Protein AF-A0A2P6VDT6-F1 (afdb_monomer)

Structure (mmCIF, N/CA/C/O backbone):
data_AF-A0A2P6VDT6-F1
#
_entry.id   AF-A0A2P6VDT6-F1
#
loop_
_atom_site.group_PDB
_atom_site.id
_atom_site.type_symbol
_atom_site.label_atom_id
_atom_site.label_alt_id
_atom_site.label_comp_id
_atom_site.label_asym_id
_atom_site.label_entity_id
_atom_site.label_seq_id
_atom_site.pdbx_PDB_ins_code
_atom_site.Cartn_x
_atom_site.Cartn_y
_atom_site.Cartn_z
_atom_site.occupancy
_atom_site.B_iso_or_equiv
_atom_site.auth_seq_id
_atom_site.auth_comp_id
_atom_site.auth_asym_id
_atom_site.auth_atom_id
_atom_site.pdbx_PDB_model_num
ATOM 1 N N . MET A 1 1 ? 69.155 54.519 39.492 1.00 43.22 1 MET A N 1
ATOM 2 C CA . MET A 1 1 ? 68.523 54.094 38.218 1.00 43.22 1 MET A CA 1
ATOM 3 C C . MET A 1 1 ? 67.115 53.591 38.526 1.00 43.22 1 MET A C 1
ATOM 5 O O . MET A 1 1 ? 66.962 52.836 39.476 1.00 43.22 1 MET A O 1
ATOM 9 N N . SER A 1 2 ? 66.081 54.038 37.812 1.00 43.78 2 SER A N 1
ATOM 10 C CA . SER A 1 2 ? 64.667 53.876 38.208 1.00 43.78 2 SER A CA 1
ATOM 11 C C . SER A 1 2 ? 63.968 52.659 37.575 1.00 43.78 2 SER A C 1
ATOM 13 O O . SER A 1 2 ? 62.957 52.791 36.888 1.00 43.78 2 SER A O 1
ATOM 15 N N . GLY A 1 3 ? 64.454 51.447 37.866 1.00 52.78 3 GLY A N 1
ATOM 16 C CA . GLY A 1 3 ? 63.819 50.176 37.471 1.00 52.78 3 GLY A CA 1
ATOM 17 C C . GLY A 1 3 ? 62.520 49.857 38.232 1.00 52.78 3 GLY A C 1
ATOM 18 O O . GLY A 1 3 ? 62.386 48.782 38.812 1.00 52.78 3 GLY A O 1
ATOM 19 N N . ARG A 1 4 ? 61.567 50.798 38.303 1.00 48.62 4 ARG A N 1
ATOM 20 C CA . ARG A 1 4 ? 60.366 50.692 39.150 1.00 48.62 4 ARG A CA 1
ATOM 21 C C . ARG A 1 4 ? 59.318 49.765 38.524 1.00 48.62 4 ARG A C 1
ATOM 23 O O . ARG A 1 4 ? 58.379 50.216 37.868 1.00 48.62 4 ARG A O 1
ATOM 30 N N . GLY A 1 5 ? 59.480 48.461 38.755 1.00 52.94 5 GLY A N 1
ATOM 31 C CA . GLY A 1 5 ? 58.500 47.434 38.395 1.00 52.94 5 GLY A CA 1
ATOM 32 C C . GLY A 1 5 ? 57.090 47.785 38.889 1.00 52.94 5 GLY A C 1
ATOM 33 O O . GLY A 1 5 ? 56.922 48.363 39.965 1.00 52.94 5 GLY A O 1
ATOM 34 N N . LYS A 1 6 ? 56.063 47.460 38.089 1.00 49.06 6 LYS A N 1
ATOM 35 C CA . LYS A 1 6 ? 54.663 47.884 38.301 1.00 49.06 6 LYS A CA 1
ATOM 36 C C . LYS A 1 6 ? 53.952 47.125 39.434 1.00 49.06 6 LYS A C 1
ATOM 38 O O . LYS A 1 6 ? 52.935 46.466 39.224 1.00 49.06 6 LYS A O 1
ATOM 43 N N . GLY A 1 7 ? 54.447 47.285 40.659 1.00 47.38 7 GLY A N 1
ATOM 44 C CA . GLY A 1 7 ? 53.649 47.084 41.864 1.00 47.38 7 GLY A CA 1
ATOM 45 C C . GLY A 1 7 ? 52.508 48.106 41.917 1.00 47.38 7 GLY A C 1
ATOM 46 O O . GLY A 1 7 ? 52.747 49.302 41.765 1.00 47.38 7 GLY A O 1
ATOM 47 N N . LYS A 1 8 ? 51.276 47.604 42.079 1.00 55.12 8 LYS A N 1
ATOM 48 C CA . LYS A 1 8 ? 49.991 48.314 42.257 1.00 55.12 8 LYS A CA 1
ATOM 49 C C . LYS A 1 8 ? 50.076 49.847 42.408 1.00 55.12 8 LYS A C 1
ATOM 51 O O . LYS A 1 8 ? 50.232 50.362 43.511 1.00 55.12 8 LYS A O 1
ATOM 56 N N . THR A 1 9 ? 49.821 50.575 41.321 1.00 51.41 9 THR A N 1
ATOM 57 C CA . THR A 1 9 ? 49.240 51.925 41.426 1.00 51.41 9 THR A CA 1
ATOM 58 C C . THR A 1 9 ? 47.759 51.784 41.780 1.00 51.41 9 THR A 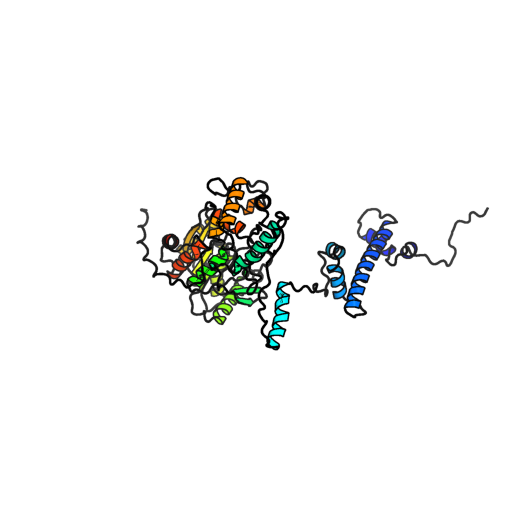C 1
ATOM 60 O O . THR A 1 9 ? 47.077 50.911 41.239 1.00 51.41 9 THR A O 1
ATOM 63 N N . SER A 1 10 ? 47.248 52.622 42.677 1.00 50.69 10 SER A N 1
ATOM 64 C CA . SER A 1 10 ? 45.830 52.650 43.044 1.00 50.69 10 SER A CA 1
ATOM 65 C C . SER A 1 10 ? 44.934 53.118 41.881 1.00 50.69 10 SER A C 1
ATOM 67 O O . SER A 1 10 ? 45.351 53.862 40.995 1.00 50.69 10 SER A O 1
ATOM 69 N N . GLY A 1 11 ? 43.671 52.678 41.880 1.00 59.28 11 GLY A N 1
ATOM 70 C CA . GLY A 1 11 ? 42.572 53.357 41.174 1.00 59.28 11 GLY A CA 1
ATOM 71 C C . GLY A 1 11 ? 42.302 53.031 39.696 1.00 59.28 11 GLY A C 1
ATOM 72 O O . GLY A 1 11 ? 41.209 53.342 39.226 1.00 59.28 11 GLY A O 1
ATOM 73 N N . LYS A 1 12 ? 43.197 52.382 38.933 1.00 61.66 12 LYS A N 1
ATOM 74 C CA . LYS A 1 12 ? 42.874 52.025 37.530 1.00 61.66 12 LYS A CA 1
ATOM 75 C C . LYS A 1 12 ? 41.964 50.789 37.453 1.00 61.66 12 LYS A C 1
ATOM 77 O O . LYS A 1 12 ? 42.392 49.682 37.773 1.00 61.66 12 LYS A O 1
ATOM 82 N N . LYS A 1 13 ? 40.714 50.986 37.001 1.00 65.88 13 LYS A N 1
ATOM 83 C CA . LYS A 1 13 ? 39.712 49.921 36.782 1.00 65.88 13 LYS A CA 1
ATOM 84 C C . LYS A 1 13 ? 40.292 48.798 35.909 1.00 65.88 13 LYS A C 1
ATOM 86 O O . LYS A 1 13 ? 40.875 49.058 34.856 1.00 65.88 13 LYS A O 1
ATOM 91 N N . ALA A 1 14 ? 40.120 47.547 36.333 1.00 80.88 14 ALA A N 1
ATOM 92 C CA . ALA A 1 14 ? 40.622 46.387 35.602 1.00 80.88 14 ALA A CA 1
ATOM 93 C C . ALA A 1 14 ? 39.799 46.147 34.323 1.00 80.88 14 ALA A C 1
ATOM 95 O O . ALA A 1 14 ? 38.640 45.744 34.390 1.00 80.88 14 ALA A O 1
ATOM 96 N N . VAL A 1 15 ? 40.402 46.387 33.154 1.00 87.31 15 VAL A N 1
ATOM 97 C CA . VAL A 1 15 ? 39.738 46.205 31.851 1.00 87.31 15 VAL A CA 1
ATOM 98 C C . VAL A 1 15 ? 39.444 44.720 31.608 1.00 87.31 15 VAL A C 1
ATOM 100 O O . VAL A 1 15 ? 40.356 43.886 31.662 1.00 87.31 15 VAL A O 1
ATOM 103 N N . SER A 1 16 ? 38.175 44.394 31.344 1.00 92.44 16 SER A N 1
ATOM 104 C CA . SER A 1 16 ? 37.702 43.019 31.142 1.00 92.44 16 SER A CA 1
ATOM 105 C C . SER A 1 16 ? 38.281 42.391 29.868 1.00 92.44 16 SER A C 1
ATOM 107 O O . SER A 1 16 ? 38.672 43.092 28.936 1.00 92.44 16 SER A O 1
ATOM 109 N N . LYS A 1 17 ? 38.325 41.052 29.795 1.00 91.81 17 LYS A N 1
ATOM 110 C CA . LYS A 1 17 ? 38.808 40.363 28.584 1.00 91.81 17 LYS A CA 1
ATOM 111 C C . LYS A 1 17 ? 37.946 40.657 27.349 1.00 91.81 17 LYS A C 1
ATOM 113 O O . LYS A 1 17 ? 38.512 40.787 26.275 1.00 91.81 17 LYS A O 1
ATOM 118 N N . SER A 1 18 ? 36.631 40.809 27.518 1.00 95.19 18 SER A N 1
ATOM 119 C CA . SER A 1 18 ? 35.703 41.205 26.449 1.00 95.19 18 SER A CA 1
ATOM 120 C C . SER A 1 18 ? 36.007 42.618 25.939 1.00 95.19 18 SER A C 1
ATOM 122 O O . SER A 1 18 ? 36.269 42.799 24.757 1.00 95.19 18 SER A O 1
ATOM 124 N N . SER A 1 19 ? 36.142 43.596 26.846 1.00 94.38 19 SER A N 1
ATOM 125 C CA . SER A 1 19 ? 36.486 44.983 26.493 1.00 94.38 19 SER A CA 1
ATOM 126 C C . SER A 1 19 ? 37.865 45.114 25.829 1.00 94.38 19 SER A C 1
ATOM 128 O O . SER A 1 19 ? 38.033 45.958 24.956 1.00 94.38 19 SER A O 1
ATOM 130 N N . LYS A 1 20 ? 38.839 44.261 26.179 1.00 93.94 20 LYS A N 1
ATOM 131 C CA . LYS A 1 20 ? 40.136 44.185 25.476 1.00 93.94 20 LYS A CA 1
ATOM 132 C C . LYS A 1 20 ? 40.068 43.538 24.088 1.00 93.94 20 LYS A C 1
ATOM 134 O O . LYS A 1 20 ? 41.028 43.670 23.340 1.00 93.94 20 LYS A O 1
ATOM 139 N N . ALA A 1 21 ? 38.996 42.811 23.785 1.00 93.69 21 ALA A N 1
ATOM 140 C CA . ALA A 1 21 ? 38.786 42.111 22.520 1.00 93.69 21 ALA A CA 1
ATOM 141 C C . ALA A 1 21 ? 37.768 42.813 21.600 1.00 93.69 21 ALA A C 1
ATOM 143 O O . ALA A 1 21 ? 37.534 42.328 20.502 1.00 93.69 21 ALA A O 1
ATOM 144 N N . GLY A 1 22 ? 37.151 43.917 22.043 1.00 95.94 22 GLY A N 1
ATOM 145 C CA . GLY A 1 22 ? 36.078 44.603 21.308 1.00 95.94 22 GLY A CA 1
ATOM 146 C C . GLY A 1 22 ? 34.705 43.920 21.376 1.00 95.94 22 GLY A C 1
ATOM 147 O O . GLY A 1 22 ? 33.785 44.369 20.708 1.00 95.94 22 GLY A O 1
ATOM 148 N N . LEU A 1 23 ? 34.561 42.868 22.188 1.00 96.88 23 LEU A N 1
ATOM 149 C CA . LEU A 1 23 ? 33.385 41.992 22.229 1.00 96.88 23 LEU A CA 1
ATOM 150 C C . LEU A 1 23 ? 32.397 42.382 23.338 1.00 96.88 23 LEU A C 1
ATOM 152 O O . LEU A 1 23 ? 32.812 42.709 24.457 1.00 96.88 23 LEU A O 1
ATOM 156 N N . GLN A 1 24 ? 31.100 42.252 23.065 1.00 97.06 24 GLN A N 1
ATOM 157 C CA . GLN A 1 24 ? 30.025 42.285 24.062 1.00 97.06 24 GLN A CA 1
ATOM 158 C C . GLN A 1 24 ? 29.926 40.955 24.831 1.00 97.06 24 GLN A C 1
ATOM 160 O O . GLN A 1 24 ? 29.638 40.933 26.033 1.00 97.06 24 GLN A O 1
ATOM 165 N N . PHE A 1 25 ? 30.201 39.824 24.173 1.00 96.25 25 PHE A N 1
ATOM 166 C CA . PHE A 1 25 ? 30.052 38.492 24.748 1.00 96.25 25 PHE A CA 1
ATOM 167 C C . PHE A 1 25 ? 31.066 38.236 25.877 1.00 96.25 25 PHE A C 1
ATOM 169 O O . PHE A 1 25 ? 32.218 38.693 25.853 1.00 96.25 25 PHE A O 1
ATOM 176 N N . PRO A 1 26 ? 30.680 37.482 26.924 1.00 97.19 26 PRO A N 1
ATOM 177 C CA . PRO A 1 26 ? 31.471 37.371 28.142 1.00 97.19 26 PRO A CA 1
ATOM 178 C C . PRO A 1 26 ? 32.614 36.346 28.008 1.00 97.19 26 PRO A C 1
ATOM 180 O O . PRO A 1 26 ? 32.564 35.269 28.603 1.00 97.19 26 PRO A O 1
ATOM 183 N N . VAL A 1 27 ? 33.697 36.715 27.312 1.00 97.62 27 VAL A N 1
ATOM 184 C CA . VAL A 1 27 ? 34.966 35.965 27.153 1.00 97.62 27 VAL A CA 1
ATOM 185 C C . VAL A 1 27 ? 35.416 35.271 28.448 1.00 97.62 27 VAL A C 1
ATOM 187 O O . VAL A 1 27 ? 35.801 34.103 28.451 1.00 97.62 27 VAL A O 1
ATOM 190 N N . GLY A 1 28 ? 35.347 35.964 29.593 1.00 95.88 28 GLY A N 1
ATOM 191 C CA . GLY A 1 28 ? 35.723 35.396 30.897 1.00 95.88 28 GLY A CA 1
ATOM 192 C C . GLY A 1 28 ? 34.790 34.280 31.398 1.00 95.88 28 GLY A C 1
ATOM 193 O O . GLY A 1 28 ? 35.244 33.351 32.065 1.00 95.88 28 GLY A O 1
ATOM 194 N N . ARG A 1 29 ? 33.499 34.340 31.051 1.00 97.56 29 ARG A N 1
ATOM 195 C CA . ARG A 1 29 ? 32.496 33.307 31.353 1.00 97.56 29 ARG A CA 1
ATOM 196 C C . ARG A 1 29 ? 32.661 32.110 30.412 1.00 97.56 29 ARG A C 1
ATOM 198 O O . ARG A 1 29 ? 32.663 30.980 30.890 1.00 97.56 29 ARG A O 1
ATOM 205 N N . ILE A 1 30 ? 32.896 32.360 29.123 1.00 97.38 30 ILE A N 1
ATOM 206 C CA . ILE A 1 30 ? 33.168 31.332 28.105 1.00 97.38 30 ILE A CA 1
ATOM 207 C C . ILE A 1 30 ? 34.448 30.555 28.454 1.00 97.38 30 ILE A C 1
ATOM 209 O O . ILE A 1 30 ? 34.424 29.329 28.503 1.00 97.38 30 ILE A O 1
ATOM 213 N N . ALA A 1 31 ? 35.524 31.239 28.862 1.00 96.62 31 ALA A N 1
ATOM 214 C CA . ALA A 1 31 ? 36.742 30.600 29.377 1.00 96.62 31 ALA A CA 1
ATOM 215 C C . ALA A 1 31 ? 36.492 29.671 30.581 1.00 96.62 31 ALA A C 1
ATOM 217 O O . ALA A 1 31 ? 37.155 28.642 30.722 1.00 96.62 31 ALA A O 1
ATOM 218 N N . ARG A 1 32 ? 35.535 30.017 31.453 1.00 97.44 32 ARG A N 1
ATOM 219 C CA . ARG A 1 32 ? 35.131 29.180 32.592 1.00 97.44 32 ARG A CA 1
ATOM 220 C C . ARG A 1 32 ? 34.297 27.976 32.144 1.00 97.44 32 ARG A C 1
ATOM 222 O O . ARG A 1 32 ? 34.490 26.894 32.689 1.00 97.44 32 ARG A O 1
ATOM 229 N N . TYR A 1 33 ? 33.410 28.135 31.161 1.00 97.50 33 TYR A N 1
ATOM 230 C CA . TYR A 1 33 ? 32.624 27.024 30.616 1.00 97.50 33 TYR A CA 1
ATOM 231 C C . TYR A 1 33 ? 33.480 26.031 29.821 1.00 97.50 33 TYR A C 1
ATOM 233 O O . TYR A 1 33 ? 33.339 24.835 30.055 1.00 97.50 33 TYR A O 1
ATOM 241 N N . LEU A 1 34 ? 34.435 26.491 29.003 1.00 96.38 34 LEU A N 1
ATOM 242 C CA . LEU A 1 34 ? 35.395 25.612 28.317 1.00 96.38 34 LEU A CA 1
ATOM 243 C C . LEU A 1 34 ? 36.188 24.743 29.308 1.00 96.38 34 LEU A C 1
ATOM 245 O O . LEU A 1 34 ? 36.337 23.543 29.098 1.00 96.38 34 LEU A O 1
ATOM 249 N N . LYS A 1 35 ? 36.627 25.322 30.436 1.00 95.00 35 LYS A N 1
ATOM 250 C CA . LYS A 1 35 ? 37.277 24.561 31.516 1.00 95.00 35 LYS A CA 1
ATOM 251 C C . LYS A 1 35 ? 36.319 23.625 32.263 1.00 95.00 35 LYS A C 1
ATOM 253 O O . LYS A 1 35 ? 36.722 22.521 32.609 1.00 95.00 35 LYS A O 1
ATOM 258 N N . LYS A 1 36 ? 35.062 24.028 32.508 1.00 96.31 36 LYS A N 1
ATOM 259 C CA . LYS A 1 36 ? 34.060 23.162 33.163 1.00 96.31 36 LYS A CA 1
ATOM 260 C C . LYS A 1 36 ? 33.695 21.952 32.291 1.00 96.31 36 LYS A C 1
ATOM 262 O O . LYS A 1 36 ? 33.536 20.866 32.834 1.00 96.31 36 LYS A O 1
ATOM 267 N N . GLY A 1 37 ? 33.588 22.139 30.974 1.00 94.75 37 GLY A N 1
ATOM 268 C CA . GLY A 1 37 ? 33.256 21.085 30.009 1.00 94.75 37 GLY A CA 1
ATOM 269 C C . GLY A 1 37 ? 34.375 20.072 29.746 1.00 94.75 37 GLY A C 1
ATOM 270 O O . GLY A 1 37 ? 34.114 19.054 29.124 1.00 94.75 37 GLY A O 1
ATOM 271 N N . ARG A 1 38 ? 35.603 20.322 30.233 1.00 93.50 38 ARG A N 1
ATOM 272 C CA . ARG A 1 38 ? 36.769 19.422 30.106 1.00 93.50 38 ARG A CA 1
ATOM 273 C C . ARG A 1 38 ? 37.134 19.022 28.662 1.00 93.50 38 ARG A C 1
ATOM 275 O O . ARG A 1 38 ? 37.777 18.000 28.466 1.00 93.50 38 ARG A O 1
ATOM 282 N N . TYR A 1 39 ? 36.800 19.854 27.671 1.00 93.81 39 TYR A N 1
ATOM 283 C CA . TYR A 1 39 ? 37.057 19.586 26.244 1.00 93.81 39 TYR A CA 1
ATOM 284 C C . TYR A 1 39 ? 38.542 19.358 25.891 1.00 93.81 39 TYR A C 1
ATOM 286 O O . TYR A 1 39 ? 38.842 18.752 24.871 1.00 93.81 39 TYR A O 1
ATOM 294 N N . ALA A 1 40 ? 39.468 19.846 26.723 1.00 93.94 40 ALA A N 1
ATOM 295 C CA . ALA A 1 40 ? 40.893 19.517 26.694 1.00 93.94 40 ALA A CA 1
ATOM 296 C C . ALA A 1 40 ? 41.515 19.755 28.086 1.00 93.94 40 ALA A C 1
ATOM 298 O O . ALA A 1 40 ? 40.980 20.542 28.873 1.00 93.94 40 ALA A O 1
ATOM 299 N N . GLU A 1 41 ? 42.673 19.143 28.374 1.00 92.88 41 GLU A N 1
ATOM 300 C CA . GLU A 1 41 ? 43.437 19.366 29.621 1.00 92.88 41 GLU A CA 1
ATOM 301 C C . GLU A 1 41 ? 43.783 20.855 29.816 1.00 92.88 41 GLU A C 1
ATOM 303 O O . GLU A 1 41 ? 43.667 21.409 30.913 1.00 92.88 41 GLU A O 1
ATOM 308 N N . ARG A 1 42 ? 44.183 21.530 28.729 1.00 94.94 42 ARG A N 1
ATOM 309 C CA . ARG A 1 42 ? 44.611 22.934 28.730 1.00 94.94 42 ARG A CA 1
ATOM 310 C C . ARG A 1 42 ? 43.847 23.727 27.680 1.00 94.94 42 ARG A C 1
ATOM 312 O O . ARG A 1 42 ? 43.822 23.371 26.510 1.00 94.94 42 ARG A O 1
ATOM 319 N N . ILE A 1 43 ? 43.272 24.853 28.101 1.00 95.31 43 ILE A N 1
ATOM 320 C CA . ILE A 1 43 ? 42.577 25.799 27.220 1.00 95.31 43 ILE A CA 1
ATOM 321 C C . ILE A 1 43 ? 43.489 27.005 26.976 1.00 95.31 43 ILE A C 1
ATOM 323 O O . ILE A 1 43 ? 43.798 27.749 27.913 1.00 95.31 43 ILE A O 1
ATOM 327 N N . GLY A 1 44 ? 43.908 27.196 25.722 1.00 94.56 44 GLY A N 1
ATOM 328 C CA . GLY A 1 44 ? 44.743 28.322 25.295 1.00 94.56 44 GLY A CA 1
ATOM 329 C C . GLY A 1 44 ? 44.066 29.682 25.507 1.00 94.56 44 GLY A C 1
ATOM 330 O O . GLY A 1 44 ? 42.841 29.800 25.490 1.00 94.56 44 GLY A O 1
ATOM 331 N N . ALA A 1 45 ? 44.862 30.737 25.704 1.00 92.31 45 ALA A N 1
ATOM 332 C CA . ALA A 1 45 ? 44.345 32.050 26.105 1.00 92.31 45 ALA A CA 1
ATOM 333 C C . ALA A 1 45 ? 43.427 32.722 25.061 1.00 92.31 45 ALA A C 1
ATOM 335 O O . ALA A 1 45 ? 42.539 33.479 25.459 1.00 92.31 45 ALA A O 1
ATOM 336 N N . GLY A 1 46 ? 43.632 32.436 23.768 1.00 94.31 46 GLY A N 1
ATOM 337 C CA . GLY A 1 46 ? 42.840 32.969 22.652 1.00 94.31 46 GLY A CA 1
ATOM 338 C C . GLY A 1 46 ? 41.550 32.198 22.343 1.00 94.31 46 GLY A C 1
ATOM 339 O O . GLY A 1 46 ? 40.587 32.809 21.896 1.00 94.31 46 GLY A O 1
ATOM 340 N N . ALA A 1 47 ? 41.471 30.898 22.654 1.00 96.25 47 ALA A N 1
ATOM 341 C CA . ALA A 1 47 ? 40.287 30.070 22.383 1.00 96.25 47 ALA A CA 1
ATOM 342 C C . ALA A 1 47 ? 38.954 30.655 22.919 1.00 96.25 47 ALA A C 1
ATOM 344 O O . ALA A 1 47 ? 37.994 30.730 22.153 1.00 96.25 47 ALA A O 1
ATOM 345 N N . PRO A 1 48 ? 38.856 31.154 24.173 1.00 97.31 48 PRO A N 1
ATOM 346 C CA . PRO A 1 48 ? 37.629 31.793 24.660 1.00 97.31 48 PRO A CA 1
ATOM 347 C C . PRO A 1 48 ? 37.382 33.205 24.110 1.00 97.31 48 PRO A C 1
ATOM 349 O O . PRO A 1 48 ? 36.324 33.761 24.388 1.00 97.31 48 PRO A O 1
ATOM 352 N N . VAL A 1 49 ? 38.344 33.807 23.400 1.00 97.06 49 VAL A N 1
ATOM 353 C CA . VAL A 1 49 ? 38.143 35.061 22.656 1.00 97.06 49 VAL A CA 1
ATOM 354 C C . VAL A 1 49 ? 37.536 34.737 21.294 1.00 97.06 49 VAL A C 1
ATOM 356 O O . VAL A 1 49 ? 36.496 35.284 20.954 1.00 97.06 49 VAL A O 1
ATOM 359 N N . TYR A 1 50 ? 38.127 33.783 20.570 1.00 97.56 50 TYR A N 1
ATOM 360 C CA . TYR A 1 50 ? 37.649 33.351 19.256 1.00 97.56 50 TYR A CA 1
ATOM 361 C C . TYR A 1 50 ? 36.219 32.795 19.325 1.00 97.56 50 TYR A C 1
ATOM 363 O O . TYR A 1 50 ? 35.339 33.267 18.615 1.00 97.56 50 TYR A O 1
ATOM 371 N N . LEU A 1 51 ? 35.941 31.879 20.264 1.00 97.31 51 LEU A N 1
ATOM 372 C CA . LEU A 1 51 ? 34.586 31.350 20.456 1.00 97.31 51 LEU A CA 1
ATOM 373 C C . LEU A 1 51 ? 33.587 32.428 20.914 1.00 97.31 51 LEU A C 1
ATOM 375 O O . LEU A 1 51 ? 32.408 32.335 20.594 1.00 97.31 51 LEU A O 1
ATOM 379 N N . ALA A 1 52 ? 34.029 33.457 21.645 1.00 97.69 52 ALA A N 1
ATOM 380 C CA . ALA A 1 52 ? 33.154 34.577 21.985 1.00 97.69 52 ALA A CA 1
ATOM 381 C C . ALA A 1 52 ? 32.799 35.414 20.749 1.00 97.69 52 ALA A C 1
ATOM 383 O O . ALA A 1 52 ? 31.635 35.756 20.599 1.00 97.69 52 ALA A O 1
ATOM 384 N N . ALA A 1 53 ? 33.761 35.675 19.857 1.00 96.75 53 ALA A N 1
ATOM 385 C CA . ALA A 1 53 ? 33.523 36.392 18.607 1.00 96.75 53 ALA A CA 1
ATOM 386 C C . ALA A 1 53 ? 32.575 35.626 17.668 1.00 96.75 53 ALA A C 1
ATOM 388 O O . ALA A 1 53 ? 31.638 36.217 17.150 1.00 96.75 53 ALA A O 1
ATOM 389 N N . VAL A 1 54 ? 32.760 34.309 17.504 1.00 97.69 54 VAL A N 1
ATOM 390 C CA . VAL A 1 54 ? 31.873 33.475 16.667 1.00 97.69 54 VAL A CA 1
ATOM 391 C C . VAL A 1 54 ? 30.447 33.424 17.228 1.00 97.69 54 VAL A C 1
ATOM 393 O O . VAL A 1 54 ? 29.488 33.563 16.475 1.00 97.69 54 VAL A O 1
ATOM 396 N N . LEU A 1 55 ? 30.285 33.274 18.549 1.00 97.56 55 LEU A N 1
ATOM 397 C CA . LEU A 1 55 ? 28.958 33.286 19.182 1.00 97.56 55 LEU A CA 1
ATOM 398 C C . LEU A 1 55 ? 28.290 34.669 19.142 1.00 97.56 55 LEU A C 1
ATOM 400 O O . LEU A 1 55 ? 27.067 34.741 19.074 1.00 97.56 55 LEU A O 1
ATOM 404 N N . GLU A 1 56 ? 29.070 35.750 19.187 1.00 97.88 56 GLU A N 1
ATOM 405 C CA . GLU A 1 56 ? 28.573 37.122 19.046 1.00 97.88 56 GLU A CA 1
ATOM 406 C C . GLU A 1 56 ? 28.147 37.424 17.607 1.00 97.88 56 GLU A C 1
ATOM 408 O O . GLU A 1 56 ? 27.078 37.992 17.409 1.00 97.88 56 GLU A O 1
ATOM 413 N N . TYR A 1 57 ? 28.921 36.967 16.618 1.00 97.06 57 TYR A N 1
ATOM 414 C CA . TYR A 1 57 ? 28.589 37.080 15.200 1.00 97.06 57 TYR A CA 1
ATOM 415 C C . TYR A 1 57 ? 27.300 36.321 14.847 1.00 97.06 57 TYR A C 1
ATOM 417 O O . TYR A 1 57 ? 26.350 36.932 14.369 1.00 97.06 57 TYR A O 1
ATOM 425 N N . LEU A 1 58 ? 27.209 35.026 15.174 1.00 97.12 58 LEU A N 1
ATOM 426 C CA . LEU A 1 58 ? 26.005 34.227 14.900 1.00 97.12 58 LEU A CA 1
ATOM 427 C C . LEU A 1 58 ? 24.762 34.765 15.632 1.00 97.12 58 LEU A C 1
ATOM 429 O O . LEU A 1 58 ? 23.649 34.674 15.119 1.00 97.12 58 LEU A O 1
ATOM 433 N N . ALA A 1 59 ? 24.933 35.345 16.825 1.00 97.06 59 ALA A N 1
ATOM 434 C CA . ALA A 1 59 ? 23.841 36.011 17.526 1.00 97.06 59 ALA A CA 1
ATOM 435 C C . ALA A 1 59 ? 23.435 37.337 16.860 1.00 97.06 59 ALA A C 1
ATOM 437 O O . ALA A 1 59 ? 22.248 37.654 16.855 1.00 97.06 59 ALA A O 1
ATOM 438 N N . ALA A 1 60 ? 24.384 38.099 16.308 1.00 96.31 60 ALA A N 1
ATOM 439 C CA . ALA A 1 60 ? 24.101 39.324 15.566 1.00 96.31 60 ALA A CA 1
ATOM 440 C C . ALA A 1 60 ? 23.340 39.028 14.266 1.00 96.31 60 ALA A C 1
ATOM 442 O O . ALA A 1 60 ? 22.276 39.603 14.070 1.00 96.31 60 ALA A O 1
ATOM 443 N N . GLU A 1 61 ? 23.810 38.072 13.459 1.00 96.19 61 GLU A N 1
ATOM 444 C CA . GLU A 1 61 ? 23.196 37.664 12.184 1.00 96.19 61 GLU A CA 1
ATOM 445 C C . GLU A 1 61 ? 21.720 37.254 12.370 1.00 96.19 61 GLU A C 1
ATOM 447 O O . GLU A 1 61 ? 20.803 37.811 11.762 1.00 96.19 61 GLU A O 1
ATOM 452 N N . VAL A 1 62 ? 21.455 36.356 13.330 1.00 97.19 62 VAL A N 1
ATOM 453 C CA . VAL A 1 62 ? 20.089 35.917 13.664 1.00 97.19 62 VAL A CA 1
ATOM 454 C C . VAL A 1 62 ? 19.228 37.072 14.196 1.00 97.19 62 VAL A C 1
ATOM 456 O O . VAL A 1 62 ? 18.032 37.117 13.907 1.00 97.19 62 VAL A O 1
ATOM 459 N N . LEU A 1 63 ? 19.793 38.013 14.962 1.00 97.88 63 LEU A N 1
ATOM 460 C CA . LEU A 1 63 ? 19.056 39.176 15.476 1.00 97.88 63 LEU A CA 1
ATOM 461 C C . LEU A 1 63 ? 18.803 40.251 14.413 1.00 97.88 63 LEU A C 1
ATOM 463 O O . LEU A 1 63 ? 17.776 40.923 14.491 1.00 97.88 63 LEU A O 1
ATOM 467 N N . GLU A 1 64 ? 19.684 40.408 13.427 1.00 96.25 64 GLU A N 1
ATOM 468 C CA . GLU A 1 64 ? 19.512 41.342 12.315 1.00 96.25 64 GLU A CA 1
ATOM 469 C C . GLU A 1 64 ? 18.421 40.846 11.364 1.00 96.25 64 GLU A C 1
ATOM 471 O O . GLU A 1 64 ? 17.441 41.557 11.122 1.00 96.25 64 GLU A O 1
ATOM 476 N N . LEU A 1 65 ? 18.491 39.585 10.932 1.00 97.12 65 LEU A N 1
ATOM 477 C CA . LEU A 1 65 ? 17.448 38.965 10.113 1.00 97.12 65 LEU A CA 1
ATOM 478 C C . LEU A 1 65 ? 16.102 38.878 10.860 1.00 97.12 65 LEU A C 1
ATOM 480 O O . LEU A 1 65 ? 15.058 39.202 10.287 1.00 97.12 65 LEU A O 1
ATOM 484 N N . ALA A 1 66 ? 16.091 38.540 12.156 1.00 97.25 66 ALA A N 1
ATOM 485 C CA . ALA A 1 66 ? 14.858 38.552 12.955 1.00 97.25 66 ALA A CA 1
ATOM 486 C C . ALA A 1 66 ? 14.346 39.976 13.250 1.00 97.25 66 ALA A C 1
ATOM 488 O O . ALA A 1 66 ? 13.143 40.166 13.444 1.00 97.25 66 ALA A O 1
ATOM 489 N N . GLY A 1 67 ? 15.228 40.979 13.267 1.00 96.56 67 GLY A N 1
ATOM 490 C CA . GLY A 1 67 ? 14.892 42.400 13.373 1.00 96.56 67 GLY A CA 1
ATOM 491 C C . GLY A 1 67 ? 14.247 42.939 12.096 1.00 96.56 67 GLY A C 1
ATOM 492 O O . GLY A 1 67 ? 13.215 43.608 12.171 1.00 96.56 67 GLY A O 1
ATOM 493 N N . ASN A 1 68 ? 14.787 42.568 10.931 1.00 94.19 68 ASN A N 1
ATOM 494 C CA . ASN A 1 68 ? 14.170 42.794 9.624 1.00 94.19 68 ASN A CA 1
ATOM 495 C C . ASN A 1 68 ? 12.774 42.145 9.582 1.00 94.19 68 ASN A C 1
ATOM 497 O O . ASN A 1 68 ? 11.775 42.851 9.453 1.00 94.19 68 ASN A O 1
ATOM 501 N N . ALA A 1 69 ? 12.674 40.841 9.867 1.00 93.69 69 ALA A N 1
ATOM 502 C CA . ALA A 1 69 ? 11.394 40.133 9.922 1.00 93.69 69 ALA A CA 1
ATOM 503 C C . ALA A 1 69 ? 10.390 40.758 10.917 1.00 93.69 69 ALA A C 1
ATOM 505 O O . ALA A 1 69 ? 9.187 40.767 10.648 1.00 93.69 69 ALA A O 1
ATOM 506 N N . ALA A 1 70 ? 10.851 41.315 12.045 1.00 95.31 70 ALA A N 1
ATOM 507 C CA . ALA A 1 70 ? 10.000 42.042 12.989 1.00 95.31 70 ALA A CA 1
ATOM 508 C C . ALA A 1 70 ? 9.454 43.354 12.402 1.00 95.31 70 ALA A C 1
ATOM 510 O O . ALA A 1 70 ? 8.242 43.588 12.450 1.00 95.31 70 ALA A O 1
ATOM 511 N N . ARG A 1 71 ? 10.331 44.179 11.811 1.00 94.69 71 ARG A N 1
ATOM 512 C CA . ARG A 1 71 ? 9.977 45.440 11.139 1.00 94.69 71 ARG A CA 1
ATOM 513 C C . ARG A 1 71 ? 8.977 45.203 10.012 1.00 94.69 71 ARG A C 1
ATOM 515 O O . ARG A 1 71 ? 7.996 45.936 9.909 1.00 94.69 71 ARG A O 1
ATOM 522 N N . ASP A 1 72 ? 9.191 44.165 9.215 1.00 90.00 72 ASP A N 1
ATOM 523 C CA . ASP A 1 72 ? 8.374 43.867 8.039 1.00 90.00 72 ASP A CA 1
ATOM 524 C C . ASP A 1 72 ? 6.987 43.322 8.458 1.00 90.00 72 ASP A C 1
ATOM 526 O O . ASP A 1 72 ? 5.966 43.661 7.860 1.00 90.00 72 ASP A O 1
ATOM 530 N N . ASN A 1 73 ? 6.912 42.630 9.606 1.00 89.75 73 ASN A N 1
ATOM 531 C CA . ASN A 1 73 ? 5.665 42.328 10.332 1.00 89.75 73 ASN A CA 1
ATOM 532 C C . ASN A 1 73 ? 5.093 43.529 11.130 1.00 89.75 73 ASN A C 1
ATOM 534 O O . ASN A 1 73 ? 4.184 43.354 11.947 1.00 89.75 73 ASN A O 1
ATOM 538 N N . LYS A 1 74 ? 5.609 44.749 10.912 1.00 94.62 74 LYS A N 1
ATOM 539 C CA . LYS A 1 74 ? 5.204 46.020 11.549 1.00 94.62 74 LYS A CA 1
ATOM 540 C C . LYS A 1 74 ? 5.285 46.013 13.085 1.00 94.62 74 LYS A C 1
ATOM 542 O O . LYS A 1 74 ? 4.497 46.675 13.759 1.00 94.62 74 LYS A O 1
ATOM 547 N N . LYS A 1 75 ? 6.246 45.276 13.656 1.00 93.06 75 LYS A N 1
ATOM 548 C CA . LYS A 1 75 ? 6.456 45.129 15.107 1.00 93.06 75 LYS A CA 1
ATOM 549 C C . LYS A 1 75 ? 7.853 45.586 15.525 1.00 93.06 75 LYS A C 1
ATOM 551 O O . LYS A 1 75 ? 8.858 45.178 14.960 1.00 93.06 75 LYS A O 1
ATOM 556 N N . THR A 1 76 ? 7.926 46.358 16.606 1.00 93.56 76 THR A N 1
ATOM 557 C CA . THR A 1 76 ? 9.184 46.854 17.202 1.00 93.56 76 THR A CA 1
ATOM 558 C C . THR A 1 76 ? 9.855 45.863 18.165 1.00 93.56 76 THR A C 1
ATOM 560 O O . THR A 1 76 ? 10.853 46.196 18.800 1.00 93.56 76 THR A O 1
ATOM 563 N N . ARG A 1 77 ? 9.312 44.646 18.306 1.00 97.50 77 ARG A N 1
ATOM 564 C CA . ARG A 1 77 ? 9.809 43.599 19.210 1.00 97.50 77 ARG A CA 1
ATOM 565 C C . ARG A 1 77 ? 9.984 42.281 18.458 1.00 97.50 77 ARG A C 1
ATOM 567 O O . ARG A 1 77 ? 9.049 41.802 17.817 1.00 97.50 77 ARG A O 1
ATOM 574 N N . ILE A 1 78 ? 11.164 41.680 18.590 1.00 97.88 78 ILE A N 1
ATOM 575 C CA . ILE A 1 78 ? 11.441 40.314 18.135 1.00 97.88 78 ILE A CA 1
ATOM 576 C C . ILE A 1 78 ? 10.686 39.325 19.040 1.00 97.88 78 ILE A C 1
ATOM 578 O O . ILE A 1 78 ? 10.705 39.454 20.262 1.00 97.88 78 ILE A O 1
ATOM 582 N N . ILE A 1 79 ? 10.010 38.356 18.426 1.00 95.88 79 ILE A N 1
ATOM 583 C CA . ILE A 1 79 ? 9.316 37.229 19.075 1.00 95.88 79 ILE A CA 1
ATOM 584 C C . ILE A 1 79 ? 9.749 35.925 18.376 1.00 95.88 79 ILE A C 1
ATOM 586 O O . ILE A 1 79 ? 10.292 36.018 17.269 1.00 95.88 79 ILE A O 1
ATOM 590 N N . PRO A 1 80 ? 9.508 34.721 18.936 1.00 97.94 80 PRO A N 1
ATOM 591 C CA . PRO A 1 80 ? 10.013 33.470 18.356 1.00 97.94 80 PRO A CA 1
ATOM 592 C C . PRO A 1 80 ? 9.613 33.251 16.891 1.00 97.94 80 PRO A C 1
ATOM 594 O O . PRO A 1 80 ? 10.433 32.808 16.088 1.00 97.94 80 PRO A O 1
ATOM 597 N N . ARG A 1 81 ? 8.409 33.696 16.499 1.00 96.50 81 ARG A N 1
ATOM 598 C CA . ARG A 1 81 ? 7.964 33.743 15.098 1.00 96.50 81 ARG A CA 1
ATOM 599 C C . ARG A 1 81 ? 8.949 34.459 14.167 1.00 96.50 81 ARG A C 1
ATOM 601 O O . ARG A 1 81 ? 9.222 33.957 13.085 1.00 96.50 81 ARG A O 1
ATOM 608 N N . HIS A 1 82 ? 9.484 35.614 14.562 1.00 97.69 82 HIS A N 1
ATOM 609 C CA . HIS A 1 82 ? 10.409 36.382 13.720 1.00 97.69 82 HIS A CA 1
ATOM 610 C C . HIS A 1 82 ? 11.777 35.688 13.604 1.00 97.69 82 HIS A C 1
ATOM 612 O O . HIS A 1 82 ? 12.397 35.752 12.549 1.00 97.69 82 HIS A O 1
ATOM 618 N N . ILE A 1 83 ? 12.207 34.968 14.649 1.00 97.38 83 ILE A N 1
ATOM 619 C CA . ILE A 1 83 ? 13.437 34.161 14.632 1.00 97.38 83 ILE A CA 1
ATOM 620 C C . ILE A 1 83 ? 13.266 32.949 13.704 1.00 97.38 83 ILE A C 1
ATOM 622 O O . ILE A 1 83 ? 14.142 32.684 12.892 1.00 97.38 83 ILE A O 1
ATOM 626 N N . GLN A 1 84 ? 12.121 32.261 13.748 1.00 96.81 84 GLN A N 1
ATOM 627 C CA . GLN A 1 84 ? 11.814 31.166 12.817 1.00 96.81 84 GLN A CA 1
ATOM 628 C C . GLN A 1 84 ? 11.727 31.652 11.360 1.00 96.81 84 GLN A C 1
ATOM 630 O O . GLN A 1 84 ? 12.232 30.977 10.468 1.00 96.81 84 GLN A O 1
ATOM 635 N N . LEU A 1 85 ? 11.120 32.820 11.103 1.00 95.56 85 LEU A N 1
ATOM 636 C CA . LEU A 1 85 ? 11.105 33.417 9.760 1.00 95.56 85 LEU A CA 1
ATOM 637 C C . LEU A 1 85 ? 12.522 33.766 9.276 1.00 95.56 85 LEU A C 1
ATOM 639 O O . LEU A 1 85 ? 12.826 33.524 8.115 1.00 95.56 85 LEU A O 1
ATOM 643 N N . ALA A 1 86 ? 13.388 34.299 10.139 1.00 95.19 86 ALA A N 1
ATOM 644 C CA . ALA A 1 86 ? 14.781 34.577 9.797 1.00 95.19 86 ALA A CA 1
ATOM 645 C C . ALA A 1 86 ? 15.561 33.289 9.482 1.00 95.19 86 ALA A C 1
ATOM 647 O O . ALA A 1 86 ? 16.062 33.118 8.377 1.00 95.19 86 ALA A O 1
ATOM 648 N N . VAL A 1 87 ? 15.584 32.349 10.431 1.00 95.62 87 VAL A N 1
ATOM 649 C CA . VAL A 1 87 ? 16.366 31.105 10.353 1.00 95.62 87 VAL A CA 1
ATOM 650 C C . VAL A 1 87 ? 15.934 30.195 9.205 1.00 95.62 87 VAL A C 1
ATOM 652 O O . VAL A 1 87 ? 16.760 29.440 8.716 1.00 95.62 87 VAL A O 1
ATOM 655 N N . ARG A 1 88 ? 14.661 30.210 8.786 1.00 95.38 88 ARG A N 1
ATOM 656 C CA . ARG A 1 88 ? 14.167 29.294 7.741 1.00 95.38 88 ARG A CA 1
ATOM 657 C C . ARG A 1 88 ? 14.139 29.881 6.331 1.00 95.38 88 ARG A C 1
ATOM 659 O O . ARG A 1 88 ? 14.076 29.093 5.395 1.00 95.38 88 ARG A O 1
ATOM 666 N N . ASN A 1 89 ? 14.197 31.206 6.171 1.00 92.12 89 ASN A N 1
ATOM 667 C CA . ASN A 1 89 ? 14.367 31.838 4.853 1.00 92.12 89 ASN A CA 1
ATOM 668 C C . ASN A 1 89 ? 15.845 31.988 4.446 1.00 92.12 89 ASN A C 1
ATOM 670 O O . ASN A 1 89 ? 16.117 32.197 3.269 1.00 92.12 89 ASN A O 1
ATOM 674 N N . ASP A 1 90 ? 16.779 31.897 5.396 1.00 96.00 90 ASP A N 1
ATOM 675 C CA . ASP A 1 90 ? 18.218 31.884 5.130 1.00 96.00 90 ASP A CA 1
ATOM 676 C C . ASP A 1 90 ? 18.749 30.443 5.002 1.00 96.00 90 ASP A C 1
ATOM 678 O O . ASP A 1 90 ? 18.450 29.587 5.840 1.00 96.00 90 ASP A O 1
ATOM 682 N N . GLU A 1 91 ? 19.525 30.156 3.953 1.00 91.94 91 GLU A N 1
ATOM 683 C CA . GLU A 1 91 ? 19.992 28.793 3.663 1.00 91.94 91 GLU A CA 1
ATOM 684 C C . GLU A 1 91 ? 21.017 28.302 4.697 1.00 91.94 91 GLU A C 1
ATOM 686 O O . GLU A 1 91 ? 20.895 27.187 5.217 1.00 91.94 91 GLU A O 1
ATOM 691 N N . GLU A 1 92 ? 22.010 29.132 5.036 1.00 96.00 92 GLU A N 1
ATOM 692 C CA . GLU A 1 92 ? 23.107 28.736 5.922 1.00 96.00 92 GLU A CA 1
ATOM 693 C C . GLU A 1 92 ? 22.623 28.540 7.363 1.00 96.00 92 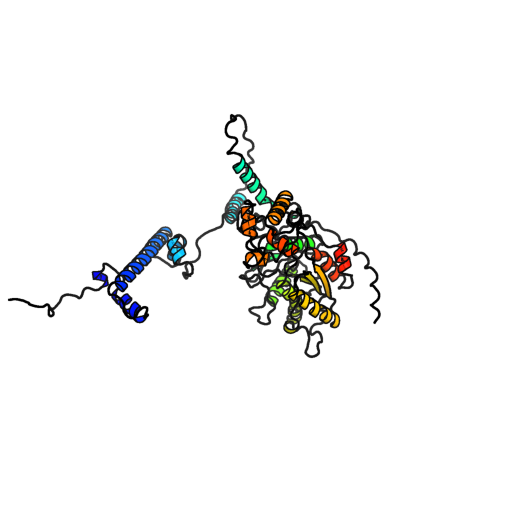GLU A C 1
ATOM 695 O O . GLU A 1 92 ? 22.958 27.535 7.998 1.00 96.00 92 GLU A O 1
ATOM 700 N N . LEU A 1 93 ? 21.767 29.432 7.867 1.00 94.50 93 LEU A N 1
ATOM 701 C CA . LEU A 1 93 ? 21.142 29.312 9.183 1.00 94.50 93 LEU A CA 1
ATOM 702 C C . LEU A 1 93 ? 20.143 28.153 9.243 1.00 94.50 93 LEU A C 1
ATOM 704 O O . LEU A 1 93 ? 20.128 27.433 10.246 1.00 94.50 93 LEU A O 1
ATOM 708 N N . SER A 1 94 ? 19.346 27.910 8.194 1.00 93.69 94 SER A N 1
ATOM 709 C CA . SER A 1 94 ? 18.409 26.775 8.172 1.00 93.69 94 SER A CA 1
ATOM 710 C C . SER A 1 94 ? 19.154 25.438 8.188 1.00 93.69 94 SER A C 1
ATOM 712 O O . SER A 1 94 ? 18.722 24.503 8.867 1.00 93.69 94 SER A O 1
ATOM 714 N N . LYS A 1 95 ? 20.311 25.367 7.515 1.00 94.50 95 LYS A N 1
ATOM 715 C CA . LYS A 1 95 ? 21.226 24.217 7.502 1.00 94.50 95 LYS A CA 1
ATOM 716 C C . LYS A 1 95 ? 21.952 24.037 8.839 1.00 94.50 95 LYS A C 1
ATOM 718 O O . LYS A 1 95 ? 21.964 22.933 9.381 1.00 94.50 95 LYS A O 1
ATOM 723 N N . LEU A 1 96 ? 22.485 25.116 9.419 1.00 94.12 96 LEU A N 1
ATOM 724 C CA . LEU A 1 96 ? 23.130 25.125 10.741 1.00 94.12 96 LEU A CA 1
ATOM 725 C C . LEU A 1 96 ? 22.166 24.712 11.866 1.00 94.12 96 LEU A C 1
ATOM 727 O O . LEU A 1 96 ? 22.576 24.086 12.843 1.00 94.12 96 LEU A O 1
ATOM 731 N N . LEU A 1 97 ? 20.882 25.052 11.726 1.00 95.56 97 LEU A N 1
ATOM 732 C CA . LEU A 1 97 ? 19.826 24.810 12.710 1.00 95.56 97 LEU A CA 1
ATOM 733 C C . LEU A 1 97 ? 18.796 23.772 12.226 1.00 95.56 97 LEU A C 1
ATOM 735 O O . LEU A 1 97 ? 17.661 23.760 12.703 1.00 95.56 97 LEU A O 1
ATOM 739 N N . ALA A 1 98 ? 19.179 22.876 11.306 1.00 89.88 98 ALA A N 1
ATOM 740 C CA . ALA A 1 98 ? 18.282 21.902 10.674 1.00 89.88 98 ALA A CA 1
ATOM 741 C C . ALA A 1 98 ? 17.420 21.143 11.700 1.00 89.88 98 ALA A C 1
ATOM 743 O O . ALA A 1 98 ? 16.198 21.271 11.687 1.00 89.88 98 ALA A O 1
ATOM 744 N N . GLY A 1 99 ? 18.058 20.467 12.662 1.00 90.25 99 GLY A N 1
ATOM 745 C CA . GLY A 1 99 ? 17.395 19.714 13.737 1.00 90.25 99 GLY A CA 1
ATOM 746 C C . GLY A 1 99 ? 16.925 20.534 14.949 1.00 90.25 99 GLY A C 1
ATOM 747 O O . GLY A 1 99 ? 16.704 19.952 16.009 1.00 90.25 99 GLY A O 1
ATOM 748 N N . VAL A 1 100 ? 16.822 21.867 14.854 1.00 94.94 100 VAL A N 1
ATOM 749 C CA . VAL A 1 100 ? 16.439 22.736 15.983 1.00 94.94 100 VAL A CA 1
ATOM 750 C C . VAL A 1 100 ? 14.988 23.207 15.864 1.00 94.94 100 VAL A C 1
ATOM 752 O O . VAL A 1 100 ? 14.616 23.939 14.942 1.00 94.94 100 VAL A O 1
ATOM 755 N N . THR A 1 101 ? 14.177 22.846 16.860 1.00 96.06 101 THR A N 1
ATOM 756 C CA . THR A 1 101 ? 12.794 23.319 17.014 1.00 96.06 101 THR A CA 1
ATOM 757 C C . THR A 1 101 ? 12.755 24.653 17.757 1.00 96.06 101 THR A C 1
ATOM 759 O O . THR A 1 101 ? 13.060 24.721 18.949 1.00 96.06 101 THR A O 1
ATOM 762 N N . ILE A 1 102 ? 12.323 25.718 17.078 1.00 94.81 102 ILE A N 1
ATOM 763 C CA . ILE A 1 102 ? 12.042 27.017 17.704 1.00 94.81 102 ILE A CA 1
ATOM 764 C C . ILE A 1 102 ? 10.606 26.994 18.247 1.00 94.81 102 ILE A C 1
ATOM 766 O O . ILE A 1 102 ? 9.638 27.063 17.486 1.00 94.81 102 ILE A O 1
ATOM 770 N N . ALA A 1 103 ? 10.467 26.890 19.573 1.00 93.44 103 ALA A N 1
ATOM 771 C CA . ALA A 1 103 ? 9.176 26.970 20.260 1.00 93.44 103 ALA A CA 1
ATOM 772 C C . ALA A 1 103 ? 8.444 28.279 19.906 1.00 93.44 103 ALA A C 1
ATOM 774 O O . ALA A 1 103 ? 9.077 29.323 19.781 1.00 93.44 103 ALA A O 1
ATOM 775 N N . GLU A 1 104 ? 7.123 28.213 19.700 1.00 93.00 104 GLU A N 1
ATOM 776 C CA . GLU A 1 104 ? 6.284 29.327 19.203 1.00 93.00 104 GLU A CA 1
ATOM 777 C C . GLU A 1 104 ? 6.714 29.916 17.832 1.00 93.00 104 GLU A C 1
ATOM 779 O O . GLU A 1 104 ? 6.219 30.961 17.406 1.00 93.00 104 GLU A O 1
ATOM 784 N N . GLY A 1 105 ? 7.618 29.250 17.101 1.00 91.06 105 GLY A N 1
ATOM 785 C CA . GLY A 1 105 ? 8.099 29.696 15.792 1.00 91.06 105 GLY A CA 1
ATOM 786 C C . GLY A 1 105 ? 7.095 29.506 14.647 1.00 91.06 105 GLY A C 1
ATOM 787 O O . GLY A 1 105 ? 7.011 30.351 13.753 1.00 91.06 105 GLY A O 1
ATOM 788 N N . GLY A 1 106 ? 6.325 28.412 14.657 1.00 93.31 106 GLY A N 1
ATOM 789 C CA . GLY A 1 106 ? 5.461 27.994 13.540 1.00 93.31 106 GLY A CA 1
ATOM 790 C C . GLY A 1 106 ? 6.251 27.558 12.293 1.00 93.31 106 GLY A C 1
ATOM 791 O O . GLY A 1 106 ? 7.429 27.227 12.384 1.00 93.31 106 GLY A O 1
ATOM 792 N N . VAL A 1 107 ? 5.628 27.590 11.111 1.00 90.88 107 VAL A N 1
ATOM 793 C CA . VAL A 1 107 ? 6.254 27.224 9.815 1.00 90.88 107 VAL A CA 1
ATOM 794 C C . VAL A 1 107 ? 6.301 28.408 8.845 1.00 90.88 107 VAL A C 1
ATOM 796 O O . VAL A 1 107 ? 5.543 29.368 9.020 1.00 90.88 107 VAL A O 1
ATOM 799 N N . LEU A 1 108 ? 7.184 28.392 7.840 1.00 88.44 108 LEU A N 1
ATOM 800 C CA . LEU A 1 108 ? 7.156 29.411 6.781 1.00 88.44 108 LEU A CA 1
ATOM 801 C C . LEU A 1 108 ? 5.779 29.420 6.085 1.00 88.44 108 LEU A C 1
ATOM 803 O O . LEU A 1 108 ? 5.217 28.343 5.881 1.00 88.44 108 LEU A O 1
ATOM 807 N N . PRO A 1 109 ? 5.218 30.587 5.707 1.00 81.75 109 PRO A N 1
ATOM 808 C CA . PRO A 1 109 ? 3.974 30.650 4.941 1.00 81.75 109 PRO A CA 1
ATOM 809 C C . PRO A 1 109 ? 4.170 30.159 3.495 1.00 81.75 109 PRO A C 1
ATOM 811 O O . PRO A 1 109 ? 4.286 30.958 2.569 1.00 81.75 109 PRO A O 1
ATOM 814 N N . ASN A 1 110 ? 4.202 28.841 3.294 1.00 73.38 110 ASN A N 1
ATOM 815 C CA . ASN A 1 110 ? 4.173 28.234 1.969 1.00 73.38 110 ASN A CA 1
ATOM 816 C C . ASN A 1 110 ? 2.816 27.566 1.724 1.00 73.38 110 ASN A C 1
ATOM 818 O O . ASN A 1 110 ? 2.494 26.551 2.334 1.00 73.38 110 ASN A O 1
ATOM 822 N N . ILE A 1 111 ? 2.039 28.136 0.805 1.00 63.59 111 ILE A N 1
ATOM 823 C CA . ILE A 1 111 ? 0.903 27.458 0.178 1.00 63.59 111 ILE A CA 1
ATOM 824 C C . ILE A 1 111 ? 1.418 26.944 -1.164 1.00 63.59 111 ILE A C 1
ATOM 826 O O . ILE A 1 111 ? 1.806 27.752 -2.021 1.00 63.59 111 ILE A O 1
ATOM 830 N N . HIS A 1 112 ? 1.449 25.616 -1.321 1.00 53.53 112 HIS A N 1
ATOM 831 C CA . HIS A 1 112 ? 1.891 24.949 -2.546 1.00 53.53 112 HIS A CA 1
ATOM 832 C C . HIS A 1 112 ? 1.107 25.473 -3.758 1.00 53.53 112 HIS A C 1
ATOM 834 O O . HIS A 1 112 ? -0.055 25.856 -3.617 1.00 53.53 112 HIS A O 1
ATOM 840 N N . SER A 1 113 ? 1.731 25.535 -4.937 1.00 49.72 113 SER A N 1
ATOM 841 C CA . SER A 1 113 ? 1.162 26.185 -6.134 1.00 49.72 113 SER A CA 1
ATOM 842 C C . SER A 1 113 ? -0.253 25.693 -6.461 1.00 49.72 113 SER A C 1
ATOM 844 O O . SER A 1 113 ? -1.148 26.517 -6.649 1.00 49.72 113 SER A O 1
ATOM 846 N N . LEU A 1 114 ? -0.462 24.373 -6.406 1.00 44.09 114 LEU A N 1
ATOM 847 C CA . LEU A 1 114 ? -1.747 23.687 -6.593 1.00 44.09 114 LEU A CA 1
ATOM 848 C C . LEU A 1 114 ? -2.874 24.282 -5.722 1.00 44.09 114 LEU A C 1
ATOM 850 O O . LEU A 1 114 ? -3.959 24.594 -6.209 1.00 44.09 114 LEU A O 1
ATOM 854 N N . LEU A 1 115 ? -2.592 24.539 -4.442 1.00 42.41 115 LEU A N 1
ATOM 855 C CA . LEU A 1 115 ? -3.569 25.035 -3.465 1.00 42.41 115 LEU A CA 1
ATOM 856 C C . LEU A 1 115 ? -3.928 26.521 -3.654 1.00 42.41 115 LEU A C 1
ATOM 858 O O . LEU A 1 115 ? -4.881 27.010 -3.047 1.00 42.41 115 LEU A O 1
ATOM 862 N N . ARG A 1 116 ? -3.197 27.268 -4.496 1.00 43.91 116 ARG A N 1
ATOM 863 C CA . ARG A 1 116 ? -3.477 28.696 -4.744 1.00 43.91 116 ARG A CA 1
ATOM 864 C C . ARG A 1 116 ? -4.687 28.910 -5.659 1.00 43.91 116 ARG A C 1
ATOM 866 O O . ARG A 1 116 ? -5.342 29.945 -5.544 1.00 43.91 116 ARG A O 1
ATOM 873 N N . GLY A 1 117 ? -5.012 27.942 -6.522 1.00 44.56 117 GLY A N 1
ATOM 874 C CA . GLY A 1 117 ? -6.123 28.038 -7.481 1.00 44.56 117 GLY A CA 1
ATOM 875 C C . GLY A 1 117 ? -7.506 28.169 -6.830 1.00 44.56 117 GLY A C 1
ATOM 876 O O . GLY A 1 117 ? -8.349 28.924 -7.307 1.00 44.56 117 GLY A O 1
ATOM 877 N N . PHE A 1 118 ? -7.729 27.531 -5.678 1.00 39.75 118 PHE A N 1
ATOM 878 C CA . PHE A 1 118 ? -9.015 27.585 -4.965 1.00 39.75 118 PHE A CA 1
ATOM 879 C C . PHE A 1 118 ? -9.390 28.984 -4.428 1.00 39.75 118 PHE A C 1
ATOM 881 O O . PHE A 1 118 ? -10.567 29.262 -4.168 1.00 39.75 118 PHE A O 1
ATOM 888 N N . LEU A 1 119 ? -8.421 29.900 -4.298 1.00 36.00 119 LEU A N 1
ATOM 889 C CA . LEU A 1 119 ? -8.658 31.253 -3.782 1.00 36.00 119 LEU A CA 1
ATOM 890 C C . LEU A 1 119 ? -9.094 32.267 -4.855 1.00 36.00 119 LEU A C 1
ATOM 892 O O . LEU A 1 119 ? -9.671 33.294 -4.496 1.00 36.00 119 LEU A O 1
ATOM 896 N N . SER A 1 120 ? -8.876 32.001 -6.150 1.00 35.78 120 SER A N 1
ATOM 897 C CA . SER A 1 120 ? -9.428 32.837 -7.232 1.00 35.78 120 SER A CA 1
ATOM 898 C C . SER A 1 120 ? -10.875 32.455 -7.556 1.00 35.78 120 SER A C 1
ATOM 900 O O . SER A 1 120 ? -11.732 33.333 -7.660 1.00 35.78 120 SER A O 1
ATOM 902 N N . VAL A 1 121 ? -11.168 31.151 -7.618 1.00 37.12 121 VAL A N 1
ATOM 903 C CA . VAL A 1 121 ? -12.503 30.594 -7.911 1.00 37.12 121 VAL A CA 1
ATOM 904 C C . VAL A 1 121 ? -13.566 31.139 -6.950 1.00 37.12 121 VAL A C 1
ATOM 906 O O . VAL A 1 121 ? -14.615 31.611 -7.389 1.00 37.12 121 VAL A O 1
ATOM 909 N N . SER A 1 122 ? -13.251 31.195 -5.651 1.00 37.09 122 SER A N 1
ATOM 910 C CA . SER A 1 122 ? -14.120 31.767 -4.607 1.00 37.09 122 SER A CA 1
ATOM 911 C C . SER A 1 122 ? -14.478 33.252 -4.806 1.00 37.09 122 SER A C 1
ATOM 913 O O . SER A 1 122 ? -15.394 33.743 -4.152 1.00 37.09 122 SER A O 1
ATOM 915 N N . ARG A 1 123 ? -13.773 33.990 -5.679 1.00 33.53 123 ARG A N 1
ATOM 916 C CA . ARG A 1 123 ? -14.106 35.380 -6.037 1.00 33.53 123 ARG A CA 1
ATOM 917 C C . ARG A 1 123 ? -14.924 35.463 -7.327 1.00 33.53 123 ARG A C 1
ATOM 919 O O . ARG A 1 123 ? -15.885 36.222 -7.352 1.00 33.53 123 ARG A O 1
ATOM 926 N N . SER A 1 124 ? -14.598 34.668 -8.349 1.00 36.50 124 SER A N 1
ATOM 927 C CA . SER A 1 124 ? -15.343 34.652 -9.621 1.00 36.50 124 SER A CA 1
ATOM 928 C C . SER A 1 124 ? -16.763 34.089 -9.478 1.00 36.50 124 SER A C 1
ATOM 930 O O . SER A 1 124 ? -17.697 34.613 -10.080 1.00 36.50 124 SER A O 1
ATOM 932 N N . ILE A 1 125 ? -16.964 33.082 -8.616 1.00 40.78 125 ILE A N 1
ATOM 933 C CA . ILE A 1 125 ? -18.301 32.527 -8.320 1.00 40.78 125 ILE A CA 1
ATOM 934 C C . ILE A 1 125 ? -19.242 33.585 -7.706 1.00 40.78 125 ILE A C 1
ATOM 936 O O . ILE A 1 125 ? -20.457 33.484 -7.852 1.00 40.78 125 ILE A O 1
ATOM 940 N N . LEU A 1 126 ? -18.701 34.626 -7.060 1.00 41.69 126 LEU A N 1
ATOM 941 C CA . LEU A 1 126 ? -19.485 35.717 -6.471 1.00 41.69 126 LEU A CA 1
ATOM 942 C C . LEU A 1 126 ? -19.763 36.888 -7.434 1.00 41.69 126 LEU A C 1
ATOM 944 O O . LEU A 1 126 ? -20.542 37.767 -7.070 1.00 41.69 126 LEU A O 1
ATOM 948 N N . SER A 1 127 ? -19.147 36.930 -8.624 1.00 42.00 127 SER A N 1
ATOM 949 C CA . SER A 1 127 ? -19.342 38.013 -9.607 1.00 42.00 127 SER A CA 1
ATOM 950 C C . SER A 1 127 ? -20.145 37.612 -10.849 1.00 42.00 127 SER A C 1
ATOM 952 O O . SER A 1 127 ? -20.699 38.492 -11.497 1.00 42.00 127 SER A O 1
ATOM 954 N N . GLY A 1 128 ? -20.269 36.315 -11.156 1.00 34.91 128 GLY A N 1
ATOM 955 C CA . GLY A 1 128 ? -21.253 35.811 -12.127 1.00 34.91 128 GLY A CA 1
ATOM 956 C C . GLY A 1 128 ? -20.967 36.092 -13.610 1.00 34.91 128 GLY A C 1
ATOM 957 O O . GLY A 1 128 ? -21.880 35.981 -14.423 1.00 34.91 128 GLY A O 1
ATOM 958 N N . GLU A 1 129 ? -19.730 36.436 -13.973 1.00 33.34 129 GLU A N 1
ATOM 959 C CA . GLU A 1 129 ? -19.297 36.578 -15.371 1.00 33.34 129 GLU A CA 1
ATOM 960 C C . GLU A 1 129 ? -18.613 35.288 -15.857 1.00 33.34 129 GLU A C 1
ATOM 962 O O . GLU A 1 129 ? -17.683 34.792 -15.214 1.00 33.34 129 GLU A O 1
ATOM 967 N N . GLU A 1 130 ? -19.052 34.744 -16.997 1.00 30.31 130 GLU A N 1
ATOM 968 C CA . GLU A 1 130 ? -18.379 33.609 -17.642 1.00 30.31 130 GLU A CA 1
ATOM 969 C C . GLU A 1 130 ? -17.090 34.050 -18.366 1.00 30.31 130 GLU A C 1
ATOM 971 O O . GLU A 1 130 ? -17.070 35.106 -19.007 1.00 30.31 130 GLU A O 1
ATOM 976 N N . PRO A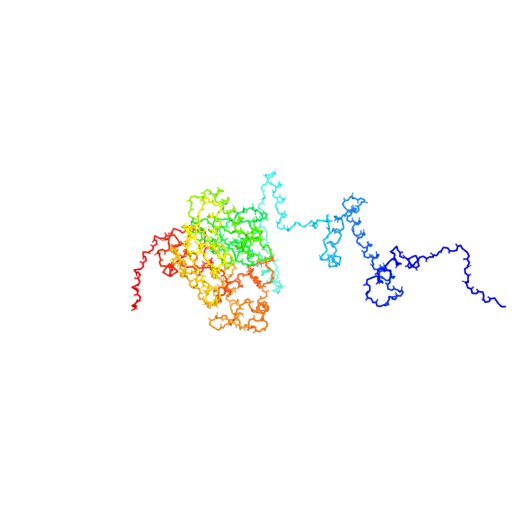 1 131 ? -16.010 33.246 -18.328 1.00 32.44 131 PRO A N 1
ATOM 977 C CA . PRO A 1 131 ? -14.797 33.530 -19.085 1.00 32.44 131 PRO A CA 1
ATOM 978 C C . PRO A 1 131 ? -15.019 33.268 -20.582 1.00 32.44 131 PRO A C 1
ATOM 980 O O . PRO A 1 131 ? -15.279 32.141 -21.003 1.00 32.44 131 PRO A O 1
ATOM 983 N N . SER A 1 132 ? -14.874 34.304 -21.408 1.00 28.41 132 SER A N 1
ATOM 984 C CA . SER A 1 132 ? -15.037 34.191 -22.857 1.00 28.41 132 SER A CA 1
ATOM 985 C C . SER A 1 132 ? -13.894 33.405 -23.515 1.00 28.41 132 SER A C 1
ATOM 987 O O . SER A 1 132 ? -12.717 33.756 -23.420 1.00 28.41 132 SER A O 1
ATOM 989 N N . LEU A 1 133 ? -14.254 32.346 -24.245 1.00 34.22 133 LEU A N 1
ATOM 990 C CA . LEU A 1 133 ? -13.338 31.614 -25.120 1.00 34.22 133 LEU A CA 1
ATOM 991 C C . LEU A 1 133 ? -12.979 32.476 -26.339 1.00 34.22 133 LEU A C 1
ATOM 993 O O . LEU A 1 133 ? -13.778 32.618 -27.264 1.00 34.22 133 LEU A O 1
ATOM 997 N N . VAL A 1 134 ? -11.766 33.031 -26.358 1.00 28.45 134 VAL A N 1
ATOM 998 C CA . VAL A 1 134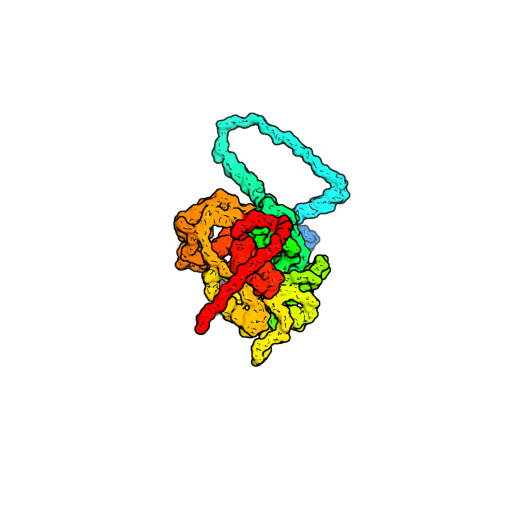 ? -11.210 33.729 -27.528 1.00 28.45 134 VAL A CA 1
ATOM 999 C C . VAL A 1 134 ? -10.324 32.766 -28.316 1.00 28.45 134 VAL A C 1
ATOM 1001 O O . VAL A 1 134 ? -9.355 32.223 -27.788 1.00 28.45 134 VAL A O 1
ATOM 1004 N N . ALA A 1 135 ? -10.668 32.546 -29.583 1.00 28.88 135 ALA A N 1
ATOM 1005 C CA . ALA A 1 135 ? -9.997 31.591 -30.456 1.00 28.88 135 ALA A CA 1
ATOM 1006 C C . ALA A 1 135 ? -8.916 32.229 -31.352 1.00 28.88 135 ALA A C 1
ATOM 1008 O O . ALA A 1 135 ? -8.928 33.426 -31.628 1.00 28.88 135 ALA A O 1
ATOM 1009 N N . SER A 1 136 ? -8.053 31.358 -31.885 1.00 33.91 136 SER A N 1
ATOM 1010 C CA . SER A 1 136 ? -7.323 31.497 -33.158 1.00 33.91 136 SER A CA 1
ATOM 1011 C C . SER A 1 136 ? -6.469 32.754 -33.412 1.00 33.91 136 SER A C 1
ATOM 1013 O O . SER A 1 136 ? -6.934 33.752 -33.956 1.00 33.91 136 SER A O 1
ATOM 1015 N N . ALA A 1 137 ? -5.158 32.583 -33.244 1.00 27.23 137 ALA A N 1
ATOM 1016 C CA . ALA A 1 137 ? -4.130 33.077 -34.166 1.00 27.23 137 ALA A CA 1
ATOM 1017 C C . ALA A 1 137 ? -3.024 31.999 -34.238 1.00 27.23 137 ALA A C 1
ATOM 1019 O O . ALA A 1 137 ? -2.789 31.312 -33.250 1.00 27.23 137 ALA A O 1
ATOM 1020 N N . GLY A 1 138 ? -2.323 31.751 -35.343 1.00 26.11 138 GLY A N 1
ATOM 1021 C CA . GLY A 1 138 ? -2.364 32.392 -36.659 1.00 26.11 138 GLY A CA 1
ATOM 1022 C C . GLY A 1 138 ? -1.054 32.084 -37.391 1.00 26.11 138 GLY A C 1
ATOM 1023 O O . GLY A 1 138 ? -0.152 32.912 -37.394 1.00 26.11 138 GLY A O 1
ATOM 1024 N N . LEU A 1 139 ? -0.905 30.859 -37.908 1.00 29.41 139 LEU A N 1
ATOM 1025 C CA . LEU A 1 139 ? 0.369 30.351 -38.436 1.00 29.41 139 LEU A CA 1
ATOM 1026 C C . LEU A 1 139 ? 0.516 30.586 -39.946 1.00 29.41 139 LEU A C 1
ATOM 1028 O O . LEU A 1 139 ? -0.059 29.858 -40.753 1.00 29.41 139 LEU A O 1
ATOM 1032 N N . SER A 1 140 ? 1.356 31.555 -40.308 1.00 30.27 140 SER A N 1
ATOM 1033 C CA . SER A 1 140 ? 1.887 31.749 -41.662 1.00 30.27 140 SER A CA 1
ATOM 1034 C C . SER A 1 140 ? 3.288 32.373 -41.603 1.00 30.27 140 SER A C 1
ATOM 1036 O O . SER A 1 140 ? 3.524 33.264 -40.792 1.00 30.27 140 SER A O 1
ATOM 1038 N N . ASP A 1 141 ? 4.174 31.914 -42.489 1.00 35.94 141 ASP A N 1
ATOM 1039 C CA . ASP A 1 141 ? 5.497 32.465 -42.832 1.00 35.94 141 ASP A CA 1
ATOM 1040 C C . ASP A 1 141 ? 6.600 32.518 -41.747 1.00 35.94 141 ASP A C 1
ATOM 1042 O O . ASP A 1 141 ? 6.818 33.526 -41.077 1.00 35.94 141 ASP A O 1
ATOM 1046 N N . VAL A 1 142 ? 7.427 31.460 -41.703 1.00 33.97 142 VAL A N 1
ATOM 1047 C CA . VAL A 1 142 ? 8.812 31.492 -41.180 1.00 33.97 142 VAL A CA 1
ATOM 1048 C C . VAL A 1 142 ? 9.747 30.733 -42.153 1.00 33.97 142 VAL A C 1
ATOM 1050 O O . VAL A 1 142 ? 9.402 29.617 -42.547 1.00 33.97 142 VAL A O 1
ATOM 1053 N N . PRO A 1 143 ? 10.916 31.278 -42.566 1.00 29.77 143 PRO A N 1
ATOM 1054 C CA . PRO A 1 143 ? 11.810 30.615 -43.530 1.00 29.77 143 PRO A CA 1
ATOM 1055 C C . PRO A 1 143 ? 12.596 29.404 -42.971 1.00 29.77 143 PRO A C 1
ATOM 1057 O O . PRO A 1 143 ? 12.857 29.329 -41.768 1.00 29.77 143 PRO A O 1
ATOM 1060 N N . PRO A 1 144 ? 13.056 28.468 -43.828 1.00 36.94 144 PRO A N 1
ATOM 1061 C CA . PRO A 1 144 ? 13.550 27.157 -43.397 1.00 36.94 144 PRO A CA 1
ATOM 1062 C C . PRO A 1 144 ? 15.044 27.126 -43.002 1.00 36.94 144 PRO A C 1
ATOM 1064 O O . PRO A 1 144 ? 15.855 26.509 -43.691 1.00 36.94 144 PRO A O 1
ATOM 1067 N N . GLN A 1 145 ? 15.427 27.737 -41.871 1.00 33.28 145 GLN A N 1
ATOM 1068 C CA . GLN A 1 145 ? 16.758 27.535 -41.256 1.00 33.28 145 GLN A CA 1
ATOM 1069 C C . GLN A 1 145 ? 16.749 27.554 -39.711 1.00 33.28 145 GLN A C 1
ATOM 1071 O O . GLN A 1 145 ? 17.167 28.541 -39.116 1.00 33.28 145 GLN A O 1
ATOM 1076 N N . THR A 1 146 ? 16.318 26.466 -39.046 1.00 32.47 146 THR A N 1
ATOM 1077 C CA . THR A 1 146 ? 16.782 26.044 -37.685 1.00 32.47 146 THR A CA 1
ATOM 1078 C C . THR A 1 146 ? 16.142 24.715 -37.231 1.00 32.47 146 THR A C 1
ATOM 1080 O O . THR A 1 146 ? 15.386 24.638 -36.267 1.00 32.47 146 THR A O 1
ATOM 1083 N N . VAL A 1 147 ? 16.457 23.609 -37.911 1.00 31.89 147 VAL A N 1
ATOM 1084 C CA . VAL A 1 147 ? 15.818 22.294 -37.651 1.00 31.89 147 VAL A CA 1
ATOM 1085 C C . VAL A 1 147 ? 16.221 21.664 -36.296 1.00 31.89 147 VAL A C 1
ATOM 1087 O O . VAL A 1 147 ? 15.581 20.728 -35.829 1.00 31.89 147 VAL A O 1
ATOM 1090 N N . GLN A 1 148 ? 17.249 22.188 -35.619 1.00 32.00 148 GLN A N 1
ATOM 1091 C CA . GLN A 1 148 ? 17.912 21.509 -34.494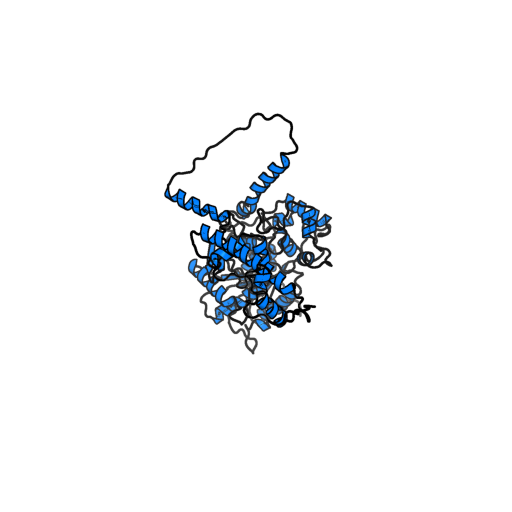 1.00 32.00 148 GLN A CA 1
ATOM 1092 C C . GLN A 1 148 ? 17.517 22.002 -33.084 1.00 32.00 148 GLN A C 1
ATOM 1094 O O . GLN A 1 148 ? 18.024 21.474 -32.101 1.00 32.00 148 GLN A O 1
ATOM 1099 N N . ALA A 1 149 ? 16.613 22.986 -32.970 1.00 32.66 149 ALA A N 1
ATOM 1100 C CA . ALA A 1 149 ? 16.152 23.535 -31.681 1.00 32.66 149 ALA A CA 1
ATOM 1101 C C . ALA A 1 149 ? 14.675 23.224 -31.347 1.00 32.66 149 ALA A C 1
ATOM 1103 O O . ALA A 1 149 ? 14.225 23.491 -30.236 1.00 32.66 149 ALA A O 1
ATOM 1104 N N . VAL A 1 150 ? 13.914 22.671 -32.299 1.00 31.53 150 VAL A N 1
ATOM 1105 C CA . VAL A 1 150 ? 12.452 22.487 -32.180 1.00 31.53 150 VAL A CA 1
ATOM 1106 C C . VAL A 1 150 ? 12.075 21.138 -31.552 1.00 31.53 150 VAL A C 1
ATOM 1108 O O . VAL A 1 150 ? 11.040 21.031 -30.901 1.00 31.53 150 VAL A O 1
ATOM 1111 N N . GLY A 1 151 ? 12.921 20.109 -31.685 1.00 31.66 151 GLY A N 1
ATOM 1112 C CA . GLY A 1 151 ? 12.626 18.768 -31.161 1.00 31.66 151 GLY A CA 1
ATOM 1113 C C . GLY A 1 151 ? 12.423 18.736 -29.642 1.00 31.66 151 GLY A C 1
ATOM 1114 O O . GLY A 1 151 ? 11.442 18.174 -29.164 1.00 31.66 151 GLY A O 1
ATOM 1115 N N . SER A 1 152 ? 13.306 19.389 -28.881 1.00 35.12 152 SER A N 1
ATOM 1116 C CA . SER A 1 152 ? 13.302 19.327 -27.413 1.00 35.12 152 SER A CA 1
ATOM 1117 C C . SER A 1 152 ? 12.091 20.015 -26.779 1.00 35.12 152 SER A C 1
ATOM 1119 O O . SER A 1 152 ? 11.548 19.513 -25.800 1.00 35.12 152 SER A O 1
ATOM 1121 N N . SER A 1 153 ? 11.645 21.149 -27.330 1.00 37.38 153 SER A N 1
ATOM 1122 C CA . SER A 1 153 ? 10.478 21.877 -26.816 1.00 37.38 153 SER A CA 1
ATOM 1123 C C . SER A 1 153 ? 9.158 21.222 -27.220 1.00 37.38 153 SER A C 1
ATOM 1125 O O . SER A 1 153 ? 8.218 21.242 -26.431 1.00 37.38 153 SER A O 1
ATOM 1127 N N . VAL A 1 154 ? 9.090 20.588 -28.397 1.00 36.09 154 VAL A N 1
ATOM 1128 C CA . VAL A 1 154 ? 7.916 19.802 -28.808 1.00 36.09 154 VAL A CA 1
ATOM 1129 C C . VAL A 1 154 ? 7.811 18.500 -28.005 1.00 36.09 154 VAL A C 1
ATOM 1131 O O . VAL A 1 154 ? 6.711 18.178 -27.568 1.00 36.09 154 VAL A O 1
ATOM 1134 N N . LEU A 1 155 ? 8.920 17.804 -27.711 1.00 37.59 155 LEU A N 1
ATOM 1135 C CA . LEU A 1 155 ? 8.897 16.675 -26.766 1.00 37.59 155 LEU A CA 1
ATOM 1136 C C . LEU A 1 155 ? 8.487 17.121 -25.357 1.00 37.59 155 LEU A C 1
ATOM 1138 O O . LEU A 1 155 ? 7.632 16.484 -24.755 1.00 37.59 155 LEU A O 1
ATOM 1142 N N . ALA A 1 156 ? 9.042 18.220 -24.838 1.00 34.53 156 ALA A N 1
ATOM 1143 C CA . ALA A 1 156 ? 8.676 18.725 -23.513 1.00 34.53 156 ALA A CA 1
ATOM 1144 C C . ALA A 1 156 ? 7.196 19.144 -23.432 1.00 34.53 156 ALA A C 1
ATOM 1146 O O . ALA A 1 156 ? 6.539 18.876 -22.431 1.00 34.53 156 ALA A O 1
ATOM 1147 N N . ALA A 1 157 ? 6.646 19.748 -24.492 1.00 34.41 157 ALA A N 1
ATOM 1148 C CA . ALA A 1 157 ? 5.223 20.074 -24.573 1.00 34.41 157 ALA A CA 1
ATOM 1149 C C . ALA A 1 157 ? 4.339 18.819 -24.685 1.00 34.41 157 ALA A C 1
ATOM 1151 O O . ALA A 1 157 ? 3.286 18.778 -24.058 1.00 34.41 157 ALA A O 1
ATOM 1152 N N . ALA A 1 158 ? 4.779 17.794 -25.425 1.00 36.22 158 ALA A N 1
ATOM 1153 C CA . ALA A 1 158 ? 4.088 16.508 -25.519 1.00 36.22 158 ALA A CA 1
ATOM 1154 C C . ALA A 1 158 ? 4.108 15.730 -24.190 1.00 36.22 158 ALA A C 1
ATOM 1156 O O . ALA A 1 158 ? 3.104 15.134 -23.824 1.00 36.22 158 ALA A O 1
ATOM 1157 N N . LEU A 1 159 ? 5.215 15.780 -23.441 1.00 37.84 159 LEU A N 1
ATOM 1158 C CA . LEU A 1 159 ? 5.331 15.218 -22.089 1.00 37.84 159 LEU A CA 1
ATOM 1159 C C . LEU A 1 159 ? 4.467 15.992 -21.079 1.00 37.84 159 LEU A C 1
ATOM 1161 O O . LEU A 1 159 ? 3.781 15.384 -20.262 1.00 37.84 159 LEU A O 1
ATOM 1165 N N . ALA A 1 160 ? 4.416 17.324 -21.177 1.00 37.34 160 ALA A N 1
ATOM 1166 C CA . ALA A 1 160 ? 3.551 18.157 -20.339 1.00 37.34 160 ALA A CA 1
ATOM 1167 C C . ALA A 1 160 ? 2.047 17.953 -20.621 1.00 37.34 160 ALA A C 1
ATOM 1169 O O . ALA A 1 160 ? 1.235 18.129 -19.716 1.00 37.34 160 ALA A O 1
ATOM 1170 N N . THR A 1 161 ? 1.656 17.538 -21.833 1.00 40.50 161 THR A N 1
ATOM 1171 C CA . THR A 1 161 ? 0.293 17.038 -22.106 1.00 40.50 161 THR A CA 1
ATOM 1172 C C . THR A 1 161 ? 0.106 15.554 -21.774 1.00 40.50 161 THR A C 1
ATOM 1174 O O . THR A 1 161 ? -1.030 15.089 -21.755 1.00 40.50 161 THR A O 1
ATOM 1177 N N . TRP A 1 162 ? 1.177 14.821 -21.451 1.00 44.12 162 TRP A N 1
ATOM 1178 C CA . TRP A 1 162 ? 1.129 13.425 -21.001 1.00 44.12 162 TRP A CA 1
ATOM 1179 C C . TRP A 1 162 ? 1.017 13.274 -19.478 1.00 44.12 162 TRP A C 1
ATOM 1181 O O . TRP A 1 162 ? 0.483 12.277 -19.015 1.00 44.12 162 TRP A O 1
ATOM 1191 N N . GLN A 1 163 ? 1.399 14.283 -18.686 1.00 41.19 163 GLN A N 1
ATOM 1192 C CA . GLN A 1 163 ? 1.201 14.311 -17.220 1.00 41.19 163 GLN A CA 1
ATOM 1193 C C . GLN A 1 163 ? -0.284 14.343 -16.781 1.00 41.19 163 GLN A C 1
ATOM 1195 O O . GLN A 1 163 ? -0.591 14.267 -15.592 1.00 41.19 163 GLN A O 1
ATOM 1200 N N . LEU A 1 164 ? -1.215 14.413 -17.739 1.00 44.84 164 LEU A N 1
ATOM 1201 C CA . LEU A 1 164 ? -2.653 14.181 -17.555 1.00 44.84 164 LEU A CA 1
ATOM 1202 C C . LEU A 1 164 ? -3.033 12.683 -17.529 1.00 44.84 164 LEU A C 1
ATOM 1204 O O . LEU A 1 164 ? -4.140 12.344 -17.108 1.00 44.84 164 LEU A O 1
ATOM 1208 N N . SER A 1 165 ? -2.134 11.781 -17.948 1.00 52.19 165 SER A N 1
ATOM 1209 C CA . SER A 1 165 ? -2.421 10.363 -18.227 1.00 52.19 165 SER A CA 1
ATOM 1210 C C . SER A 1 165 ? -3.042 9.595 -17.061 1.00 52.19 165 SER A C 1
ATOM 1212 O O . SER A 1 165 ? -3.878 8.730 -17.294 1.00 52.19 165 SER A O 1
ATOM 1214 N N . VAL A 1 166 ? -2.692 9.910 -15.810 1.00 53.66 166 VAL A N 1
ATOM 1215 C CA . VAL A 1 166 ? -3.202 9.175 -14.638 1.00 53.66 166 VAL A CA 1
ATOM 1216 C C . VAL A 1 166 ? -4.691 9.443 -14.387 1.00 53.66 166 VAL A C 1
ATOM 1218 O O . VAL A 1 166 ? -5.424 8.521 -14.024 1.00 53.66 166 VAL A O 1
ATOM 1221 N N . ALA A 1 167 ? -5.155 10.670 -14.634 1.00 52.28 167 ALA A N 1
ATOM 1222 C CA . ALA A 1 167 ? -6.555 11.060 -14.471 1.00 52.28 167 ALA A CA 1
ATOM 1223 C C . ALA A 1 167 ? -7.386 10.772 -15.735 1.00 52.28 167 ALA A C 1
ATOM 1225 O O . ALA A 1 167 ? -8.510 10.279 -15.640 1.00 52.28 167 ALA A O 1
ATOM 1226 N N . ASP A 1 168 ? -6.813 11.040 -16.914 1.00 56.12 168 ASP A N 1
ATOM 1227 C CA . ASP A 1 168 ? -7.492 10.900 -18.209 1.00 56.12 168 ASP A CA 1
ATOM 1228 C C . ASP A 1 168 ? -7.372 9.489 -18.826 1.00 56.12 168 ASP A C 1
ATOM 1230 O O . ASP A 1 168 ? -7.971 9.224 -19.873 1.00 56.12 168 ASP A O 1
ATOM 1234 N N . ALA A 1 169 ? -6.661 8.551 -18.181 1.00 68.44 169 ALA A N 1
ATOM 1235 C CA . ALA A 1 169 ? -6.680 7.132 -18.544 1.00 68.44 169 ALA A CA 1
ATOM 1236 C C . ALA A 1 169 ? -8.138 6.629 -18.629 1.00 68.44 169 ALA A C 1
ATOM 1238 O O . ALA A 1 169 ? -8.866 6.714 -17.633 1.00 68.44 169 ALA A O 1
ATOM 1239 N N . PRO A 1 170 ? -8.592 6.050 -19.762 1.00 69.00 170 PRO A N 1
ATOM 1240 C CA . PRO A 1 170 ? -9.993 5.652 -19.939 1.00 69.00 170 PRO A CA 1
ATOM 1241 C C . PRO A 1 170 ? -10.521 4.711 -18.847 1.00 69.00 170 PRO A C 1
ATOM 1243 O O . PRO A 1 170 ? -11.685 4.793 -18.464 1.00 69.00 170 PRO A O 1
ATOM 1246 N N . SER A 1 171 ? -9.641 3.871 -18.303 1.00 78.62 171 SER A N 1
ATOM 1247 C CA . SER A 1 171 ? -9.878 2.929 -17.207 1.00 78.62 171 SER A CA 1
ATOM 1248 C C . SER A 1 171 ? -10.046 3.576 -15.822 1.00 78.62 171 SER A C 1
ATOM 1250 O O . SER A 1 171 ? -10.549 2.938 -14.901 1.00 78.62 171 SER A O 1
ATOM 1252 N N . ASN A 1 172 ? -9.610 4.827 -15.649 1.00 78.31 172 ASN A N 1
ATOM 1253 C CA . ASN A 1 172 ? -9.730 5.603 -14.405 1.00 78.31 172 ASN A CA 1
ATOM 1254 C C . ASN A 1 172 ? -10.898 6.610 -14.470 1.00 78.31 172 ASN A C 1
ATOM 1256 O O . ASN A 1 172 ? -11.209 7.291 -13.494 1.00 78.31 172 ASN A O 1
ATOM 1260 N N . LYS A 1 173 ? -11.588 6.700 -15.611 1.00 74.81 173 LYS A N 1
ATOM 1261 C CA . LYS A 1 173 ? -12.672 7.655 -15.842 1.00 74.81 173 LYS A CA 1
ATOM 1262 C C . LYS A 1 173 ? -13.829 7.469 -14.852 1.00 74.81 173 LYS A C 1
ATOM 1264 O O . LYS A 1 173 ? -14.422 6.400 -14.754 1.00 74.81 173 LYS A O 1
ATOM 1269 N N . GLY A 1 174 ? -14.194 8.551 -14.161 1.00 70.81 174 GLY A N 1
ATOM 1270 C CA . GLY A 1 174 ? -15.282 8.564 -13.172 1.00 70.81 174 GLY A CA 1
ATOM 1271 C C . GLY A 1 174 ? -14.903 8.000 -11.797 1.00 70.81 174 GLY A C 1
ATOM 1272 O O . GLY A 1 174 ? -15.731 8.016 -10.889 1.00 70.81 174 GLY A O 1
ATOM 1273 N N . LEU A 1 175 ? -13.658 7.550 -11.620 1.00 76.44 175 LEU A N 1
ATOM 1274 C CA . LEU A 1 175 ? -13.112 7.042 -10.366 1.00 76.44 175 LEU A CA 1
ATOM 1275 C C . LEU A 1 175 ? -12.794 8.235 -9.438 1.00 76.44 175 LEU A C 1
ATOM 1277 O O . LEU A 1 175 ? -11.667 8.711 -9.363 1.00 76.44 175 LEU A O 1
ATOM 1281 N N . GLN A 1 176 ? -13.822 8.762 -8.769 1.00 76.56 176 GLN A N 1
ATOM 1282 C CA . GLN A 1 176 ? -13.714 9.926 -7.884 1.00 76.56 176 GLN A CA 1
ATOM 1283 C C . GLN A 1 176 ? -13.632 9.484 -6.413 1.00 76.56 176 GLN A C 1
ATOM 1285 O O . GLN A 1 176 ? -14.654 9.063 -5.860 1.00 76.56 176 GLN A O 1
ATOM 1290 N N . PRO A 1 177 ? -12.455 9.563 -5.756 1.00 81.06 177 PRO A N 1
ATOM 1291 C CA . PRO A 1 177 ? -12.363 9.339 -4.318 1.00 81.06 177 PRO A CA 1
ATOM 1292 C C . PRO A 1 177 ? -13.218 10.339 -3.536 1.00 81.06 177 PRO A C 1
ATOM 1294 O O . PRO A 1 177 ? -13.569 11.426 -3.994 1.00 81.06 177 PRO A O 1
ATOM 1297 N N . SER A 1 178 ? -13.528 9.978 -2.298 1.00 80.50 178 SER A N 1
ATOM 1298 C CA . SER A 1 178 ? -14.077 10.897 -1.306 1.00 80.50 178 SER A CA 1
ATOM 1299 C C . SER A 1 178 ? -13.431 10.622 0.042 1.00 80.50 178 SER A C 1
ATOM 1301 O O . SER A 1 178 ? -13.076 9.482 0.347 1.00 80.50 178 SER A O 1
ATOM 1303 N N . ILE A 1 179 ? -13.263 11.682 0.834 1.00 83.00 179 ILE A N 1
ATOM 1304 C CA . ILE A 1 179 ? -12.466 11.658 2.063 1.00 83.00 179 ILE A CA 1
ATOM 1305 C C . ILE A 1 179 ? -13.368 11.526 3.299 1.00 83.00 179 ILE A C 1
ATOM 1307 O O . ILE A 1 179 ? -14.429 12.151 3.413 1.00 83.00 179 ILE A O 1
ATOM 1311 N N . LEU A 1 180 ? -12.928 10.697 4.242 1.00 83.31 180 LEU A N 1
ATOM 1312 C CA . LEU A 1 180 ? -13.464 10.558 5.591 1.00 83.31 180 LEU A CA 1
ATOM 1313 C C . LEU A 1 180 ? -12.335 10.817 6.599 1.00 83.31 180 LEU A C 1
ATOM 1315 O O . LEU A 1 180 ? -11.556 9.918 6.907 1.00 83.31 180 LEU A O 1
ATOM 1319 N N . THR A 1 181 ? -12.253 12.044 7.112 1.00 86.25 181 THR A N 1
ATOM 1320 C CA . THR A 1 181 ? -11.270 12.427 8.135 1.00 86.25 181 THR A CA 1
ATOM 1321 C C . THR A 1 181 ? -11.710 11.938 9.518 1.00 86.25 181 THR A C 1
ATOM 1323 O O . THR A 1 181 ? -12.738 12.381 10.036 1.00 86.25 181 THR A O 1
ATOM 1326 N N . MET A 1 182 ? -10.940 11.047 10.144 1.00 84.88 182 MET A N 1
ATOM 1327 C CA . MET A 1 182 ? -11.167 10.535 11.502 1.00 84.88 182 MET A CA 1
ATOM 1328 C C . MET A 1 182 ? -9.831 10.294 12.219 1.00 84.88 182 MET A C 1
ATOM 1330 O O . MET A 1 182 ? -8.842 9.915 11.603 1.00 84.88 182 MET A O 1
ATOM 1334 N N . PHE A 1 183 ? -9.783 10.501 13.541 1.00 85.12 183 PHE A N 1
ATOM 1335 C CA . PHE A 1 183 ? -8.570 10.290 14.356 1.00 85.12 183 PHE A CA 1
ATOM 1336 C C . PHE A 1 183 ? -7.310 10.983 13.792 1.00 85.12 183 PHE A C 1
ATOM 1338 O O . PHE A 1 183 ? -6.246 10.369 13.725 1.00 85.12 183 PHE A O 1
ATOM 1345 N N . GLU A 1 184 ? -7.461 12.239 13.348 1.00 82.25 184 GLU A N 1
ATOM 1346 C CA . GLU A 1 184 ? -6.404 13.064 12.726 1.00 82.25 184 GLU A CA 1
ATOM 1347 C C . GLU A 1 184 ? -5.745 12.419 11.483 1.00 82.25 184 GLU A C 1
ATOM 1349 O O . GLU A 1 184 ? -4.601 12.713 11.138 1.00 82.25 184 GLU A O 1
ATOM 1354 N N . ARG A 1 185 ? -6.483 11.542 10.787 1.00 82.81 185 ARG A N 1
ATOM 1355 C CA . ARG A 1 185 ? -6.099 10.886 9.529 1.00 82.81 185 ARG A CA 1
ATOM 1356 C C . ARG A 1 185 ? -7.232 10.960 8.514 1.00 82.81 185 ARG A C 1
ATOM 1358 O O . ARG A 1 185 ? -8.399 11.042 8.886 1.00 82.81 185 ARG A O 1
ATOM 1365 N N . ASP A 1 186 ? -6.873 10.852 7.243 1.00 81.81 186 ASP A N 1
ATOM 1366 C CA . ASP A 1 186 ? -7.808 10.778 6.126 1.00 81.81 186 ASP A CA 1
ATOM 1367 C C . ASP A 1 186 ? -7.933 9.342 5.602 1.00 81.81 186 ASP A C 1
ATOM 1369 O O . ASP A 1 186 ? -6.961 8.582 5.574 1.00 81.81 186 ASP A O 1
ATOM 1373 N N . HIS A 1 187 ? -9.148 8.972 5.203 1.00 79.75 187 HIS A N 1
ATOM 1374 C CA . HIS A 1 187 ? -9.501 7.665 4.648 1.00 79.75 187 HIS A CA 1
ATOM 1375 C C . HIS A 1 187 ? -10.273 7.860 3.335 1.00 79.75 187 HIS A C 1
ATOM 1377 O O . HIS A 1 187 ? -11.168 8.705 3.275 1.00 79.75 187 HIS A O 1
ATOM 1383 N N . TYR A 1 188 ? -9.952 7.080 2.301 1.00 74.38 188 TYR A N 1
ATOM 1384 C CA . TYR A 1 188 ? -10.420 7.298 0.922 1.00 74.38 188 TYR A CA 1
ATOM 1385 C C . TYR A 1 188 ? -11.371 6.162 0.534 1.00 74.38 188 TYR A C 1
ATOM 1387 O O . TYR A 1 188 ? -10.951 5.006 0.471 1.00 74.38 188 TYR A O 1
ATOM 1395 N N . TYR A 1 189 ? -12.673 6.449 0.418 1.00 65.81 189 TYR A N 1
ATOM 1396 C CA . TYR A 1 189 ? -13.675 5.479 0.884 1.00 65.81 189 TYR A CA 1
ATOM 1397 C C . TYR A 1 189 ? -14.520 4.722 -0.150 1.00 65.81 189 TYR A C 1
ATOM 1399 O O . TYR A 1 189 ? -14.924 5.298 -1.161 1.00 65.81 189 TYR A O 1
ATOM 1407 N N . GLN A 1 190 ? -14.835 3.459 0.233 1.00 57.69 190 GLN A N 1
ATOM 1408 C CA . GLN A 1 190 ? -16.007 2.597 -0.036 1.00 57.69 190 GLN A CA 1
ATOM 1409 C C . GLN A 1 190 ? -16.203 1.074 0.535 1.00 57.69 190 GLN A C 1
ATOM 1411 O O . GLN A 1 190 ? -17.304 0.949 1.045 1.00 57.69 190 GLN A O 1
ATOM 1416 N N . PHE A 1 191 ? -15.626 -0.190 0.647 1.00 59.62 191 PHE A N 1
ATOM 1417 C CA . PHE A 1 191 ? -14.567 -1.325 0.581 1.00 59.62 191 PHE A CA 1
ATOM 1418 C C . PHE A 1 191 ? -13.415 -1.497 1.575 1.00 59.62 191 PHE A C 1
ATOM 1420 O O . PHE A 1 191 ? -12.286 -1.254 1.195 1.00 59.62 191 PHE A O 1
ATOM 1427 N N . VAL A 1 192 ? -13.617 -2.002 2.785 1.00 72.75 192 VAL A N 1
ATOM 1428 C CA . VAL A 1 192 ? -12.537 -2.079 3.790 1.00 72.75 192 VAL A CA 1
ATOM 1429 C C . VAL A 1 192 ? -11.261 -2.832 3.316 1.00 72.75 192 VAL A C 1
ATOM 1431 O O . VAL A 1 192 ? -11.195 -4.062 3.351 1.00 72.75 192 VAL A O 1
ATOM 1434 N N . PHE A 1 193 ? -10.219 -2.077 2.955 1.00 84.94 193 PHE A N 1
ATOM 1435 C CA . PHE A 1 193 ? -8.889 -2.539 2.548 1.00 84.94 193 PHE A CA 1
ATOM 1436 C C . PHE A 1 193 ? -7.811 -1.995 3.501 1.00 84.94 193 PHE A C 1
ATOM 1438 O O . PHE A 1 193 ? -7.815 -0.812 3.859 1.00 84.94 193 PHE A O 1
ATOM 1445 N N . PHE A 1 194 ? -6.881 -2.865 3.906 1.00 86.12 194 PHE A N 1
ATOM 1446 C CA . PHE A 1 194 ? -5.767 -2.555 4.805 1.00 86.12 194 PHE A CA 1
ATOM 1447 C C . PHE A 1 194 ? -4.421 -2.757 4.091 1.00 86.12 194 PHE A C 1
ATOM 1449 O O . PHE A 1 194 ? -3.972 -3.887 3.893 1.00 86.12 194 PHE A O 1
ATOM 1456 N N . HIS A 1 195 ? -3.778 -1.650 3.721 1.00 86.88 195 HIS A N 1
ATOM 1457 C CA . HIS A 1 195 ? -2.531 -1.620 2.950 1.00 86.88 195 HIS A CA 1
ATOM 1458 C C . HIS A 1 195 ? -1.319 -2.272 3.659 1.00 86.88 195 HIS A C 1
ATOM 1460 O O . HIS A 1 195 ? -1.331 -2.564 4.862 1.00 86.88 195 HIS A O 1
ATOM 1466 N N . GLY A 1 196 ? -0.248 -2.504 2.892 1.00 76.19 196 GLY A N 1
ATOM 1467 C CA . GLY A 1 196 ? 1.045 -2.966 3.404 1.00 76.19 196 GLY A CA 1
ATOM 1468 C C . GLY A 1 196 ? 1.819 -1.881 4.168 1.00 76.19 196 GLY A C 1
ATOM 1469 O O . GLY A 1 196 ? 1.476 -0.702 4.126 1.00 76.19 196 GLY A O 1
ATOM 1470 N N . CYS A 1 197 ? 2.899 -2.273 4.854 1.00 84.50 197 CYS A N 1
ATOM 1471 C CA . CYS A 1 197 ? 3.878 -1.306 5.368 1.00 84.50 197 CYS A CA 1
ATOM 1472 C C . CYS A 1 197 ? 4.525 -0.534 4.204 1.00 84.50 197 CYS A C 1
ATOM 1474 O O . CYS A 1 197 ? 4.803 -1.136 3.178 1.00 84.50 197 CYS A O 1
ATOM 1476 N N . GLN A 1 198 ? 4.839 0.746 4.410 1.00 83.75 198 GLN A N 1
ATOM 1477 C CA . GLN A 1 198 ? 5.297 1.757 3.433 1.00 83.75 198 GLN A CA 1
ATOM 1478 C C . GLN A 1 198 ? 4.216 2.277 2.470 1.00 83.75 198 GLN A C 1
ATOM 1480 O O . GLN A 1 198 ? 4.355 3.391 1.981 1.00 83.75 198 GLN A O 1
ATOM 1485 N N . HIS A 1 199 ? 3.112 1.551 2.289 1.00 82.62 199 HIS A N 1
ATOM 1486 C CA . HIS A 1 199 ? 1.960 2.006 1.509 1.00 82.62 199 HIS A CA 1
ATOM 1487 C C . HIS A 1 199 ? 1.022 2.871 2.377 1.00 82.62 199 HIS A C 1
ATOM 1489 O O . HIS A 1 199 ? 1.138 2.876 3.608 1.00 82.62 199 HIS A O 1
ATOM 1495 N N . LEU A 1 200 ? 0.112 3.621 1.743 1.00 84.50 200 LEU A N 1
ATOM 1496 C CA . LEU A 1 200 ? -0.810 4.575 2.384 1.00 84.50 200 LEU A CA 1
ATOM 1497 C C . LEU A 1 200 ? -2.192 4.537 1.710 1.00 84.50 200 LEU A C 1
ATOM 1499 O O . LEU A 1 200 ? -2.322 4.129 0.558 1.00 84.50 200 LEU A O 1
ATOM 1503 N N . ALA A 1 201 ? -3.245 5.001 2.388 1.00 83.56 201 ALA A N 1
ATOM 1504 C CA . ALA A 1 201 ? -4.626 4.854 1.906 1.00 83.56 201 ALA A CA 1
ATOM 1505 C C . ALA A 1 201 ? -4.943 5.583 0.579 1.00 83.56 201 ALA A C 1
ATOM 1507 O O . ALA A 1 201 ? -5.894 5.228 -0.113 1.00 83.56 201 ALA A O 1
ATOM 1508 N N . PHE A 1 202 ? -4.153 6.587 0.196 1.00 82.69 202 PHE A N 1
ATOM 1509 C CA . PHE A 1 202 ? -4.287 7.289 -1.088 1.00 82.69 202 PHE A CA 1
ATOM 1510 C C . PHE A 1 202 ? -3.505 6.622 -2.240 1.00 82.69 202 PHE A C 1
ATOM 1512 O O . PHE A 1 202 ? -3.530 7.115 -3.368 1.00 82.69 202 PHE A O 1
ATOM 1519 N N . HIS A 1 203 ? -2.818 5.497 -1.995 1.00 86.44 203 HIS A N 1
ATOM 1520 C CA . HIS A 1 203 ? -2.202 4.689 -3.056 1.00 86.44 203 HIS A CA 1
ATOM 1521 C C . HIS A 1 203 ? -3.274 3.941 -3.867 1.00 86.44 203 HIS A C 1
ATOM 1523 O O . HIS A 1 203 ? -3.152 3.835 -5.084 1.00 86.44 203 HIS A O 1
ATOM 1529 N N . SER A 1 204 ? -4.375 3.536 -3.217 1.00 86.31 204 SER A N 1
ATOM 1530 C CA . SER A 1 204 ? -5.524 2.805 -3.791 1.00 86.31 204 SER A CA 1
ATOM 1531 C C . SER A 1 204 ? -6.397 3.600 -4.771 1.00 86.31 204 SER A C 1
ATOM 1533 O O . SER A 1 204 ? -7.484 3.149 -5.141 1.00 86.31 204 SER A O 1
ATOM 1535 N N . TRP A 1 205 ? -5.949 4.792 -5.161 1.00 87.06 205 TRP A N 1
ATOM 1536 C CA . TRP A 1 205 ? -6.683 5.767 -5.955 1.00 87.06 205 TRP A CA 1
ATOM 1537 C C . TRP A 1 205 ? -5.708 6.465 -6.916 1.00 87.06 205 TRP A C 1
ATOM 1539 O O . TRP A 1 205 ? -4.609 6.820 -6.491 1.00 87.06 205 TRP A O 1
ATOM 1549 N N . PRO A 1 206 ? -6.067 6.661 -8.197 1.00 84.00 206 PRO A N 1
ATOM 1550 C CA . PRO A 1 206 ? -5.221 7.335 -9.175 1.00 84.00 206 PRO A CA 1
ATOM 1551 C C . PRO A 1 206 ? -4.975 8.800 -8.800 1.00 84.00 206 PRO A C 1
ATOM 1553 O O . PRO A 1 206 ? -5.854 9.466 -8.250 1.00 84.00 206 PRO A O 1
ATOM 1556 N N . TYR A 1 207 ? -3.794 9.317 -9.146 1.00 79.00 207 TYR A N 1
ATOM 1557 C CA . TYR A 1 207 ? -3.517 10.751 -9.085 1.00 79.00 207 TYR A CA 1
ATOM 1558 C C . TYR A 1 207 ? -4.497 11.535 -9.971 1.00 79.00 207 TYR A C 1
ATOM 1560 O O . TYR A 1 207 ? -4.563 11.320 -11.182 1.00 79.00 207 TYR A O 1
ATOM 1568 N N . ASP A 1 208 ? -5.221 12.476 -9.365 1.00 76.12 208 ASP A N 1
ATOM 1569 C CA . ASP A 1 208 ? -6.102 13.414 -10.060 1.00 76.12 208 ASP A CA 1
ATOM 1570 C C . ASP A 1 208 ? -5.777 14.839 -9.578 1.00 76.12 208 ASP A C 1
ATOM 1572 O O . ASP A 1 208 ? -6.103 15.181 -8.439 1.00 76.12 208 ASP A O 1
ATOM 1576 N N . PRO A 1 209 ? -5.177 15.714 -10.408 1.00 73.12 209 PRO A N 1
ATOM 1577 C CA . PRO A 1 209 ? -4.720 17.039 -9.977 1.00 73.12 209 PRO A CA 1
ATOM 1578 C C . PRO A 1 209 ? -5.847 17.986 -9.524 1.00 73.12 209 PRO A C 1
ATOM 1580 O O . PRO A 1 209 ? -5.563 19.061 -8.990 1.00 73.12 209 PRO A O 1
ATOM 1583 N N . LYS A 1 210 ? -7.115 17.622 -9.749 1.00 74.94 210 LYS A N 1
ATOM 1584 C CA . LYS A 1 210 ? -8.308 18.385 -9.371 1.00 74.94 210 LYS A CA 1
ATOM 1585 C C . LYS A 1 210 ? -9.047 17.764 -8.182 1.00 74.94 210 LYS A C 1
ATOM 1587 O O . LYS A 1 210 ? -9.523 18.516 -7.333 1.00 74.94 210 LYS A O 1
ATOM 1592 N N . ASN A 1 211 ? -9.182 16.437 -8.147 1.00 73.88 211 ASN A N 1
ATOM 1593 C CA . ASN A 1 211 ? -10.034 15.724 -7.188 1.00 73.88 211 ASN A CA 1
ATOM 1594 C C . ASN A 1 211 ? -9.248 14.943 -6.112 1.00 73.88 211 ASN A C 1
ATOM 1596 O O . ASN A 1 211 ? -9.815 14.682 -5.055 1.00 73.88 211 ASN A O 1
ATOM 1600 N N . CYS A 1 212 ? -7.979 14.589 -6.352 1.00 76.94 212 CYS A N 1
ATOM 1601 C CA . CYS A 1 212 ? -7.066 14.002 -5.360 1.00 76.94 212 CYS A CA 1
ATOM 1602 C C . CYS A 1 212 ? -5.583 14.233 -5.745 1.00 76.94 212 CYS A C 1
ATOM 1604 O O . CYS A 1 212 ? -4.905 13.313 -6.219 1.00 76.94 212 CYS A O 1
ATOM 1606 N N . PRO A 1 213 ? -5.051 15.463 -5.599 1.00 77.06 213 PRO A N 1
ATOM 1607 C CA . PRO A 1 213 ? -3.655 15.780 -5.924 1.00 77.06 213 PRO A CA 1
ATOM 1608 C C . PRO A 1 213 ? -2.629 15.103 -4.991 1.00 77.06 213 PRO A C 1
ATOM 1610 O O . PRO A 1 213 ? -1.431 15.076 -5.285 1.00 77.06 213 PRO A O 1
ATOM 1613 N N . GLU A 1 214 ? -3.078 14.564 -3.862 1.00 79.00 214 GLU A N 1
ATOM 1614 C CA . GLU A 1 214 ? -2.319 13.730 -2.933 1.00 79.00 214 GLU A CA 1
ATOM 1615 C C . GLU A 1 214 ? -2.289 12.243 -3.321 1.00 79.00 214 GLU A C 1
ATOM 1617 O O . GLU A 1 214 ? -1.378 11.540 -2.896 1.00 79.00 214 GLU A O 1
ATOM 1622 N N . CYS A 1 215 ? -3.222 11.768 -4.153 1.00 82.50 215 CYS A N 1
ATOM 1623 C CA . CYS A 1 215 ? -3.250 10.378 -4.605 1.00 82.50 215 CYS A CA 1
ATOM 1624 C C . CYS A 1 215 ? -2.012 10.023 -5.448 1.00 82.50 215 CYS A C 1
ATOM 1626 O O . CYS A 1 215 ? -1.463 10.865 -6.168 1.00 82.50 215 CYS A O 1
ATOM 1628 N N . LEU A 1 216 ? -1.589 8.757 -5.362 1.00 81.00 216 LEU A N 1
ATOM 1629 C CA . LEU A 1 216 ? -0.427 8.234 -6.092 1.00 81.00 216 LEU A CA 1
ATOM 1630 C C . LEU A 1 216 ? -0.843 7.317 -7.248 1.00 81.00 216 LEU A C 1
ATOM 1632 O O . LEU A 1 216 ? -0.392 7.515 -8.374 1.00 81.00 216 LEU A O 1
ATOM 1636 N N . GLY A 1 217 ? -1.747 6.369 -6.993 1.00 85.56 217 GLY A N 1
ATOM 1637 C CA . GLY A 1 217 ? -2.260 5.452 -8.008 1.00 85.56 217 GLY A CA 1
ATOM 1638 C C . GLY A 1 217 ? -1.352 4.266 -8.300 1.00 85.56 217 GLY A C 1
ATOM 1639 O O . GLY A 1 217 ? -0.987 4.062 -9.457 1.00 85.56 217 GLY A O 1
ATOM 1640 N N . LEU A 1 218 ? -0.998 3.492 -7.272 1.00 89.44 218 LEU A N 1
ATOM 1641 C CA . LEU A 1 218 ? -0.253 2.247 -7.466 1.00 89.44 218 LEU A CA 1
ATOM 1642 C C . LEU A 1 218 ? -1.144 1.194 -8.165 1.00 89.44 218 LEU A C 1
ATOM 1644 O O . LEU A 1 218 ? -2.320 1.069 -7.793 1.00 89.44 218 LEU A O 1
ATOM 1648 N N . PRO A 1 219 ? -0.645 0.494 -9.208 1.00 91.44 219 PRO A N 1
ATOM 1649 C CA . PRO A 1 219 ? -1.421 -0.467 -9.994 1.00 91.44 219 PRO A CA 1
ATOM 1650 C C . PRO A 1 219 ? -2.217 -1.471 -9.162 1.00 91.44 219 PRO A C 1
ATOM 1652 O O . PRO A 1 219 ? -3.416 -1.636 -9.408 1.00 91.44 219 PRO A O 1
ATOM 1655 N N . GLU A 1 220 ? -1.593 -2.099 -8.164 1.00 93.56 220 GLU A N 1
ATOM 1656 C CA . GLU A 1 220 ? -2.214 -3.178 -7.399 1.00 93.56 220 GLU A CA 1
ATOM 1657 C C . GLU A 1 220 ? -3.367 -2.648 -6.529 1.00 93.56 220 GLU A C 1
ATOM 1659 O O . GLU A 1 220 ? -4.497 -3.137 -6.634 1.00 93.56 220 GLU A O 1
ATOM 1664 N N . GLU A 1 221 ? -3.176 -1.619 -5.694 1.00 91.81 221 GLU A N 1
ATOM 1665 C CA . GLU A 1 221 ? -4.285 -1.108 -4.875 1.00 91.81 221 GLU A CA 1
ATOM 1666 C C . GLU A 1 221 ? -5.374 -0.393 -5.694 1.00 91.81 221 GLU A C 1
ATOM 1668 O O . GLU A 1 221 ? -6.553 -0.476 -5.337 1.00 91.81 221 GLU A O 1
ATOM 1673 N N . VAL A 1 222 ? -5.035 0.273 -6.806 1.00 91.12 222 VAL A N 1
ATOM 1674 C CA . VAL A 1 222 ? -6.050 0.835 -7.717 1.00 91.12 222 VAL A CA 1
ATOM 1675 C C . VAL A 1 222 ? -6.871 -0.284 -8.358 1.00 91.12 222 VAL A C 1
ATOM 1677 O O . VAL A 1 222 ? -8.095 -0.169 -8.461 1.00 91.12 222 VAL A O 1
ATOM 1680 N N . ALA A 1 223 ? -6.245 -1.396 -8.744 1.00 93.06 223 ALA A N 1
ATOM 1681 C CA . ALA A 1 223 ? -6.946 -2.556 -9.278 1.00 93.06 223 ALA A CA 1
ATOM 1682 C C . ALA A 1 223 ? -7.832 -3.256 -8.235 1.00 93.06 223 ALA A C 1
ATOM 1684 O O . ALA A 1 223 ? -8.914 -3.731 -8.594 1.00 93.06 223 ALA A O 1
ATOM 1685 N N . HIS A 1 224 ? -7.446 -3.271 -6.953 1.00 93.44 224 HIS A N 1
ATOM 1686 C CA . HIS A 1 224 ? -8.334 -3.694 -5.864 1.00 93.44 224 HIS A CA 1
ATOM 1687 C C . HIS A 1 224 ? -9.582 -2.799 -5.783 1.00 93.44 224 HIS A C 1
ATOM 1689 O O . HIS A 1 224 ? -10.711 -3.302 -5.805 1.00 93.44 224 HIS A O 1
ATOM 1695 N N . THR A 1 225 ? -9.394 -1.473 -5.757 1.00 91.38 225 THR A N 1
ATOM 1696 C CA . THR A 1 225 ? -10.490 -0.488 -5.730 1.00 91.38 225 THR A CA 1
ATOM 1697 C C . THR A 1 225 ? -11.445 -0.673 -6.913 1.00 91.38 225 THR A C 1
ATOM 1699 O O . THR A 1 225 ? -12.658 -0.804 -6.724 1.00 91.38 225 THR A O 1
ATOM 1702 N N . LYS A 1 226 ? -10.902 -0.747 -8.135 1.00 90.94 226 LYS A N 1
ATOM 1703 C CA . LYS A 1 226 ? -11.664 -0.933 -9.380 1.00 90.94 226 LYS A CA 1
ATOM 1704 C C . LYS A 1 226 ? -12.479 -2.219 -9.381 1.00 90.94 226 LYS A C 1
ATOM 1706 O O . LYS A 1 226 ? -13.683 -2.180 -9.613 1.00 90.94 226 LYS A O 1
ATOM 1711 N N . GLN A 1 227 ? -11.849 -3.360 -9.091 1.00 91.88 227 GLN A N 1
ATOM 1712 C CA . GLN A 1 227 ? -12.529 -4.656 -9.124 1.00 91.88 227 GLN A CA 1
ATOM 1713 C C . GLN A 1 227 ? -13.683 -4.738 -8.122 1.00 91.88 227 GLN A C 1
ATOM 1715 O O . GLN A 1 227 ? -14.732 -5.280 -8.469 1.00 91.88 227 GLN A O 1
ATOM 1720 N N . ALA A 1 228 ? -13.517 -4.184 -6.917 1.00 90.56 228 ALA A N 1
ATOM 1721 C CA . ALA A 1 228 ? -14.584 -4.127 -5.924 1.00 90.56 228 ALA A CA 1
ATOM 1722 C C . ALA A 1 228 ? -15.755 -3.232 -6.383 1.00 90.56 228 ALA A C 1
ATOM 1724 O O . ALA A 1 228 ? -16.902 -3.686 -6.338 1.00 90.56 228 ALA A O 1
ATOM 1725 N N . LEU A 1 229 ? -15.488 -2.015 -6.887 1.00 88.75 229 LEU A N 1
ATOM 1726 C CA . LEU A 1 229 ? -16.543 -1.131 -7.410 1.00 88.75 229 LEU A CA 1
ATOM 1727 C C . LEU A 1 229 ? -17.265 -1.723 -8.634 1.00 88.75 229 LEU A C 1
ATOM 1729 O O . LEU A 1 229 ? -18.496 -1.708 -8.674 1.00 88.75 229 LEU A O 1
ATOM 1733 N N . ALA A 1 230 ? -16.535 -2.301 -9.593 1.00 87.56 230 ALA A N 1
ATOM 1734 C CA . ALA A 1 230 ? -17.117 -2.967 -10.761 1.00 87.56 230 ALA A CA 1
ATOM 1735 C C . ALA A 1 230 ? -18.062 -4.112 -10.356 1.00 87.56 230 ALA A C 1
ATOM 1737 O O . ALA A 1 230 ? -19.133 -4.275 -10.932 1.00 87.56 230 ALA A O 1
ATOM 1738 N N . TRP A 1 231 ? -17.721 -4.861 -9.303 1.00 86.12 231 TRP A N 1
ATOM 1739 C CA . TRP A 1 231 ? -18.570 -5.924 -8.750 1.00 86.12 231 TRP A CA 1
ATOM 1740 C C . TRP A 1 231 ? -19.717 -5.417 -7.864 1.00 86.12 231 TRP A C 1
ATOM 1742 O O . TRP A 1 231 ? -20.455 -6.199 -7.261 1.00 86.12 231 TRP A O 1
ATOM 1752 N N . GLY A 1 232 ? -19.916 -4.100 -7.795 1.00 85.50 232 GLY A N 1
ATOM 1753 C CA . GLY A 1 232 ? -21.021 -3.491 -7.071 1.00 85.50 232 GLY A CA 1
ATOM 1754 C C . GLY A 1 232 ? -20.902 -3.585 -5.552 1.00 85.50 232 GLY A C 1
ATOM 1755 O O . GLY A 1 232 ? -21.896 -3.348 -4.859 1.00 85.50 232 GLY A O 1
ATOM 1756 N N . TYR A 1 233 ? -19.708 -3.902 -5.046 1.00 88.00 233 TYR A N 1
ATOM 1757 C CA . TYR A 1 233 ? -19.309 -3.431 -3.733 1.00 88.00 233 TYR A CA 1
ATOM 1758 C C . TYR A 1 233 ? -19.070 -1.924 -3.804 1.00 88.00 233 TYR A C 1
ATOM 1760 O O . TYR A 1 233 ? -18.872 -1.335 -4.859 1.00 88.00 233 TYR A O 1
ATOM 1768 N N . ALA A 1 234 ? -19.049 -1.308 -2.641 1.00 88.62 234 ALA A N 1
ATOM 1769 C CA . ALA A 1 234 ? -18.340 -0.066 -2.403 1.00 88.62 234 ALA A CA 1
ATOM 1770 C C . ALA A 1 234 ? -16.845 -0.442 -2.103 1.00 88.62 234 ALA A C 1
ATOM 1772 O O . ALA A 1 234 ? -16.745 -1.468 -1.438 1.00 88.62 234 ALA A O 1
ATOM 1773 N N . ALA A 1 235 ? -15.813 0.339 -2.577 1.00 86.88 235 ALA A N 1
ATOM 1774 C CA . ALA A 1 235 ? -14.300 0.544 -2.480 1.00 86.88 235 ALA A CA 1
ATOM 1775 C C . ALA A 1 235 ? -13.455 1.407 -1.407 1.00 86.88 235 ALA A C 1
ATOM 1777 O O . ALA A 1 235 ? -13.187 2.546 -1.753 1.00 86.88 235 ALA A O 1
ATOM 1778 N N . LEU A 1 236 ? -12.976 1.018 -0.184 1.00 91.12 236 LEU A N 1
ATOM 1779 C CA . LEU A 1 236 ? -12.392 1.848 0.957 1.00 91.12 236 LEU A CA 1
ATOM 1780 C C . LEU A 1 236 ? -10.939 1.518 1.390 1.00 91.12 236 LEU A C 1
ATOM 1782 O O . LEU A 1 236 ? -10.686 0.565 2.120 1.00 91.12 236 LEU A O 1
ATOM 1786 N N . ALA A 1 237 ? -10.007 2.442 1.206 1.00 91.75 237 ALA A N 1
ATOM 1787 C CA . ALA A 1 237 ? -8.711 2.370 1.879 1.00 91.75 237 ALA A CA 1
ATOM 1788 C C . ALA A 1 237 ? -8.751 2.975 3.303 1.00 91.75 237 ALA A C 1
ATOM 1790 O O . ALA A 1 237 ? -9.058 4.159 3.484 1.00 91.75 237 ALA A O 1
ATOM 1791 N N . VAL A 1 238 ? -8.420 2.171 4.322 1.00 92.12 238 VAL A N 1
ATOM 1792 C CA . VAL A 1 238 ? -8.194 2.636 5.708 1.00 92.12 238 VAL A CA 1
ATOM 1793 C C . VAL A 1 238 ? -6.710 2.968 5.897 1.00 92.12 238 VAL A C 1
ATOM 1795 O O . VAL A 1 238 ? -5.857 2.344 5.279 1.00 92.12 238 VAL A O 1
ATOM 1798 N N . GLU A 1 239 ? -6.398 3.936 6.762 1.00 90.50 239 GLU A N 1
ATOM 1799 C CA . GLU A 1 239 ? -5.050 4.499 6.943 1.00 90.50 239 GLU A CA 1
ATOM 1800 C C . GLU A 1 239 ? -4.461 4.149 8.320 1.00 90.50 239 GLU A C 1
ATOM 1802 O O . GLU A 1 239 ? -5.085 4.399 9.360 1.00 90.50 239 GLU A O 1
ATOM 1807 N N . SER A 1 240 ? -3.243 3.602 8.335 1.00 91.00 240 SER A N 1
ATOM 1808 C CA . SER A 1 240 ? -2.559 3.170 9.566 1.00 91.00 240 SER A CA 1
ATOM 1809 C C . SER A 1 240 ? -2.209 4.317 10.534 1.00 91.00 240 SER A C 1
ATOM 1811 O O . SER A 1 240 ? -2.209 5.500 10.183 1.00 91.00 240 SER A O 1
ATOM 1813 N N . LYS A 1 241 ? -1.917 3.975 11.793 1.00 89.81 241 LYS A N 1
ATOM 1814 C CA . LYS A 1 241 ? -1.488 4.918 12.839 1.00 89.81 241 LYS A CA 1
ATOM 1815 C C . LYS A 1 241 ? 0.015 5.218 12.801 1.00 89.81 241 LYS A C 1
ATOM 1817 O O . LYS A 1 241 ? 0.428 6.305 13.207 1.00 89.81 241 LYS A O 1
ATOM 1822 N N . ASP A 1 242 ? 0.841 4.291 12.309 1.00 85.50 242 ASP A N 1
ATOM 1823 C CA . ASP A 1 242 ? 2.288 4.502 12.149 1.00 85.50 242 ASP A CA 1
ATOM 1824 C C . ASP A 1 242 ? 2.583 5.309 10.874 1.00 85.50 242 ASP A C 1
ATOM 1826 O O . ASP A 1 242 ? 2.953 4.768 9.834 1.00 85.50 242 ASP A O 1
ATOM 1830 N N . LYS A 1 243 ? 2.475 6.637 10.982 1.00 79.62 243 LYS A N 1
ATOM 1831 C CA . LYS A 1 243 ? 2.800 7.598 9.912 1.00 79.62 243 LYS A CA 1
ATOM 1832 C C . LYS A 1 243 ? 4.279 7.648 9.495 1.00 79.62 243 LYS A C 1
ATOM 1834 O O . LYS A 1 243 ? 4.624 8.443 8.629 1.00 79.62 243 LYS A O 1
ATOM 1839 N N . VAL A 1 244 ? 5.153 6.833 10.092 1.00 78.81 244 VAL A N 1
ATOM 1840 C CA . VAL A 1 244 ? 6.563 6.696 9.686 1.00 78.81 244 VAL A CA 1
ATOM 1841 C C . VAL A 1 244 ? 6.791 5.401 8.902 1.00 78.81 244 VAL A C 1
ATOM 1843 O O . VAL A 1 244 ? 7.712 5.337 8.091 1.00 78.81 244 VAL A O 1
ATOM 1846 N N . LYS A 1 245 ? 5.973 4.362 9.126 1.00 82.56 245 LYS A N 1
ATOM 1847 C CA . LYS A 1 245 ? 6.147 3.049 8.484 1.00 82.56 245 LYS A CA 1
ATOM 1848 C C . LYS A 1 245 ? 4.966 2.542 7.663 1.00 82.56 245 LYS A C 1
ATOM 1850 O O . LYS A 1 245 ? 5.129 1.509 7.020 1.00 82.56 245 LYS A O 1
ATOM 1855 N N . GLY A 1 246 ? 3.796 3.172 7.708 1.00 84.88 246 GLY A N 1
ATOM 1856 C CA . GLY A 1 246 ? 2.570 2.670 7.069 1.00 84.88 246 GLY A CA 1
ATOM 1857 C C . GLY A 1 246 ? 2.084 1.319 7.625 1.00 84.88 246 GLY A C 1
ATOM 1858 O O . GLY A 1 246 ? 1.312 0.620 6.981 1.00 84.88 246 GLY A O 1
ATOM 1859 N N . CYS A 1 247 ? 2.586 0.876 8.782 1.00 91.31 247 CYS A N 1
ATOM 1860 C CA . CYS 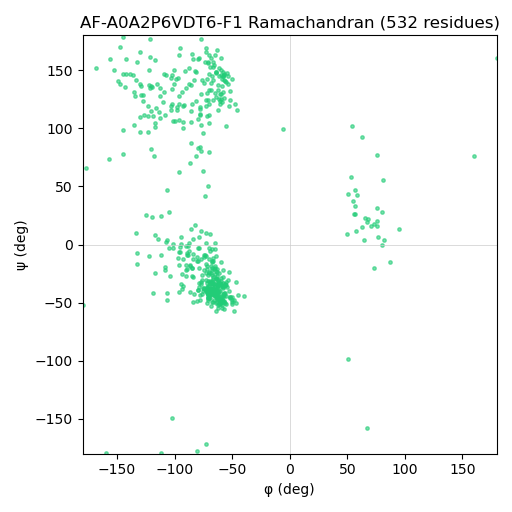A 1 247 ? 2.341 -0.477 9.282 1.00 91.31 247 CYS A CA 1
ATOM 1861 C C . CYS A 1 247 ? 1.113 -0.539 10.198 1.00 91.31 247 CYS A C 1
ATOM 1863 O O . CYS A 1 247 ? 1.128 0.033 11.287 1.00 91.31 247 CYS A O 1
ATOM 1865 N N . PHE A 1 248 ? 0.114 -1.344 9.827 1.00 93.12 248 PHE A N 1
ATOM 1866 C CA . PHE A 1 248 ? -0.954 -1.742 10.748 1.00 93.12 248 PHE A CA 1
ATOM 1867 C C . PHE A 1 248 ? -0.447 -2.634 11.884 1.00 93.12 248 PHE A C 1
ATOM 1869 O O . PHE A 1 248 ? 0.359 -3.549 11.690 1.00 93.12 248 PHE A O 1
ATOM 1876 N N . SER A 1 249 ? -1.003 -2.413 13.070 1.00 90.38 249 SER A N 1
ATOM 1877 C CA . SER A 1 249 ? -0.691 -3.138 14.291 1.00 90.38 249 SER A CA 1
ATOM 1878 C C . SER A 1 249 ? -1.955 -3.675 14.956 1.00 90.38 249 SER A C 1
ATOM 1880 O O . SER A 1 249 ? -2.868 -2.946 15.336 1.00 90.38 249 SER A O 1
ATOM 1882 N N . ALA A 1 250 ? -1.979 -4.993 15.157 1.00 84.56 250 ALA A N 1
ATOM 1883 C CA . ALA A 1 250 ? -2.968 -5.691 15.977 1.00 84.56 250 ALA A CA 1
ATOM 1884 C C . ALA A 1 250 ? -2.336 -6.153 17.305 1.00 84.56 250 ALA A C 1
ATOM 1886 O O . ALA A 1 250 ? -2.447 -7.323 17.694 1.00 84.56 250 ALA A O 1
ATOM 1887 N N . SER A 1 251 ? -1.598 -5.255 17.967 1.00 82.00 251 SER A N 1
ATOM 1888 C CA . SER A 1 251 ? -1.012 -5.492 19.290 1.00 82.00 251 SER A CA 1
ATOM 1889 C C . SER A 1 251 ? -2.078 -5.585 20.387 1.00 82.00 251 SER A C 1
ATOM 1891 O O . SER A 1 251 ? -3.197 -5.094 20.242 1.00 82.00 251 SER A O 1
ATOM 1893 N N . GLY A 1 252 ? -1.709 -6.190 21.521 1.00 75.50 252 GLY A N 1
ATOM 1894 C CA . GLY A 1 252 ? -2.506 -6.131 22.755 1.00 75.50 252 GLY A CA 1
ATOM 1895 C C . GLY A 1 252 ? -2.378 -4.805 23.519 1.00 75.50 252 GLY A C 1
ATOM 1896 O O . GLY A 1 252 ? -3.160 -4.558 24.429 1.00 75.50 252 GLY A O 1
ATOM 1897 N N . ASP A 1 253 ? -1.403 -3.967 23.157 1.00 80.88 253 ASP A N 1
ATOM 1898 C CA . ASP A 1 253 ? -1.231 -2.604 23.669 1.00 80.88 253 ASP A CA 1
ATOM 1899 C C . ASP A 1 253 ? -2.238 -1.655 22.980 1.00 80.88 253 ASP A C 1
ATOM 1901 O O . ASP A 1 253 ? -2.158 -1.523 21.755 1.00 80.88 253 ASP A O 1
ATOM 1905 N N . PRO A 1 254 ? -3.165 -0.996 23.709 1.00 75.62 254 PRO A N 1
ATOM 1906 C CA . PRO A 1 254 ? -4.171 -0.104 23.121 1.00 75.62 254 PRO A CA 1
ATOM 1907 C C . PRO A 1 254 ? -3.623 1.194 22.513 1.00 75.62 254 PRO A C 1
ATOM 1909 O O . PRO A 1 254 ? -4.326 1.832 21.735 1.00 75.62 254 PRO A O 1
ATOM 1912 N N . VAL A 1 255 ? -2.403 1.617 22.860 1.00 79.88 255 VAL A N 1
ATOM 1913 C CA . VAL A 1 255 ? -1.765 2.803 22.265 1.00 79.88 255 VAL A CA 1
ATOM 1914 C C . VAL A 1 255 ? -1.227 2.456 20.881 1.00 79.88 255 VAL A C 1
ATOM 1916 O O . VAL A 1 255 ? -1.417 3.222 19.934 1.00 79.88 255 VAL A O 1
ATOM 1919 N N . LEU A 1 256 ? -0.596 1.283 20.770 1.00 84.12 256 LEU A N 1
ATOM 1920 C CA . LEU A 1 256 ? 0.057 0.786 19.557 1.00 84.12 256 LEU A CA 1
ATOM 1921 C C . LEU A 1 256 ? -0.871 0.010 18.611 1.00 84.12 256 LEU A C 1
ATOM 1923 O O . LEU A 1 256 ? -0.405 -0.388 17.551 1.00 84.12 256 LEU A O 1
ATOM 1927 N N . SER A 1 257 ? -2.126 -0.266 18.977 1.00 88.44 257 SER A N 1
ATOM 1928 C CA . SER A 1 257 ? -3.044 -1.103 18.188 1.00 88.44 257 SER A CA 1
ATOM 1929 C C . SER A 1 257 ? -4.060 -0.258 17.425 1.00 88.44 257 SER A C 1
ATOM 1931 O O . SER A 1 257 ? -4.870 0.436 18.039 1.00 88.44 257 SER A O 1
ATOM 1933 N N . ASP A 1 258 ? -4.087 -0.367 16.096 1.00 92.88 258 ASP A N 1
ATOM 1934 C CA . ASP A 1 258 ? -5.088 0.297 15.248 1.00 92.88 258 ASP A CA 1
ATOM 1935 C C . ASP A 1 258 ? -6.505 -0.274 15.456 1.00 92.88 258 ASP A C 1
ATOM 1937 O O . ASP A 1 258 ? -7.489 0.322 15.026 1.00 92.88 258 ASP A O 1
ATOM 1941 N N . ALA A 1 259 ? -6.638 -1.442 16.097 1.00 90.06 259 ALA A N 1
ATOM 1942 C CA . ALA A 1 259 ? -7.833 -2.285 16.017 1.00 90.06 259 ALA A CA 1
ATOM 1943 C C . ALA A 1 259 ? -9.133 -1.635 16.527 1.00 90.06 259 ALA A C 1
ATOM 1945 O O . ALA A 1 259 ? -10.201 -1.924 15.992 1.00 90.06 259 ALA A O 1
ATOM 1946 N N . ASN A 1 260 ? -9.058 -0.764 17.539 1.00 88.06 260 ASN A N 1
ATOM 1947 C CA . ASN A 1 260 ? -10.228 -0.035 18.042 1.00 88.06 260 ASN A CA 1
ATOM 1948 C C . ASN A 1 260 ? -10.579 1.169 17.156 1.00 88.06 260 ASN A C 1
ATOM 1950 O O . ASN A 1 260 ? -11.751 1.437 16.915 1.00 88.06 260 ASN A O 1
ATOM 1954 N N . GLU A 1 261 ? -9.568 1.884 16.662 1.00 90.44 261 GLU A N 1
ATOM 1955 C CA . GLU A 1 261 ? -9.746 3.074 15.824 1.00 90.44 261 GLU A CA 1
ATOM 1956 C C . GLU A 1 261 ? -10.277 2.672 14.443 1.00 90.44 261 GLU A C 1
ATOM 1958 O O . GLU A 1 261 ? -11.282 3.213 13.993 1.00 90.44 261 GLU A O 1
ATOM 1963 N N . ALA A 1 262 ? -9.699 1.639 13.823 1.00 91.81 262 ALA A N 1
ATOM 1964 C CA . ALA A 1 262 ? -10.170 1.077 12.559 1.00 91.81 262 ALA A CA 1
ATOM 1965 C C . ALA A 1 262 ? -11.606 0.528 12.648 1.00 91.81 262 ALA A C 1
ATOM 1967 O O . ALA A 1 262 ? -12.376 0.686 11.704 1.00 91.81 262 ALA A O 1
ATOM 1968 N N . ALA A 1 263 ? -11.996 -0.077 13.778 1.00 90.19 263 ALA A N 1
ATOM 1969 C CA . ALA A 1 263 ? -13.375 -0.519 13.991 1.00 90.19 263 ALA A CA 1
ATOM 1970 C C . ALA A 1 263 ? -14.367 0.661 14.018 1.00 90.19 263 ALA A C 1
ATOM 1972 O O . ALA A 1 263 ? -15.438 0.581 13.421 1.00 90.19 263 ALA A O 1
ATOM 1973 N N . LEU A 1 264 ? -13.987 1.787 14.631 1.00 89.69 264 LEU A N 1
ATOM 1974 C CA . LEU A 1 264 ? -14.792 3.013 14.622 1.00 89.69 264 LEU A CA 1
ATOM 1975 C C . LEU A 1 264 ? -14.832 3.676 13.235 1.00 89.69 264 LEU A C 1
ATOM 1977 O O . LEU A 1 264 ? -15.904 4.098 12.811 1.00 89.69 264 LEU A O 1
ATOM 1981 N N . VAL A 1 265 ? -13.712 3.717 12.499 1.00 91.06 265 VAL A N 1
ATOM 1982 C CA . VAL A 1 265 ? -13.675 4.207 11.103 1.00 91.06 265 VAL A CA 1
ATOM 1983 C C . VAL A 1 265 ? -14.630 3.404 10.223 1.00 91.06 265 VAL A C 1
ATOM 1985 O O . VAL A 1 265 ? -15.444 3.983 9.507 1.00 91.06 265 VAL A O 1
ATOM 1988 N N . VAL A 1 266 ? -14.568 2.071 10.304 1.00 90.38 266 VAL A N 1
ATOM 1989 C CA . VAL A 1 266 ? -15.451 1.186 9.537 1.00 90.38 266 VAL A CA 1
ATOM 1990 C C . VAL A 1 266 ? -16.910 1.361 9.967 1.00 90.38 266 VAL A C 1
ATOM 1992 O O . VAL A 1 266 ? -17.763 1.485 9.094 1.00 90.38 266 VAL A O 1
ATOM 1995 N N . GLN A 1 267 ? -17.216 1.459 11.268 1.00 89.25 267 GLN A N 1
ATOM 1996 C CA . GLN A 1 267 ? -18.587 1.719 11.727 1.00 89.25 267 GLN A CA 1
ATOM 1997 C C . GLN A 1 267 ? -19.140 3.038 11.170 1.00 89.25 267 GLN A C 1
ATOM 1999 O O . GLN A 1 267 ? -20.186 3.033 10.524 1.00 89.25 267 GLN A O 1
ATOM 2004 N N . SER A 1 268 ? -18.436 4.154 11.378 1.00 88.75 268 SER A N 1
ATOM 2005 C CA . SER A 1 268 ? -18.900 5.474 10.940 1.00 88.75 268 SER A CA 1
ATOM 2006 C C . SER A 1 268 ? -18.956 5.601 9.418 1.00 88.75 268 SER A C 1
ATOM 2008 O O . SER A 1 268 ? -19.814 6.312 8.896 1.00 88.75 268 SER A O 1
ATOM 2010 N N . PHE A 1 269 ? -18.102 4.879 8.684 1.00 89.50 269 PHE A N 1
ATOM 2011 C CA . PHE A 1 269 ? -18.242 4.743 7.239 1.00 89.50 269 PHE A CA 1
ATOM 2012 C C . PHE A 1 269 ? -19.557 4.034 6.855 1.00 89.50 269 PHE A C 1
ATOM 2014 O O . PHE A 1 269 ? -20.305 4.550 6.021 1.00 89.50 269 PHE A O 1
ATOM 2021 N N . LEU A 1 270 ? -19.865 2.884 7.466 1.00 88.88 270 LEU A N 1
ATOM 2022 C CA . LEU A 1 270 ? -21.071 2.102 7.162 1.00 88.88 270 LEU A CA 1
ATOM 2023 C C . LEU A 1 270 ? -22.358 2.851 7.539 1.00 88.88 270 LEU A C 1
ATOM 2025 O O . LEU A 1 270 ? -23.325 2.823 6.782 1.00 88.88 270 LEU A O 1
ATOM 2029 N N . GLU A 1 271 ? -22.356 3.552 8.676 1.00 89.38 271 GLU A N 1
ATOM 2030 C CA . GLU A 1 271 ? -23.457 4.409 9.136 1.00 89.38 271 GLU A CA 1
ATOM 2031 C C . GLU A 1 271 ? -23.709 5.581 8.181 1.00 89.38 271 GLU A C 1
ATOM 2033 O O . GLU A 1 271 ? -24.850 5.833 7.799 1.00 89.38 271 GLU A O 1
ATOM 2038 N N . LYS A 1 272 ? -22.648 6.274 7.742 1.00 88.50 272 LYS A N 1
ATOM 2039 C CA . LYS A 1 272 ? -22.740 7.433 6.836 1.00 88.50 272 LYS A CA 1
ATOM 2040 C C . LYS A 1 272 ? -23.303 7.082 5.449 1.00 88.50 272 LYS A C 1
ATOM 2042 O O . LYS A 1 272 ? -23.799 7.976 4.767 1.00 88.50 272 LYS A O 1
ATOM 2047 N N . ASN A 1 273 ? -23.213 5.818 5.029 1.00 87.06 273 ASN A N 1
ATOM 2048 C CA . ASN A 1 273 ? -23.562 5.366 3.675 1.00 87.06 273 ASN A CA 1
ATOM 2049 C C . ASN A 1 273 ? -24.734 4.358 3.630 1.00 87.06 273 ASN A C 1
ATOM 2051 O O . ASN A 1 273 ? -25.003 3.810 2.566 1.00 87.06 273 ASN A O 1
ATOM 2055 N N . ASP A 1 274 ? -25.426 4.118 4.753 1.00 89.38 274 ASP A N 1
ATOM 2056 C CA . ASP A 1 274 ? -26.539 3.152 4.881 1.00 89.38 274 ASP A CA 1
ATOM 2057 C C . ASP A 1 274 ? -26.165 1.702 4.480 1.00 89.38 274 ASP A C 1
ATOM 2059 O O . ASP A 1 274 ? -26.851 1.014 3.719 1.00 89.38 274 ASP A O 1
ATOM 2063 N N . LEU A 1 275 ? -25.014 1.238 4.987 1.00 89.75 275 LEU A N 1
ATOM 2064 C CA . LEU A 1 275 ? -24.419 -0.069 4.665 1.00 89.75 275 LEU A CA 1
ATOM 2065 C C . LEU A 1 275 ? -24.364 -1.054 5.851 1.00 89.75 275 LEU A C 1
ATOM 2067 O O . LEU A 1 275 ? -23.802 -2.140 5.712 1.00 89.75 275 LEU A O 1
ATOM 2071 N N . LEU A 1 276 ? -24.925 -0.713 7.019 1.00 88.19 276 LEU A N 1
ATOM 2072 C CA . LEU A 1 276 ? -24.839 -1.542 8.238 1.00 88.19 276 LEU A CA 1
ATOM 2073 C C . LEU A 1 276 ? -25.514 -2.926 8.137 1.00 88.19 276 LEU A C 1
ATOM 2075 O O . LEU A 1 276 ? -25.160 -3.827 8.895 1.00 88.19 276 LEU A O 1
ATOM 2079 N N . ASP A 1 277 ? -26.480 -3.105 7.236 1.00 87.12 277 ASP A N 1
ATOM 2080 C CA . ASP A 1 277 ? -27.170 -4.376 6.966 1.00 87.12 277 ASP A CA 1
ATOM 2081 C C . ASP A 1 277 ? -26.477 -5.231 5.884 1.00 87.12 277 ASP A C 1
ATOM 2083 O O . ASP A 1 277 ? -26.886 -6.368 5.634 1.00 87.12 277 ASP A O 1
ATOM 2087 N N . LYS A 1 278 ? -25.447 -4.698 5.215 1.00 89.62 278 LYS A N 1
ATOM 2088 C CA . LYS A 1 278 ? -24.771 -5.345 4.083 1.00 89.62 278 LYS A CA 1
ATOM 2089 C C . LYS A 1 278 ? -23.640 -6.277 4.561 1.00 89.62 278 LYS A C 1
ATOM 2091 O O . LYS A 1 278 ? -23.045 -6.043 5.614 1.00 89.62 278 LYS A O 1
ATOM 2096 N N . PRO A 1 279 ? -23.296 -7.340 3.807 1.00 89.12 279 PRO A N 1
ATOM 2097 C CA . PRO A 1 279 ? -22.175 -8.212 4.153 1.00 89.12 279 PRO A CA 1
ATOM 2098 C C . PRO A 1 279 ? -20.835 -7.491 3.948 1.00 89.12 279 PRO A C 1
ATOM 2100 O O . PRO A 1 279 ? -20.506 -7.067 2.840 1.00 89.12 279 PRO A O 1
ATOM 2103 N N . ILE A 1 280 ? -20.048 -7.375 5.019 1.00 91.50 280 ILE A N 1
ATOM 2104 C CA . ILE A 1 280 ? -18.786 -6.625 5.027 1.00 91.50 280 ILE A CA 1
ATOM 2105 C C . ILE A 1 280 ? -17.619 -7.586 4.841 1.00 91.50 280 ILE A C 1
ATOM 2107 O O . ILE A 1 280 ? -17.377 -8.448 5.684 1.00 91.50 280 ILE A O 1
ATOM 2111 N N . TYR A 1 281 ? -16.870 -7.417 3.761 1.00 94.00 281 TYR A N 1
ATOM 2112 C CA . TYR A 1 281 ? -15.627 -8.143 3.523 1.00 94.00 281 TYR A CA 1
ATOM 2113 C C . TYR A 1 281 ? -14.453 -7.216 3.830 1.00 94.00 281 TYR A C 1
ATOM 2115 O O . TYR A 1 281 ? -14.560 -6.004 3.641 1.00 94.00 281 TYR A O 1
ATOM 2123 N N . VAL A 1 282 ? -13.361 -7.783 4.340 1.00 95.00 282 VAL A N 1
ATOM 2124 C CA . VAL A 1 282 ? -12.111 -7.050 4.578 1.00 95.00 282 VAL A CA 1
ATOM 2125 C C . VAL A 1 282 ? -10.980 -7.711 3.803 1.00 95.00 282 VAL A C 1
ATOM 2127 O O . VAL A 1 282 ? -10.871 -8.937 3.807 1.00 95.00 282 VAL A O 1
ATOM 2130 N N . ALA A 1 283 ? -10.134 -6.912 3.168 1.00 95.81 283 ALA A N 1
ATOM 2131 C CA . ALA A 1 283 ? -8.909 -7.368 2.519 1.00 95.81 283 ALA A CA 1
ATOM 2132 C C . ALA A 1 283 ? -7.692 -6.658 3.123 1.00 95.81 283 ALA A C 1
ATOM 2134 O O . ALA A 1 283 ? -7.829 -5.616 3.772 1.00 95.81 283 ALA A O 1
ATOM 2135 N N . GLY A 1 284 ? -6.500 -7.210 2.923 1.00 96.12 284 GLY A N 1
ATOM 2136 C CA . GLY A 1 284 ? -5.280 -6.509 3.285 1.00 96.12 284 GLY A CA 1
ATOM 2137 C C . GLY A 1 284 ? -4.003 -7.281 2.999 1.00 96.12 284 GLY A C 1
ATOM 2138 O O . GLY A 1 284 ? -4.005 -8.510 2.914 1.00 96.12 284 GLY A O 1
ATOM 2139 N N . VAL A 1 285 ? -2.906 -6.525 2.929 1.00 95.06 285 VAL A N 1
ATOM 2140 C CA . VAL A 1 285 ? -1.590 -6.958 2.439 1.00 95.06 285 VAL A CA 1
ATOM 2141 C C . VAL A 1 285 ? -0.569 -6.990 3.572 1.00 95.06 285 VAL A C 1
ATOM 2143 O O . VAL A 1 285 ? -0.487 -6.063 4.375 1.00 95.06 285 VAL A O 1
ATOM 2146 N N . SER A 1 286 ? 0.231 -8.056 3.669 1.00 93.69 286 SER A N 1
ATOM 2147 C CA . SER A 1 286 ? 1.357 -8.184 4.611 1.00 93.69 286 SER A CA 1
ATOM 2148 C C . SER A 1 286 ? 1.012 -7.869 6.087 1.00 93.69 286 SER A C 1
ATOM 2150 O O . SER A 1 286 ? 0.498 -8.736 6.806 1.00 93.69 286 SER A O 1
ATOM 2152 N N . ALA A 1 287 ? 1.296 -6.658 6.581 1.00 92.62 287 ALA A N 1
ATOM 2153 C CA . ALA A 1 287 ? 0.913 -6.205 7.920 1.00 92.62 287 ALA A CA 1
ATOM 2154 C C . ALA A 1 287 ? -0.607 -5.992 8.027 1.00 92.62 287 ALA A C 1
ATOM 2156 O O . ALA A 1 287 ? -1.226 -6.493 8.970 1.00 92.62 287 ALA A O 1
ATOM 2157 N N . GLY A 1 288 ? -1.208 -5.356 7.017 1.00 95.06 288 GLY A N 1
ATOM 2158 C CA . GLY A 1 288 ? -2.652 -5.234 6.836 1.00 95.06 288 GLY A CA 1
ATOM 2159 C C . GLY A 1 288 ? -3.359 -6.589 6.747 1.00 95.06 288 GLY A C 1
ATOM 2160 O O . GLY A 1 288 ? -4.408 -6.756 7.357 1.00 95.06 288 GLY A O 1
ATOM 2161 N N . ALA A 1 289 ? -2.748 -7.609 6.132 1.00 94.94 289 ALA A N 1
ATOM 2162 C CA . ALA A 1 289 ? -3.276 -8.984 6.121 1.00 94.94 289 ALA A CA 1
ATOM 2163 C C . ALA A 1 289 ? -3.358 -9.581 7.541 1.00 94.94 289 ALA A C 1
ATOM 2165 O O . ALA A 1 289 ? -4.408 -10.025 8.012 1.00 94.94 289 ALA A O 1
ATOM 2166 N N . SER A 1 290 ? -2.240 -9.510 8.276 1.00 92.88 290 SER A N 1
ATOM 2167 C CA . SER A 1 290 ? -2.158 -9.917 9.686 1.00 92.88 290 SER A CA 1
ATOM 2168 C C . SER A 1 290 ? -3.124 -9.130 10.586 1.00 92.88 290 SER A C 1
ATOM 2170 O O . SER A 1 290 ? -3.561 -9.652 11.612 1.00 92.88 290 SER A O 1
ATOM 2172 N N . PHE A 1 291 ? -3.456 -7.889 10.222 1.00 94.56 291 PHE A N 1
ATOM 2173 C CA . PHE A 1 291 ? -4.427 -7.047 10.912 1.00 94.56 291 PHE A CA 1
ATOM 2174 C C . PHE A 1 291 ? -5.876 -7.436 10.577 1.00 94.56 291 PHE A C 1
ATOM 2176 O O . PHE A 1 291 ? -6.669 -7.659 11.491 1.00 94.56 291 PHE A O 1
ATOM 2183 N N . ALA A 1 292 ? -6.206 -7.616 9.297 1.00 94.94 292 ALA A N 1
ATOM 2184 C CA . ALA A 1 292 ? -7.528 -7.987 8.798 1.00 94.94 292 ALA A CA 1
ATOM 2185 C C . ALA A 1 292 ? -8.023 -9.318 9.394 1.00 94.94 292 ALA A C 1
ATOM 2187 O O . ALA A 1 292 ? -9.139 -9.390 9.906 1.00 94.94 292 ALA A O 1
ATOM 2188 N N . VAL A 1 293 ? -7.162 -10.343 9.458 1.00 94.06 293 VAL A N 1
ATOM 2189 C CA . VAL A 1 293 ? -7.462 -11.637 10.118 1.00 94.06 293 VAL A CA 1
ATOM 2190 C C . VAL A 1 293 ? -7.648 -11.490 11.641 1.00 94.06 293 VAL A C 1
ATOM 2192 O O . VAL A 1 293 ? -8.284 -12.321 12.296 1.00 94.06 293 VAL A O 1
ATOM 2195 N N . LYS A 1 294 ? -7.121 -10.422 12.250 1.00 92.06 294 LYS A N 1
ATOM 2196 C CA . LYS A 1 294 ? -7.260 -10.142 13.687 1.00 92.06 294 LYS A CA 1
ATOM 2197 C C . LYS A 1 294 ? -8.445 -9.234 14.022 1.00 92.06 294 LYS A C 1
ATOM 2199 O O . LYS A 1 294 ? -8.976 -9.360 15.123 1.00 92.06 294 LYS A O 1
ATOM 2204 N N . LEU A 1 295 ? -8.908 -8.391 13.100 1.00 91.19 295 LEU A N 1
ATOM 2205 C CA . LEU A 1 295 ? -9.964 -7.404 13.344 1.00 91.19 295 LEU A CA 1
ATOM 2206 C C . LEU A 1 295 ? -11.308 -7.993 13.840 1.00 91.19 295 LEU A C 1
ATOM 2208 O O . LEU A 1 295 ? -11.842 -7.437 14.804 1.00 91.19 295 LEU A O 1
ATOM 2212 N N . PRO A 1 296 ? -11.848 -9.124 13.319 1.00 90.75 296 PRO A N 1
ATOM 2213 C CA . PRO A 1 296 ? -13.128 -9.666 13.795 1.00 90.75 296 PRO A CA 1
ATOM 2214 C C . PRO A 1 296 ? -13.140 -9.974 15.299 1.00 90.75 296 PRO A C 1
ATOM 2216 O O . PRO A 1 296 ? -14.150 -9.763 15.966 1.00 90.75 296 PRO A O 1
ATOM 2219 N N . LYS A 1 297 ? -11.998 -10.395 15.865 1.00 86.56 297 LYS A N 1
ATOM 2220 C CA . LYS A 1 297 ? -11.829 -10.613 17.311 1.00 86.56 297 LYS A CA 1
ATOM 2221 C C . LYS A 1 297 ? -12.146 -9.348 18.108 1.00 86.56 297 LYS A C 1
ATOM 2223 O O . LYS A 1 297 ? -12.823 -9.432 19.131 1.00 86.56 297 LYS A O 1
ATOM 2228 N N . THR A 1 298 ? -11.661 -8.191 17.659 1.00 84.50 298 THR A N 1
ATOM 2229 C CA . THR A 1 298 ? -11.902 -6.897 18.312 1.00 84.50 298 THR A CA 1
ATOM 2230 C C . THR A 1 298 ? -13.377 -6.521 18.228 1.00 84.50 298 THR A C 1
ATOM 2232 O O . THR A 1 298 ? -13.966 -6.176 19.252 1.00 84.50 298 THR A O 1
ATOM 2235 N N . LEU A 1 299 ? -14.003 -6.708 17.059 1.00 85.88 299 LEU A N 1
ATOM 2236 C CA . LEU A 1 299 ? -15.435 -6.456 16.864 1.00 85.88 299 LEU A CA 1
ATOM 2237 C C . LEU A 1 299 ? -16.296 -7.277 17.838 1.00 85.88 299 LEU A C 1
ATOM 2239 O O . LEU A 1 299 ? -17.122 -6.720 18.562 1.00 85.88 299 LEU A O 1
ATOM 2243 N N . TYR A 1 300 ? -16.039 -8.587 17.935 1.00 82.81 300 TYR A N 1
ATOM 2244 C CA . TYR A 1 300 ? -16.752 -9.475 18.860 1.00 82.81 300 TYR A CA 1
ATOM 2245 C C . TYR A 1 300 ? -16.407 -9.246 20.342 1.00 82.81 300 TYR A C 1
ATOM 2247 O O . TYR A 1 300 ? -17.206 -9.598 21.208 1.00 82.81 300 TYR A O 1
ATOM 2255 N N . SER A 1 301 ? -15.232 -8.689 20.655 1.00 81.19 301 SER A N 1
ATOM 2256 C CA . SER A 1 301 ? -14.820 -8.388 22.037 1.00 81.19 301 SER A CA 1
ATOM 2257 C C . SER A 1 301 ? -15.459 -7.107 22.571 1.00 81.19 301 SER A C 1
ATOM 2259 O O . SER A 1 301 ? -15.780 -7.039 23.754 1.00 81.19 301 SER A O 1
ATOM 2261 N N . ALA A 1 302 ? -15.629 -6.099 21.712 1.00 81.75 302 ALA A N 1
ATOM 2262 C CA . ALA A 1 302 ? -16.177 -4.792 22.071 1.00 81.75 302 ALA A CA 1
ATOM 2263 C C . ALA A 1 302 ? -17.693 -4.661 21.820 1.00 81.75 302 ALA A C 1
ATOM 2265 O O . ALA A 1 302 ? -18.290 -3.671 22.230 1.00 81.75 302 ALA A O 1
ATOM 2266 N N . GLY A 1 303 ? -18.327 -5.662 21.197 1.00 80.25 303 GLY A N 1
ATOM 2267 C CA . GLY A 1 303 ? -19.782 -5.700 21.013 1.00 80.25 303 GLY A CA 1
ATOM 2268 C C . GLY A 1 303 ? -20.298 -4.856 19.845 1.00 80.25 303 GLY A C 1
ATOM 2269 O O . GLY A 1 303 ? -21.437 -4.394 19.893 1.00 80.25 303 GLY A O 1
ATOM 2270 N N . TYR A 1 304 ? -19.481 -4.658 18.805 1.00 80.06 304 TYR A N 1
ATOM 2271 C CA . TYR A 1 304 ? -19.899 -3.964 17.584 1.00 80.06 304 TYR A CA 1
ATOM 2272 C C . TYR A 1 304 ? -21.089 -4.679 16.917 1.00 80.06 304 TYR A C 1
ATOM 2274 O O . TYR A 1 304 ? -21.179 -5.909 16.912 1.00 80.06 304 TYR A O 1
ATOM 2282 N N . THR A 1 305 ? -22.015 -3.893 16.364 1.00 74.50 305 THR A N 1
ATOM 2283 C CA . THR A 1 305 ? -23.277 -4.373 15.774 1.00 74.50 305 THR A CA 1
ATOM 2284 C C . THR A 1 305 ? -23.075 -5.076 14.433 1.00 74.50 305 THR A C 1
ATOM 2286 O O . THR A 1 305 ? -23.720 -6.091 14.163 1.00 74.50 305 THR A O 1
ATOM 2289 N N . TYR A 1 306 ? -22.165 -4.555 13.609 1.00 85.06 306 TYR A N 1
ATOM 2290 C CA . TYR A 1 306 ? -21.813 -5.116 12.310 1.00 85.06 306 TYR A CA 1
ATOM 2291 C C . TYR A 1 306 ? -20.842 -6.300 12.440 1.00 85.06 306 TYR A C 1
ATOM 2293 O O . TYR A 1 306 ? -20.144 -6.465 13.444 1.00 85.06 306 TYR A O 1
ATOM 2301 N N . LYS A 1 307 ? -20.778 -7.142 11.403 1.00 85.94 307 LYS A N 1
ATOM 2302 C CA . LYS A 1 307 ? -19.891 -8.312 11.360 1.00 85.94 307 LYS A CA 1
ATOM 2303 C C . LYS A 1 307 ? -19.163 -8.400 10.031 1.00 85.94 307 LYS A C 1
ATOM 2305 O O . LYS A 1 307 ? -19.751 -8.178 8.979 1.00 85.94 307 LYS A O 1
ATOM 2310 N N . ILE A 1 308 ? -17.899 -8.805 10.101 1.00 92.12 308 ILE A N 1
ATOM 2311 C CA . ILE A 1 308 ? -17.128 -9.206 8.926 1.00 92.12 308 ILE A CA 1
ATOM 2312 C C . ILE A 1 308 ? -17.663 -10.568 8.459 1.00 92.12 308 ILE A C 1
ATOM 2314 O O . ILE A 1 308 ? -17.733 -11.510 9.249 1.00 92.12 308 ILE A O 1
ATOM 2318 N N . ALA A 1 309 ? -18.065 -10.640 7.192 1.00 92.75 309 ALA A N 1
ATOM 2319 C CA . ALA A 1 309 ? -18.599 -11.812 6.503 1.00 92.75 309 ALA A CA 1
ATOM 2320 C C . ALA A 1 309 ? -17.503 -12.662 5.835 1.00 92.75 309 ALA A C 1
ATOM 2322 O O . ALA A 1 309 ? -17.713 -13.846 5.593 1.00 92.75 309 ALA A O 1
ATOM 2323 N N . GLY A 1 310 ? -16.329 -12.082 5.572 1.00 95.56 310 GLY A N 1
ATOM 2324 C CA . GLY A 1 310 ? -15.183 -12.774 4.987 1.00 95.56 310 GLY A CA 1
ATOM 2325 C C . GLY A 1 310 ? -13.900 -11.946 5.065 1.00 95.56 310 GLY A C 1
ATOM 2326 O O . GLY A 1 310 ? -13.960 -10.715 5.088 1.00 95.56 310 GLY A O 1
ATOM 2327 N N . VAL A 1 311 ? -12.751 -12.621 5.115 1.00 97.25 311 VAL A N 1
ATOM 2328 C CA . VAL A 1 311 ? -11.417 -12.000 5.145 1.00 97.25 311 VAL A CA 1
ATOM 2329 C C . VAL A 1 311 ? -10.599 -12.466 3.942 1.00 97.25 311 VAL A C 1
ATOM 2331 O O . VAL A 1 311 ? -10.564 -13.661 3.655 1.00 97.25 311 VAL A O 1
ATOM 2334 N N . ILE A 1 312 ? -9.900 -11.542 3.287 1.00 98.00 312 ILE A N 1
ATOM 2335 C CA . ILE A 1 312 ? -8.842 -11.815 2.308 1.00 98.00 312 ILE A CA 1
ATOM 2336 C C . ILE A 1 312 ? -7.508 -11.414 2.951 1.00 98.00 312 ILE A C 1
ATOM 2338 O O . ILE A 1 312 ? -7.403 -10.346 3.553 1.00 98.00 312 ILE A O 1
ATOM 2342 N N . SER A 1 313 ? -6.515 -12.301 2.890 1.00 97.56 313 SER A N 1
ATOM 2343 C CA . SER A 1 313 ? -5.235 -12.169 3.594 1.00 97.56 313 SER A CA 1
ATOM 2344 C C . SER A 1 313 ? -4.079 -12.393 2.621 1.00 97.56 313 SER A C 1
ATOM 2346 O O . SER A 1 313 ? -3.708 -13.534 2.332 1.00 97.56 313 SER A O 1
ATOM 2348 N N . GLU A 1 314 ? -3.512 -11.305 2.103 1.00 97.31 314 GLU A N 1
ATOM 2349 C CA . GLU A 1 314 ? -2.484 -11.344 1.061 1.00 97.31 314 GLU A CA 1
ATOM 2350 C C . GLU A 1 314 ? -1.062 -11.399 1.632 1.00 97.31 314 GLU A C 1
ATOM 2352 O O . GLU A 1 314 ? -0.695 -10.688 2.573 1.00 97.31 314 GLU A O 1
ATOM 2357 N N . VAL A 1 315 ? -0.257 -12.287 1.044 1.00 93.44 315 VAL A N 1
ATOM 2358 C CA . VAL A 1 315 ? 1.176 -12.557 1.270 1.00 93.44 315 VAL A CA 1
ATOM 2359 C C . VAL A 1 315 ? 1.633 -12.766 2.713 1.00 93.44 315 VAL A C 1
ATOM 2361 O O . VAL A 1 315 ? 2.835 -12.877 2.971 1.00 93.44 315 VAL A O 1
ATOM 2364 N N . ASN A 1 316 ? 0.705 -12.881 3.662 1.00 95.12 316 ASN A N 1
ATOM 2365 C CA . ASN A 1 316 ? 0.968 -13.171 5.063 1.00 95.12 316 ASN A CA 1
ATOM 2366 C C . ASN A 1 316 ? -0.216 -13.882 5.733 1.00 95.12 316 ASN A C 1
ATOM 2368 O O . ASN A 1 316 ? -1.377 -13.684 5.382 1.00 95.12 316 ASN A O 1
ATOM 2372 N N . GLY A 1 317 ? 0.111 -14.702 6.731 1.00 91.50 317 GLY A N 1
ATOM 2373 C CA . GLY A 1 317 ? -0.839 -15.242 7.698 1.00 91.50 317 GLY A CA 1
ATOM 2374 C C . GLY A 1 317 ? -0.741 -14.501 9.032 1.00 91.50 317 GLY A C 1
ATOM 2375 O O . GLY A 1 317 ? -0.352 -13.333 9.104 1.00 91.50 317 GLY A O 1
ATOM 2376 N N . ILE A 1 318 ? -1.026 -15.215 10.115 1.00 91.50 318 ILE A N 1
ATOM 2377 C CA . ILE A 1 318 ? -0.874 -14.762 11.498 1.00 91.50 318 ILE A CA 1
ATOM 2378 C C . ILE A 1 318 ? 0.055 -15.696 12.281 1.00 91.50 318 ILE A C 1
ATOM 2380 O O . ILE A 1 318 ? 0.105 -16.905 12.056 1.00 91.50 318 ILE A O 1
ATOM 2384 N N . ASP A 1 319 ? 0.762 -15.144 13.265 1.00 88.62 319 ASP A N 1
ATOM 2385 C CA . ASP A 1 319 ? 1.285 -15.951 14.370 1.00 88.62 319 ASP A CA 1
ATOM 2386 C C . ASP A 1 319 ? 0.100 -16.395 15.240 1.00 88.62 319 ASP A C 1
ATOM 2388 O O . ASP A 1 319 ? -0.531 -15.573 15.916 1.00 88.62 319 ASP A O 1
ATOM 2392 N N . TRP A 1 320 ? -0.193 -17.695 15.214 1.00 88.00 320 TRP A N 1
ATOM 2393 C CA . TRP A 1 320 ? -1.307 -18.308 15.932 1.00 88.00 320 TRP A CA 1
ATOM 2394 C C . TRP A 1 320 ? -1.251 -18.070 17.448 1.00 88.00 320 TRP A C 1
ATOM 2396 O O . TRP A 1 320 ? -2.284 -17.836 18.081 1.00 88.00 320 TRP A O 1
ATOM 2406 N N . SER A 1 321 ? -0.049 -18.068 18.037 1.00 84.62 321 SER A N 1
ATOM 2407 C CA . SER A 1 321 ? 0.138 -17.843 19.475 1.00 84.62 321 SER A CA 1
ATOM 2408 C C . SER A 1 321 ? -0.248 -16.414 19.873 1.00 84.62 321 SER A C 1
ATOM 2410 O O . SER A 1 321 ? -0.917 -16.202 20.885 1.00 84.62 321 SER A O 1
ATOM 2412 N N . SER A 1 322 ? 0.060 -15.444 19.007 1.00 82.00 322 SER A N 1
ATOM 2413 C CA . SER A 1 322 ? -0.295 -14.031 19.173 1.00 82.00 322 SER A CA 1
ATOM 2414 C C . SER A 1 322 ? -1.784 -13.721 18.945 1.00 82.00 322 SER A C 1
ATOM 2416 O O . SER A 1 322 ? -2.216 -12.585 19.156 1.00 82.00 322 SER A O 1
ATOM 2418 N N . TRP A 1 323 ? -2.580 -14.680 18.454 1.00 86.06 323 TRP A N 1
ATOM 2419 C CA . TRP A 1 323 ? -3.955 -14.414 18.022 1.00 86.06 323 TRP A CA 1
ATOM 2420 C C . TRP A 1 323 ? -4.937 -14.355 19.190 1.00 86.06 323 TRP A C 1
ATOM 2422 O O . TRP A 1 323 ? -5.722 -13.412 19.309 1.00 86.06 323 TRP A O 1
ATOM 2432 N N . GLY A 1 324 ? -4.892 -15.350 20.079 1.00 84.62 324 GLY A N 1
ATOM 2433 C CA . GLY A 1 324 ? -5.786 -15.446 21.236 1.00 84.62 324 GLY A CA 1
ATOM 2434 C C . GLY A 1 324 ? -7.271 -15.657 20.898 1.00 84.62 324 GLY A C 1
ATOM 2435 O O . GLY A 1 324 ? -8.114 -15.318 21.723 1.00 84.62 324 GLY A O 1
ATOM 2436 N N . MET A 1 325 ? -7.604 -16.188 19.712 1.00 83.19 325 MET A N 1
ATOM 2437 C CA . MET A 1 325 ? -8.979 -16.579 19.335 1.00 83.19 325 MET A CA 1
ATOM 2438 C C . MET A 1 325 ? -9.475 -17.851 20.037 1.00 83.19 325 MET A C 1
ATOM 2440 O O . MET A 1 325 ? -10.684 -18.034 20.185 1.00 83.19 325 MET A O 1
ATOM 2444 N N . VAL A 1 326 ? -8.559 -18.720 20.477 1.00 86.75 326 VAL A N 1
ATOM 2445 C CA . VAL A 1 326 ? -8.877 -19.982 21.163 1.00 86.75 326 VAL A CA 1
ATOM 2446 C C . VAL A 1 326 ? -8.721 -19.880 22.681 1.00 86.75 326 VAL A C 1
ATOM 2448 O O . VAL A 1 326 ? -7.926 -19.082 23.196 1.00 86.75 326 VAL A O 1
ATOM 2451 N N . ASP A 1 327 ? -9.515 -20.658 23.412 1.00 86.69 327 ASP A N 1
ATOM 2452 C CA . ASP A 1 327 ? -9.415 -20.819 24.862 1.00 86.69 327 ASP A CA 1
ATOM 2453 C C . ASP A 1 327 ? -8.309 -21.820 25.265 1.00 86.69 327 ASP A C 1
ATOM 2455 O O . ASP A 1 327 ? -7.578 -22.347 24.426 1.00 86.69 327 ASP A O 1
ATOM 2459 N N . SER A 1 328 ? -8.163 -22.086 26.567 1.00 85.00 328 SER A N 1
ATOM 2460 C CA . SER A 1 328 ? -7.175 -23.043 27.093 1.00 85.00 328 SER A CA 1
ATOM 2461 C C . SER A 1 328 ? -7.484 -24.516 26.781 1.00 85.00 328 SER A C 1
ATOM 2463 O O . SER A 1 328 ? -6.685 -25.385 27.124 1.00 85.00 328 SER A O 1
ATOM 2465 N N . LYS A 1 329 ? -8.618 -24.806 26.133 1.00 84.19 329 LYS A N 1
ATOM 2466 C CA . LYS A 1 329 ? -9.023 -26.127 25.632 1.00 84.19 329 LYS A CA 1
ATOM 2467 C C . LYS A 1 329 ? -8.942 -26.210 24.101 1.00 84.19 329 LYS A C 1
ATOM 2469 O O . LYS A 1 329 ? -9.292 -27.240 23.535 1.00 84.19 329 LYS A O 1
ATOM 2474 N N . GLY A 1 330 ? -8.493 -25.142 23.435 1.00 84.38 330 GLY A N 1
ATOM 2475 C CA . GLY A 1 330 ? -8.420 -25.040 21.979 1.00 84.38 330 GLY A CA 1
ATOM 2476 C C . GLY A 1 330 ? -9.739 -24.664 21.294 1.00 84.38 330 GLY A C 1
ATOM 2477 O O . GLY A 1 330 ? -9.767 -24.600 20.071 1.00 84.38 330 GLY A O 1
ATOM 2478 N N . ALA A 1 331 ? -10.819 -24.390 22.030 1.00 86.19 331 ALA A N 1
ATOM 2479 C CA . ALA A 1 331 ? -12.111 -24.030 21.449 1.00 86.19 331 ALA A CA 1
ATOM 2480 C C . ALA A 1 331 ? -12.171 -22.542 21.062 1.00 86.19 331 ALA A C 1
ATOM 2482 O O . ALA A 1 331 ? -11.577 -21.694 21.729 1.00 86.19 331 ALA A O 1
ATOM 2483 N N . LEU A 1 332 ? -12.928 -22.199 20.012 1.00 88.19 332 LEU A N 1
ATOM 2484 C CA . LEU A 1 332 ? -13.182 -20.803 19.634 1.00 88.19 332 LEU A CA 1
ATOM 2485 C C . LEU A 1 332 ? -13.887 -20.038 20.763 1.00 88.19 332 LEU A C 1
ATOM 2487 O O . LEU A 1 332 ? -14.995 -20.392 21.166 1.00 88.19 332 LEU A O 1
ATOM 2491 N N . ARG A 1 333 ? -13.276 -18.935 21.209 1.00 87.69 333 ARG A N 1
ATOM 2492 C CA . ARG A 1 333 ? -13.868 -18.000 22.185 1.00 87.69 333 ARG A CA 1
ATOM 2493 C C . ARG A 1 333 ? -15.073 -17.249 21.617 1.00 87.69 333 ARG A C 1
ATOM 2495 O O . ARG A 1 333 ? -16.015 -16.965 22.349 1.00 87.69 333 ARG A O 1
ATOM 2502 N N . TRP A 1 334 ? -15.043 -16.954 20.318 1.00 84.88 334 TRP A N 1
ATOM 2503 C CA . TRP A 1 334 ? -16.106 -16.266 19.589 1.00 84.88 334 TRP A CA 1
ATOM 2504 C C . TRP A 1 334 ? -16.559 -17.144 18.418 1.00 84.88 334 TRP A C 1
ATOM 2506 O O . TRP A 1 334 ? -15.756 -17.508 17.559 1.00 84.88 334 TRP A O 1
ATOM 2516 N N . LYS A 1 335 ? -17.841 -17.527 18.413 1.00 81.38 335 LYS A N 1
ATOM 2517 C CA . LYS A 1 335 ? -18.450 -18.361 17.363 1.00 81.38 335 LYS A CA 1
ATOM 2518 C C . LYS A 1 335 ? -18.850 -17.512 16.156 1.00 81.38 335 LYS A C 1
ATOM 2520 O O . LYS A 1 335 ? -19.264 -16.369 16.323 1.00 81.38 335 LYS A O 1
ATOM 2525 N N . GLY A 1 336 ? -18.805 -18.109 14.964 1.00 81.06 336 GLY A N 1
ATOM 2526 C CA . GLY A 1 336 ? -19.144 -17.420 13.715 1.00 81.06 336 GLY A CA 1
ATOM 2527 C C . GLY A 1 336 ? -18.051 -16.467 13.228 1.00 81.06 336 GLY A C 1
ATOM 2528 O O . GLY A 1 336 ? -18.372 -15.442 12.638 1.00 81.06 336 GLY A O 1
ATOM 2529 N N . PHE A 1 337 ? -16.782 -16.790 13.506 1.00 90.75 337 PHE A N 1
ATOM 2530 C CA . PHE A 1 337 ? -15.638 -16.118 12.891 1.00 90.75 337 PHE A CA 1
ATOM 2531 C C . PHE A 1 337 ? -15.664 -16.342 11.359 1.00 90.75 337 PHE A C 1
ATOM 2533 O O . PHE A 1 337 ? -15.965 -17.463 10.939 1.00 90.75 337 PHE A O 1
ATOM 2540 N N . PRO A 1 338 ? -15.384 -15.315 10.533 1.00 93.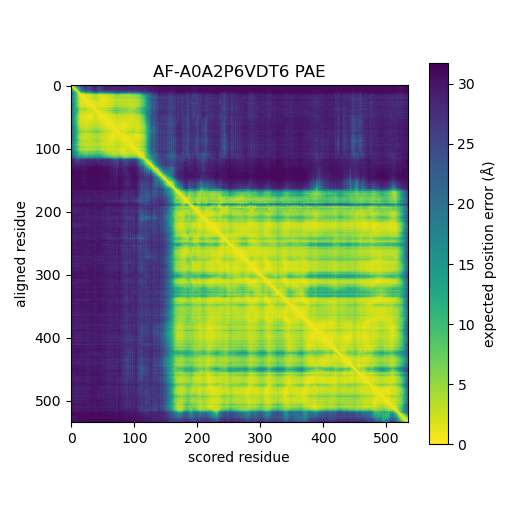38 338 PRO A N 1
ATOM 2541 C CA . PRO A 1 338 ? -15.542 -15.381 9.080 1.00 93.38 338 PRO A CA 1
ATOM 2542 C C . PRO A 1 338 ? -14.596 -16.373 8.382 1.00 93.38 338 PRO A C 1
ATOM 2544 O O . PRO A 1 338 ? -13.492 -16.616 8.875 1.00 93.38 338 PRO A O 1
ATOM 2547 N N . PRO A 1 339 ? -14.977 -16.890 7.198 1.00 96.38 339 PRO A N 1
ATOM 2548 C CA . PRO A 1 339 ? -14.058 -17.597 6.315 1.00 96.38 339 PRO A CA 1
ATOM 2549 C C . PRO A 1 339 ? -12.878 -16.710 5.881 1.00 96.38 339 PRO A C 1
ATOM 2551 O O . PRO A 1 339 ? -13.013 -15.487 5.776 1.00 96.38 339 PRO A O 1
ATOM 2554 N N . VAL A 1 340 ? -11.723 -17.334 5.623 1.00 97.75 340 VAL A N 1
ATOM 2555 C CA . VAL A 1 340 ? -10.461 -16.639 5.296 1.00 97.75 340 VAL A CA 1
ATOM 2556 C C . VAL A 1 340 ? -9.864 -17.157 3.986 1.00 97.75 340 VAL A C 1
ATOM 2558 O O . VAL A 1 340 ? -9.379 -18.286 3.924 1.00 97.75 340 VAL A O 1
ATOM 2561 N N . ALA A 1 341 ? -9.872 -16.322 2.950 1.00 98.19 341 ALA A N 1
ATOM 2562 C CA . ALA A 1 341 ? -9.142 -16.566 1.713 1.00 98.19 341 ALA A CA 1
ATOM 2563 C C . ALA A 1 341 ? -7.699 -16.059 1.848 1.00 98.19 341 ALA A C 1
ATOM 2565 O O . ALA A 1 341 ? -7.465 -14.963 2.361 1.00 98.19 341 ALA A O 1
ATOM 2566 N N . TYR A 1 342 ? -6.737 -16.836 1.362 1.00 98.06 342 TYR A N 1
ATOM 2567 C CA . TYR A 1 342 ? -5.323 -16.473 1.341 1.00 98.06 342 TYR A CA 1
ATOM 2568 C C . TYR A 1 342 ? -4.806 -16.331 -0.090 1.00 98.06 342 TYR A C 1
ATOM 2570 O O . TYR A 1 342 ? -5.075 -17.179 -0.940 1.00 98.06 342 TYR A O 1
ATOM 2578 N N . VAL A 1 343 ? -4.000 -15.297 -0.324 1.00 97.50 343 VAL A N 1
ATOM 2579 C CA . VAL A 1 343 ? -3.239 -15.106 -1.566 1.00 97.50 343 VAL A CA 1
ATOM 2580 C C . VAL A 1 343 ? -1.762 -15.233 -1.209 1.00 97.50 343 VAL A C 1
ATOM 2582 O O . VAL A 1 343 ? -1.245 -14.434 -0.430 1.00 97.50 343 VAL A O 1
ATOM 2585 N N . GLN A 1 344 ? -1.079 -16.264 -1.706 1.00 96.25 344 GLN A N 1
ATOM 2586 C CA . GLN A 1 344 ? 0.291 -16.586 -1.301 1.00 96.25 344 GLN A CA 1
ATOM 2587 C C . GLN A 1 344 ? 1.264 -16.507 -2.477 1.00 96.25 344 GLN A C 1
ATOM 2589 O O . GLN A 1 344 ? 1.283 -17.382 -3.332 1.00 96.25 344 GLN A O 1
ATOM 2594 N N . MET A 1 345 ? 2.150 -15.516 -2.466 1.00 95.38 345 MET A N 1
ATOM 2595 C CA . MET A 1 345 ? 3.289 -15.465 -3.385 1.00 95.38 345 MET A CA 1
ATOM 2596 C C . MET A 1 345 ? 4.286 -16.616 -3.152 1.00 95.38 345 MET A C 1
ATOM 2598 O O . MET A 1 345 ? 4.737 -16.825 -2.024 1.00 95.38 345 MET A O 1
ATOM 2602 N N . GLU A 1 346 ? 4.653 -17.309 -4.233 1.00 94.75 346 GLU A N 1
ATOM 2603 C CA . GLU A 1 346 ? 5.539 -18.486 -4.299 1.00 94.75 346 GLU A CA 1
ATOM 2604 C C . GLU A 1 346 ? 6.840 -18.328 -3.492 1.00 94.75 346 GLU A C 1
ATOM 2606 O O . GLU A 1 346 ? 7.178 -19.174 -2.661 1.00 94.75 346 GLU A O 1
ATOM 2611 N N . ARG A 1 347 ? 7.575 -17.221 -3.675 1.00 93.50 347 ARG A N 1
ATOM 2612 C CA . ARG A 1 347 ? 8.888 -17.031 -3.025 1.00 93.50 347 ARG A CA 1
ATOM 2613 C C . ARG A 1 347 ? 8.766 -16.590 -1.563 1.00 93.50 347 ARG A C 1
ATOM 2615 O O . ARG A 1 347 ? 9.765 -16.473 -0.851 1.00 93.50 347 ARG A O 1
ATOM 2622 N N . GLY A 1 348 ? 7.546 -16.368 -1.071 1.00 89.44 348 GLY A N 1
ATOM 2623 C CA . GLY A 1 348 ? 7.224 -15.910 0.282 1.00 89.44 348 GLY A CA 1
ATOM 2624 C C . GLY A 1 348 ? 7.404 -16.962 1.384 1.00 89.44 348 GLY A C 1
ATOM 2625 O O . GLY A 1 348 ? 6.573 -17.036 2.281 1.00 89.44 348 GLY A O 1
ATOM 2626 N N . LEU A 1 349 ? 8.467 -17.776 1.370 1.00 88.81 349 LEU A N 1
ATOM 2627 C CA . LEU A 1 349 ? 8.621 -18.990 2.199 1.00 88.81 349 LEU A CA 1
ATOM 2628 C C . LEU A 1 349 ? 8.229 -18.825 3.685 1.00 88.81 349 LEU A C 1
ATOM 2630 O O . LEU A 1 349 ? 7.535 -19.666 4.256 1.00 88.81 349 LEU A O 1
ATOM 2634 N N . LYS A 1 350 ? 8.638 -17.720 4.326 1.00 89.94 350 LYS A N 1
ATOM 2635 C CA . LYS A 1 350 ? 8.332 -17.426 5.741 1.00 89.94 350 LYS A CA 1
ATOM 2636 C C . LYS A 1 350 ? 6.843 -17.165 5.996 1.00 89.94 350 LYS A C 1
ATOM 2638 O O . LYS A 1 350 ? 6.357 -17.434 7.095 1.00 89.94 350 LYS A O 1
ATOM 2643 N N . THR A 1 351 ? 6.129 -16.599 5.029 1.00 91.06 351 THR A N 1
ATOM 2644 C CA . THR A 1 351 ? 4.701 -16.295 5.137 1.00 91.06 351 THR A CA 1
ATOM 2645 C C . THR A 1 351 ? 3.829 -17.421 4.593 1.00 91.06 351 THR A C 1
ATOM 2647 O O . THR A 1 351 ? 2.837 -17.745 5.241 1.00 91.06 351 THR A O 1
ATOM 2650 N N . ALA A 1 352 ? 4.259 -18.113 3.536 1.00 92.25 352 ALA A N 1
ATOM 2651 C CA . ALA A 1 352 ? 3.717 -19.404 3.110 1.00 92.25 352 ALA A CA 1
ATOM 2652 C C . ALA A 1 352 ? 3.654 -20.400 4.282 1.00 92.25 352 ALA A C 1
ATOM 2654 O O . ALA A 1 352 ? 2.587 -20.922 4.601 1.00 92.25 352 ALA A O 1
ATOM 2655 N N . ALA A 1 353 ? 4.752 -20.556 5.034 1.00 93.94 353 ALA A N 1
ATOM 2656 C CA . ALA A 1 353 ? 4.797 -21.407 6.226 1.00 93.94 353 ALA A CA 1
ATOM 2657 C C . ALA A 1 353 ? 3.796 -20.998 7.330 1.00 93.94 353 ALA A C 1
ATOM 2659 O O . ALA A 1 353 ? 3.290 -21.862 8.045 1.00 93.94 353 ALA A O 1
ATOM 2660 N N . ARG A 1 354 ? 3.468 -19.701 7.470 1.00 94.44 354 ARG A N 1
ATOM 2661 C CA . ARG A 1 354 ? 2.411 -19.243 8.396 1.00 94.44 354 ARG A CA 1
ATOM 2662 C C . ARG A 1 354 ? 1.029 -19.634 7.895 1.00 94.44 354 ARG A C 1
ATOM 2664 O O . ARG A 1 354 ? 0.228 -20.129 8.676 1.00 94.44 354 ARG A O 1
ATOM 2671 N N . ILE A 1 355 ? 0.745 -19.423 6.612 1.00 95.25 355 ILE A N 1
ATOM 2672 C CA . ILE A 1 355 ? -0.566 -19.732 6.030 1.00 95.25 355 ILE A CA 1
ATOM 2673 C C . ILE A 1 355 ? -0.814 -21.251 6.062 1.00 95.25 355 ILE A C 1
ATOM 2675 O O . ILE A 1 355 ? -1.887 -21.688 6.478 1.00 95.25 355 ILE A O 1
ATOM 2679 N N . ALA A 1 356 ? 0.208 -22.051 5.744 1.00 94.88 356 ALA A N 1
ATOM 2680 C CA . ALA A 1 356 ? 0.184 -23.511 5.842 1.00 94.88 356 ALA A CA 1
ATOM 2681 C C . ALA A 1 356 ? -0.032 -24.031 7.279 1.00 94.88 356 ALA A C 1
ATOM 2683 O O . ALA A 1 356 ? -0.658 -25.073 7.457 1.00 94.88 356 ALA A O 1
ATOM 2684 N N . ASP A 1 357 ? 0.427 -23.308 8.308 1.00 95.00 357 ASP A N 1
ATOM 2685 C CA . ASP A 1 357 ? 0.085 -23.585 9.711 1.00 95.00 357 ASP A CA 1
ATOM 2686 C C . ASP A 1 357 ? -1.343 -23.129 10.068 1.00 95.00 357 ASP A C 1
ATOM 2688 O O . ASP A 1 357 ? -2.064 -23.823 10.786 1.00 95.00 357 ASP A O 1
ATOM 2692 N N . ASN A 1 358 ? -1.776 -21.969 9.567 1.00 95.19 358 ASN A N 1
ATOM 2693 C CA . ASN A 1 358 ? -3.067 -21.377 9.913 1.00 95.19 358 ASN A CA 1
ATOM 2694 C C . ASN A 1 358 ? -4.248 -22.156 9.311 1.00 95.19 358 ASN A C 1
ATOM 2696 O O . ASN A 1 358 ? -5.200 -22.457 10.030 1.00 95.19 358 ASN A O 1
ATOM 2700 N N . MET A 1 359 ? -4.203 -22.506 8.021 1.00 96.06 359 MET A N 1
ATOM 2701 C CA . MET A 1 359 ? -5.342 -23.107 7.310 1.00 96.06 359 MET A CA 1
ATOM 2702 C C . MET A 1 359 ? -5.847 -24.425 7.931 1.00 96.06 359 MET A C 1
ATOM 2704 O O . MET A 1 359 ? -7.055 -24.540 8.150 1.00 96.06 359 MET A O 1
ATOM 2708 N N . PRO A 1 360 ? -5.000 -25.416 8.289 1.00 95.50 360 PRO A N 1
ATOM 2709 C CA . PRO A 1 360 ? -5.468 -26.631 8.956 1.00 95.50 360 PRO A CA 1
ATOM 2710 C C . PRO A 1 360 ? -6.107 -26.346 10.319 1.00 95.50 360 PRO A C 1
ATOM 2712 O O . PRO A 1 360 ? -7.089 -26.991 10.683 1.00 95.50 360 PRO A O 1
ATOM 2715 N N . ARG A 1 361 ? -5.591 -25.356 11.062 1.00 93.75 361 ARG A N 1
ATOM 2716 C CA . ARG A 1 361 ? -6.131 -24.958 12.371 1.00 93.75 361 ARG A CA 1
ATOM 2717 C C . ARG A 1 361 ? -7.475 -24.238 12.243 1.00 93.75 361 ARG A C 1
ATOM 2719 O O . ARG A 1 361 ? -8.364 -24.500 13.044 1.00 93.75 361 ARG A O 1
ATOM 2726 N N . LEU A 1 362 ? -7.650 -23.375 11.239 1.00 94.25 362 LEU A N 1
ATOM 2727 C CA . LEU A 1 362 ? -8.938 -22.746 10.917 1.00 94.25 362 LEU A CA 1
ATOM 2728 C C . LEU A 1 362 ? -9.980 -23.809 10.541 1.00 94.25 362 LEU A C 1
ATOM 2730 O O . LEU A 1 362 ? -11.036 -23.881 11.173 1.00 94.25 362 LEU A O 1
ATOM 2734 N N . ARG A 1 363 ? -9.633 -24.705 9.606 1.00 95.00 363 ARG A N 1
ATOM 2735 C CA . ARG A 1 363 ? -10.485 -25.827 9.175 1.00 95.00 363 ARG A CA 1
ATOM 2736 C C . ARG A 1 363 ? -10.880 -26.732 10.352 1.00 95.00 363 ARG A C 1
ATOM 2738 O O . ARG A 1 363 ? -12.053 -27.067 10.492 1.00 95.00 363 ARG A O 1
ATOM 2745 N N . ALA A 1 364 ? -9.946 -27.054 11.253 1.00 92.94 364 ALA A N 1
ATOM 2746 C CA . ALA A 1 364 ? -10.212 -27.841 12.466 1.00 92.94 364 ALA A CA 1
ATOM 2747 C C . ALA A 1 364 ? -11.146 -27.147 13.483 1.00 92.94 364 ALA A C 1
ATOM 2749 O O . ALA A 1 364 ? -11.755 -27.819 14.313 1.00 92.94 364 ALA A O 1
ATOM 2750 N N . LEU A 1 365 ? -11.289 -25.820 13.411 1.00 92.00 365 LEU A N 1
ATOM 2751 C CA . LEU A 1 365 ? -12.234 -25.032 14.212 1.00 92.00 365 LEU A CA 1
ATOM 2752 C C . LEU A 1 365 ? -13.573 -24.781 13.496 1.00 92.00 365 LEU A C 1
ATOM 2754 O O . LEU A 1 365 ? -14.413 -24.043 14.013 1.00 92.00 365 LEU A O 1
ATOM 2758 N N . GLY A 1 366 ? -13.785 -25.387 12.323 1.00 92.62 366 GLY A N 1
ATOM 2759 C CA . GLY A 1 366 ? -14.980 -25.191 11.502 1.00 92.62 366 GLY A CA 1
ATOM 2760 C C . GLY A 1 366 ? -15.013 -23.858 10.750 1.00 92.62 366 GLY A C 1
ATOM 2761 O O . GLY A 1 366 ? -16.078 -23.459 10.289 1.00 92.62 366 GLY A O 1
ATOM 2762 N N . ILE A 1 367 ? -13.876 -23.163 10.633 1.00 94.44 367 ILE A N 1
ATOM 2763 C CA . ILE A 1 367 ? -13.737 -21.944 9.830 1.00 94.44 367 ILE A CA 1
ATOM 2764 C C . ILE A 1 367 ? -13.262 -22.358 8.428 1.00 94.44 367 ILE A C 1
ATOM 2766 O O . ILE A 1 367 ? -12.170 -22.924 8.312 1.00 94.44 367 ILE A O 1
ATOM 2770 N N . PRO A 1 368 ? -14.027 -22.087 7.355 1.00 96.31 368 PRO A N 1
ATOM 2771 C CA . PRO A 1 368 ? -13.548 -22.311 5.999 1.00 96.31 368 PRO A CA 1
ATOM 2772 C C . PRO A 1 368 ? -12.333 -21.421 5.728 1.00 96.31 368 PRO A C 1
ATOM 2774 O O . PRO A 1 368 ? -12.344 -20.220 5.998 1.00 96.31 368 PRO A O 1
ATOM 2777 N N . SER A 1 369 ? -11.279 -21.996 5.165 1.00 97.12 369 SER A N 1
ATOM 2778 C CA . SER A 1 369 ? -10.121 -21.236 4.693 1.00 97.12 369 SER A CA 1
ATOM 2779 C C . SER A 1 369 ? -9.519 -21.927 3.487 1.00 97.12 369 SER A C 1
ATOM 2781 O O . SER A 1 369 ? -9.389 -23.152 3.529 1.00 97.12 369 SER A O 1
ATOM 2783 N N . ASP A 1 370 ? -9.121 -21.190 2.456 1.00 97.00 370 ASP A N 1
ATOM 2784 C CA . ASP A 1 370 ? -8.455 -21.745 1.272 1.00 97.00 370 ASP A CA 1
ATOM 2785 C C . ASP A 1 370 ? -7.442 -20.765 0.659 1.00 97.00 370 ASP A C 1
ATOM 2787 O O . ASP A 1 370 ? -7.361 -19.614 1.091 1.00 97.00 370 ASP A O 1
ATOM 2791 N N . MET A 1 371 ? -6.632 -21.236 -0.293 1.00 96.25 371 MET A N 1
ATOM 2792 C CA . MET A 1 371 ? -5.489 -20.501 -0.849 1.00 96.25 371 MET A CA 1
ATOM 2793 C C . MET A 1 371 ? -5.480 -20.486 -2.384 1.00 96.25 371 MET A C 1
ATOM 2795 O O . MET A 1 371 ? -5.628 -21.533 -3.019 1.00 96.25 371 MET A O 1
ATOM 2799 N N . VAL A 1 372 ? -5.162 -19.322 -2.956 1.00 96.06 372 VAL A N 1
ATOM 2800 C CA . VAL A 1 372 ? -4.510 -19.211 -4.272 1.00 96.06 372 VAL A CA 1
ATOM 2801 C C . VAL A 1 372 ? -3.009 -18.981 -4.094 1.00 96.06 372 VAL A C 1
ATOM 2803 O O . VAL A 1 372 ? -2.580 -18.263 -3.186 1.00 96.06 372 VAL A O 1
ATOM 2806 N N . GLU A 1 373 ? -2.209 -19.590 -4.963 1.00 94.81 373 GLU A N 1
ATOM 2807 C CA . GLU A 1 373 ? -0.767 -19.358 -5.043 1.00 94.81 373 GLU A CA 1
ATOM 2808 C C . GLU A 1 373 ? -0.468 -18.440 -6.231 1.00 94.81 373 GLU A C 1
ATOM 2810 O O . GLU A 1 373 ? -1.009 -18.635 -7.320 1.00 94.81 373 GLU A O 1
ATOM 2815 N N . VAL A 1 374 ? 0.377 -17.433 -6.010 1.00 95.56 374 VAL A N 1
ATOM 2816 C CA . VAL A 1 374 ? 0.842 -16.502 -7.042 1.00 95.56 374 VAL A CA 1
ATOM 2817 C C . VAL A 1 374 ? 2.251 -16.935 -7.451 1.00 95.56 374 VAL A C 1
ATOM 2819 O O . VAL A 1 374 ? 3.181 -16.742 -6.660 1.00 95.56 374 VAL A O 1
ATOM 2822 N N . PRO A 1 375 ? 2.434 -17.546 -8.635 1.00 94.88 375 PRO A N 1
ATOM 2823 C CA . PRO A 1 375 ? 3.753 -17.930 -9.119 1.00 94.88 375 PRO A CA 1
ATOM 2824 C C . PRO A 1 375 ? 4.561 -16.692 -9.514 1.00 94.88 375 PRO A C 1
ATOM 2826 O O . PRO A 1 375 ? 3.997 -15.652 -9.870 1.00 94.88 375 PRO A O 1
ATOM 2829 N N . SER A 1 376 ? 5.887 -16.821 -9.515 1.00 95.94 376 SER A N 1
ATOM 2830 C CA . SER A 1 376 ? 6.740 -15.869 -10.224 1.00 95.94 376 SER A CA 1
ATOM 2831 C C . SER A 1 376 ? 6.476 -15.925 -11.736 1.00 95.94 376 SER A C 1
ATOM 2833 O O . SER A 1 376 ? 6.071 -16.955 -12.284 1.00 95.94 376 SER A O 1
ATOM 2835 N N . ARG A 1 377 ? 6.632 -14.785 -12.414 1.00 95.94 377 ARG A N 1
ATOM 2836 C CA . ARG A 1 377 ? 6.188 -14.549 -13.796 1.00 95.94 377 ARG A CA 1
ATOM 2837 C C . ARG A 1 377 ? 7.270 -13.824 -14.608 1.00 95.94 377 ARG A C 1
ATOM 2839 O O . ARG A 1 377 ? 7.963 -12.976 -14.048 1.00 95.94 377 ARG A O 1
ATOM 2846 N N . PRO A 1 378 ? 7.408 -14.115 -15.915 1.00 97.56 378 PRO A N 1
ATOM 2847 C CA . PRO A 1 378 ? 8.336 -13.398 -16.778 1.00 97.56 378 PRO A CA 1
ATOM 2848 C C . PRO A 1 378 ? 7.781 -12.019 -17.160 1.00 97.56 378 PRO A C 1
ATOM 2850 O O . PRO A 1 378 ? 6.657 -11.893 -17.659 1.00 97.56 378 PRO A O 1
ATOM 2853 N N . ILE A 1 379 ? 8.604 -10.990 -16.978 1.00 98.25 379 ILE A N 1
ATOM 2854 C CA . ILE A 1 379 ? 8.355 -9.630 -17.451 1.00 98.25 379 ILE A CA 1
ATOM 2855 C C . ILE A 1 379 ? 8.636 -9.601 -18.957 1.00 98.25 379 ILE A C 1
ATOM 2857 O O . ILE A 1 379 ? 9.782 -9.590 -19.403 1.00 98.25 379 ILE A O 1
ATOM 2861 N N . ASN A 1 380 ? 7.563 -9.614 -19.743 1.00 97.50 380 ASN A N 1
ATOM 2862 C CA . ASN A 1 380 ? 7.593 -9.436 -21.194 1.00 97.50 380 ASN A CA 1
ATOM 2863 C C . ASN A 1 380 ? 7.333 -7.963 -21.566 1.00 97.50 380 ASN A C 1
ATOM 2865 O O . ASN A 1 380 ? 6.878 -7.192 -20.727 1.00 97.50 380 ASN A O 1
ATOM 2869 N N . GLU A 1 381 ? 7.551 -7.580 -22.828 1.00 97.50 381 GLU A N 1
ATOM 2870 C CA . GLU A 1 381 ? 7.445 -6.186 -23.306 1.00 97.50 381 GLU A CA 1
ATOM 2871 C C . GLU A 1 381 ? 6.122 -5.472 -22.985 1.00 97.50 381 GLU A C 1
ATOM 2873 O O . GLU A 1 381 ? 6.096 -4.245 -22.924 1.00 97.50 381 GLU A O 1
ATOM 2878 N N . ARG A 1 382 ? 5.026 -6.205 -22.765 1.00 96.00 382 ARG A N 1
ATOM 2879 C CA . ARG A 1 382 ? 3.710 -5.652 -22.420 1.00 96.00 382 ARG A CA 1
ATOM 2880 C C . ARG A 1 382 ? 3.438 -5.556 -20.917 1.00 96.00 382 ARG A C 1
ATOM 2882 O O . ARG A 1 382 ? 2.495 -4.873 -20.535 1.00 96.00 382 ARG A O 1
ATOM 2889 N N . TRP A 1 383 ? 4.255 -6.193 -20.072 1.00 97.12 383 TRP A N 1
ATOM 2890 C CA . TRP A 1 383 ? 4.005 -6.385 -18.637 1.00 97.12 383 TRP A CA 1
ATOM 2891 C C . TRP A 1 383 ? 3.616 -5.097 -17.900 1.00 97.12 383 TRP A C 1
ATOM 2893 O O . TRP A 1 383 ? 2.584 -5.063 -17.233 1.00 97.12 383 TRP A O 1
ATOM 2903 N N . PHE A 1 384 ? 4.398 -4.025 -18.062 1.00 95.88 384 PHE A N 1
ATOM 2904 C CA . PHE A 1 384 ? 4.126 -2.761 -17.379 1.00 95.88 384 PHE A CA 1
ATOM 2905 C C . PHE A 1 384 ? 2.900 -2.048 -17.961 1.00 95.88 384 PHE A C 1
ATOM 2907 O O . PHE A 1 384 ? 2.067 -1.574 -17.196 1.00 95.88 384 PHE A O 1
ATOM 2914 N N . SER A 1 385 ? 2.734 -2.026 -19.289 1.00 93.94 385 SER A N 1
ATOM 2915 C CA . SER A 1 385 ? 1.577 -1.385 -19.940 1.00 93.94 385 SER A CA 1
ATOM 2916 C C . SER A 1 385 ? 0.244 -2.116 -19.745 1.00 93.94 385 SER A C 1
ATOM 2918 O O . SER A 1 385 ? -0.815 -1.504 -19.854 1.00 93.94 385 SER A O 1
ATOM 2920 N N . ASP A 1 386 ? 0.278 -3.421 -19.472 1.00 94.88 386 ASP A N 1
ATOM 2921 C CA . ASP A 1 386 ? -0.921 -4.239 -19.250 1.00 94.88 386 ASP A CA 1
ATOM 2922 C C . ASP A 1 386 ? -1.408 -4.147 -17.798 1.00 94.88 386 ASP A C 1
ATOM 2924 O O . ASP A 1 386 ? -2.520 -4.572 -17.489 1.00 94.88 386 ASP A O 1
ATOM 2928 N N . ARG A 1 387 ? -0.602 -3.592 -16.884 1.00 93.31 387 ARG A N 1
ATOM 2929 C CA . ARG A 1 387 ? -0.953 -3.491 -15.460 1.00 93.31 387 ARG A CA 1
ATOM 2930 C C . ARG A 1 387 ? -1.015 -2.047 -14.963 1.00 93.31 387 ARG A C 1
ATOM 2932 O O . ARG A 1 387 ? -1.993 -1.668 -14.323 1.00 93.31 387 ARG A O 1
ATOM 2939 N N . ALA A 1 388 ? -0.075 -1.198 -15.370 1.00 90.31 388 ALA A N 1
ATOM 2940 C CA . ALA A 1 388 ? -0.130 0.241 -15.149 1.00 90.31 388 ALA A CA 1
ATOM 2941 C C . ALA A 1 388 ? -0.706 0.961 -16.392 1.00 90.31 388 ALA A C 1
ATOM 2943 O O . ALA A 1 388 ? 0.015 1.134 -17.376 1.00 90.31 388 ALA A O 1
ATOM 2944 N N . PRO A 1 389 ? -1.959 1.472 -16.369 1.00 84.50 389 PRO A N 1
ATOM 2945 C CA . PRO A 1 389 ? -2.550 2.197 -17.509 1.00 84.50 389 PRO A CA 1
ATOM 2946 C C . PRO A 1 389 ? -1.871 3.551 -17.794 1.00 84.50 389 PRO A C 1
ATOM 2948 O O . PRO A 1 389 ? -2.227 4.249 -18.740 1.00 84.50 389 PRO A O 1
ATOM 2951 N N . THR A 1 390 ? -0.915 3.934 -16.949 1.00 79.69 390 THR A N 1
ATOM 2952 C CA . THR A 1 390 ? -0.067 5.121 -17.051 1.00 79.69 390 THR A CA 1
ATOM 2953 C C . THR A 1 390 ? 1.214 4.883 -17.852 1.00 79.69 390 THR A C 1
ATOM 2955 O O . THR A 1 390 ? 1.913 5.848 -18.136 1.00 79.69 390 THR A O 1
ATOM 2958 N N . ILE A 1 391 ? 1.535 3.634 -18.212 1.00 87.50 391 ILE A N 1
ATOM 2959 C CA . ILE A 1 391 ? 2.742 3.265 -18.961 1.00 87.50 391 ILE A CA 1
ATOM 2960 C C . ILE A 1 391 ? 2.327 2.828 -20.369 1.00 87.50 391 ILE A C 1
ATOM 2962 O O . ILE A 1 391 ? 1.527 1.911 -20.542 1.00 87.50 391 ILE A O 1
ATOM 2966 N N . SER A 1 392 ? 2.863 3.484 -21.399 1.00 88.69 392 SER A N 1
ATOM 2967 C CA . SER A 1 392 ? 2.538 3.150 -22.790 1.00 88.69 392 SER A CA 1
ATOM 2968 C C . SER A 1 392 ? 3.153 1.801 -23.203 1.00 88.69 392 SER A C 1
ATOM 2970 O O . SER A 1 392 ? 4.174 1.394 -22.642 1.00 88.69 392 SER A O 1
ATOM 2972 N N . PRO A 1 393 ? 2.598 1.101 -24.210 1.00 91.44 393 PRO A N 1
ATOM 2973 C CA . PRO A 1 393 ? 3.200 -0.122 -24.750 1.00 91.44 393 PRO A CA 1
ATOM 2974 C C . PRO A 1 393 ? 4.655 0.064 -25.204 1.00 91.44 393 PRO A C 1
ATOM 2976 O O . PRO A 1 393 ? 5.493 -0.813 -25.011 1.00 91.44 393 PRO A O 1
ATOM 2979 N N . GLU A 1 394 ? 4.966 1.228 -25.771 1.00 91.38 394 GLU A N 1
ATOM 2980 C CA . GLU A 1 394 ? 6.295 1.603 -26.254 1.00 91.38 394 GLU A CA 1
ATOM 2981 C C . GLU A 1 394 ? 7.256 1.879 -25.088 1.00 91.38 394 GLU A C 1
ATOM 2983 O O . GLU A 1 394 ? 8.409 1.454 -25.128 1.00 91.38 394 GLU A O 1
ATOM 2988 N N . GLN A 1 395 ? 6.779 2.535 -24.023 1.00 93.44 395 GLN A N 1
ATOM 2989 C CA . GLN A 1 395 ? 7.538 2.721 -22.780 1.00 93.44 395 GLN A CA 1
ATOM 2990 C C . GLN A 1 395 ? 7.799 1.380 -22.083 1.00 93.44 395 GLN A C 1
ATOM 2992 O O . GLN A 1 395 ? 8.922 1.127 -21.658 1.00 93.44 395 GLN A O 1
ATOM 2997 N N . SER A 1 396 ? 6.790 0.506 -22.005 1.00 96.19 396 SER A N 1
ATOM 2998 C CA . SER A 1 396 ? 6.896 -0.838 -21.426 1.00 96.19 396 SER A CA 1
ATOM 2999 C C . SER A 1 396 ? 7.923 -1.692 -22.184 1.00 96.19 396 SER A C 1
ATOM 3001 O O . SER A 1 396 ? 8.830 -2.243 -21.563 1.00 96.19 396 SER A O 1
ATOM 3003 N N . SER A 1 397 ? 7.863 -1.718 -23.523 1.00 97.06 397 SER A N 1
ATOM 3004 C CA . SER A 1 397 ? 8.858 -2.387 -24.378 1.00 97.06 397 SER A CA 1
ATOM 3005 C C . SER A 1 397 ? 10.266 -1.819 -24.150 1.00 97.06 397 SER A C 1
ATOM 3007 O O . SER A 1 397 ? 11.191 -2.582 -23.869 1.00 97.06 397 SER A O 1
ATOM 3009 N N . ALA A 1 398 ? 10.428 -0.490 -24.139 1.00 96.19 398 ALA A N 1
ATOM 3010 C CA . ALA A 1 398 ? 11.724 0.151 -23.899 1.00 96.19 398 ALA A CA 1
ATOM 3011 C C . ALA A 1 398 ? 12.306 -0.157 -22.504 1.00 96.19 398 ALA A C 1
ATOM 3013 O O . ALA A 1 398 ? 13.504 -0.419 -22.387 1.00 96.19 398 ALA A O 1
ATOM 3014 N N . ILE A 1 399 ? 11.473 -0.170 -21.454 1.00 97.31 399 ILE A N 1
ATOM 3015 C CA . ILE A 1 399 ? 11.876 -0.555 -20.091 1.00 97.31 399 ILE A CA 1
ATOM 3016 C C . ILE A 1 399 ? 12.360 -2.008 -20.075 1.00 97.31 399 ILE A C 1
ATOM 3018 O O . ILE A 1 399 ? 13.434 -2.284 -19.547 1.00 97.31 399 ILE A O 1
ATOM 3022 N N . VAL A 1 400 ? 11.610 -2.935 -20.676 1.00 98.25 400 VAL A N 1
ATOM 3023 C CA . VAL A 1 400 ? 11.955 -4.366 -20.680 1.00 98.25 400 VAL A CA 1
ATOM 3024 C C . VAL A 1 400 ? 13.232 -4.643 -21.467 1.00 98.25 400 VAL A C 1
ATOM 3026 O O . VAL A 1 400 ? 14.102 -5.354 -20.964 1.00 98.25 400 VAL A O 1
ATOM 3029 N N . GLN A 1 401 ? 13.398 -4.032 -22.642 1.00 97.75 401 GLN A N 1
ATOM 3030 C CA . GLN A 1 401 ? 14.624 -4.150 -23.436 1.00 97.75 401 GLN A CA 1
ATOM 3031 C C . GLN A 1 401 ? 15.843 -3.623 -22.659 1.00 97.75 401 GLN A C 1
ATOM 3033 O O . GLN A 1 401 ? 16.841 -4.332 -22.536 1.00 97.75 401 GLN A O 1
ATOM 3038 N N . ALA A 1 402 ? 15.746 -2.443 -22.034 1.00 97.56 402 ALA A N 1
ATOM 3039 C CA . ALA A 1 402 ? 16.827 -1.897 -21.212 1.00 97.56 402 ALA A CA 1
ATOM 3040 C C . ALA A 1 402 ? 17.127 -2.761 -19.967 1.00 97.56 402 ALA A C 1
ATOM 3042 O O . ALA A 1 402 ? 18.288 -2.959 -19.614 1.00 97.56 402 ALA A O 1
ATOM 3043 N N . LEU A 1 403 ? 16.107 -3.330 -19.314 1.00 97.50 403 LEU A N 1
ATOM 3044 C CA . LEU A 1 403 ? 16.289 -4.269 -18.200 1.00 97.50 403 LEU A CA 1
ATOM 3045 C C . LEU A 1 403 ? 16.980 -5.577 -18.638 1.00 97.50 403 LEU A C 1
ATOM 3047 O O . LEU A 1 403 ? 17.767 -6.129 -17.866 1.00 97.50 403 LEU A O 1
ATOM 3051 N N . GLN A 1 404 ? 16.737 -6.060 -19.861 1.00 97.12 404 GLN A N 1
ATOM 3052 C CA . GLN A 1 404 ? 17.448 -7.209 -20.436 1.00 97.12 404 GLN A CA 1
ATOM 3053 C C . GLN A 1 404 ? 18.903 -6.869 -20.796 1.00 97.12 404 GLN A C 1
ATOM 3055 O O . GLN A 1 404 ? 19.810 -7.618 -20.435 1.00 97.12 404 GLN A O 1
ATOM 3060 N N . GLU A 1 405 ? 19.162 -5.721 -21.433 1.00 95.88 405 GLU A N 1
ATOM 3061 C CA . GLU A 1 405 ? 20.528 -5.257 -21.744 1.00 95.88 405 GLU A CA 1
ATOM 3062 C C . GLU A 1 405 ? 21.383 -5.048 -20.483 1.00 95.88 405 GLU A C 1
ATOM 3064 O O . GLU A 1 405 ? 22.580 -5.344 -20.475 1.00 95.88 405 GLU A O 1
ATOM 3069 N N . LEU A 1 406 ? 20.765 -4.590 -19.390 1.00 94.75 406 LEU A N 1
ATOM 3070 C CA . LEU A 1 406 ? 21.404 -4.413 -18.084 1.00 94.75 406 LEU A CA 1
ATOM 3071 C C . LEU A 1 406 ? 21.559 -5.716 -17.278 1.00 94.75 406 LEU A C 1
ATOM 3073 O O . LEU A 1 406 ? 22.127 -5.682 -16.183 1.00 94.75 406 LEU A O 1
ATOM 3077 N N . GLY A 1 407 ? 21.067 -6.852 -17.787 1.00 93.94 407 GLY A N 1
ATOM 3078 C CA . GLY A 1 407 ? 21.120 -8.154 -17.111 1.00 93.94 407 GLY A CA 1
ATOM 3079 C C . GLY A 1 407 ? 20.240 -8.253 -15.860 1.00 93.94 407 GLY A C 1
ATOM 3080 O O . GLY A 1 407 ? 20.511 -9.076 -14.986 1.00 93.94 407 GLY A O 1
ATOM 3081 N N . VAL A 1 408 ? 19.216 -7.401 -15.749 1.00 95.75 408 VAL A N 1
ATOM 3082 C CA . VAL A 1 408 ? 18.216 -7.434 -14.667 1.00 95.75 408 VAL A CA 1
ATOM 3083 C C . VAL A 1 408 ? 17.172 -8.514 -14.937 1.00 95.75 408 VAL A C 1
ATOM 3085 O O . VAL A 1 408 ? 16.765 -9.238 -14.025 1.00 95.75 408 VAL A O 1
ATOM 3088 N N . LEU A 1 409 ? 16.788 -8.633 -16.208 1.00 97.38 409 LEU A N 1
ATOM 3089 C CA . LEU A 1 409 ? 15.985 -9.718 -16.752 1.00 97.38 409 LEU A CA 1
ATOM 3090 C C . LEU A 1 409 ? 16.865 -10.630 -17.607 1.00 97.38 409 LEU A C 1
ATOM 3092 O O . LEU A 1 409 ? 17.768 -10.157 -18.301 1.00 97.38 409 LEU A O 1
ATOM 3096 N N . ASP A 1 410 ? 16.578 -11.929 -17.604 1.00 95.81 410 ASP A N 1
ATOM 3097 C CA . ASP A 1 410 ? 17.115 -12.830 -18.621 1.00 95.81 410 ASP A CA 1
ATOM 3098 C C . ASP A 1 410 ? 16.361 -12.703 -19.964 1.00 95.81 410 ASP A C 1
ATOM 3100 O O . ASP A 1 410 ? 15.382 -11.965 -20.115 1.00 95.81 410 ASP A O 1
ATOM 3104 N N . LYS A 1 411 ? 16.831 -13.444 -20.972 1.00 93.81 411 LYS A N 1
ATOM 3105 C CA . LYS A 1 411 ? 16.246 -13.470 -22.324 1.00 93.81 411 LYS A CA 1
ATOM 3106 C C . LYS A 1 411 ? 14.834 -14.080 -22.395 1.00 93.81 411 LYS A C 1
ATOM 3108 O O . LYS A 1 411 ? 14.171 -13.922 -23.414 1.00 93.81 411 LYS A O 1
ATOM 3113 N N . GLU A 1 412 ? 14.381 -14.770 -21.348 1.00 96.50 412 GLU A N 1
ATOM 3114 C CA . GLU A 1 412 ? 13.007 -15.262 -21.192 1.00 96.50 412 GLU A CA 1
ATOM 3115 C C . GLU A 1 412 ? 12.128 -14.302 -20.357 1.00 96.50 412 GLU A C 1
ATOM 3117 O O . GLU A 1 412 ? 10.918 -14.510 -20.275 1.00 96.50 412 GLU A O 1
ATOM 3122 N N . GLY A 1 413 ? 12.706 -13.241 -19.778 1.00 97.25 413 GLY A N 1
ATOM 3123 C CA . GLY A 1 413 ? 12.015 -12.218 -18.990 1.00 97.25 413 GLY A CA 1
ATOM 3124 C C . GLY A 1 413 ? 12.028 -12.454 -17.474 1.00 97.25 413 GLY A C 1
ATOM 3125 O O . GLY A 1 413 ? 11.264 -11.808 -16.761 1.00 97.25 413 GLY A O 1
ATOM 3126 N N . TRP A 1 414 ? 12.845 -13.367 -16.942 1.00 97.81 414 TRP A N 1
ATOM 3127 C CA . TRP A 1 414 ? 12.881 -13.646 -15.498 1.00 97.81 414 TRP A CA 1
ATOM 3128 C C . TRP A 1 414 ? 13.848 -12.730 -14.744 1.00 97.81 414 TRP A C 1
ATOM 3130 O O . TRP A 1 414 ? 14.976 -12.504 -15.179 1.00 97.81 414 TRP A O 1
ATOM 3140 N N . LEU A 1 415 ? 13.423 -12.257 -13.568 1.00 96.06 415 LEU A N 1
ATOM 3141 C CA . LEU A 1 415 ? 14.263 -11.505 -12.630 1.00 96.06 415 LEU A CA 1
ATOM 3142 C C . LEU A 1 415 ? 15.298 -12.415 -11.949 1.00 96.06 415 LEU A C 1
ATOM 3144 O O . LEU A 1 415 ? 14.952 -13.458 -11.385 1.00 96.06 415 LEU A O 1
ATOM 3148 N N . ALA A 1 416 ? 16.564 -11.989 -11.966 1.00 88.62 416 ALA A N 1
ATOM 3149 C CA . ALA A 1 416 ? 17.695 -12.775 -11.461 1.00 88.62 416 ALA A CA 1
ATOM 3150 C C . ALA A 1 416 ? 17.801 -12.859 -9.918 1.00 88.62 416 ALA A C 1
ATOM 3152 O O . ALA A 1 416 ? 18.445 -13.771 -9.400 1.00 88.62 416 ALA A O 1
ATOM 3153 N N . ASP A 1 417 ? 17.201 -11.914 -9.189 1.00 92.44 417 ASP A N 1
ATOM 3154 C CA . ASP A 1 417 ? 17.140 -11.830 -7.718 1.00 92.44 417 ASP A CA 1
ATOM 3155 C C . ASP A 1 417 ? 15.958 -10.916 -7.321 1.00 92.44 417 ASP A C 1
ATOM 3157 O O . ASP A 1 417 ? 15.257 -10.394 -8.189 1.00 92.44 417 ASP A O 1
ATOM 3161 N N . ASP A 1 418 ? 15.733 -10.706 -6.024 1.00 91.94 418 ASP A N 1
ATOM 3162 C CA . ASP A 1 418 ? 14.751 -9.748 -5.511 1.00 91.94 418 ASP A CA 1
ATOM 3163 C C . ASP A 1 418 ? 15.073 -8.299 -5.958 1.00 91.94 418 ASP A C 1
ATOM 3165 O O . ASP A 1 418 ? 16.136 -7.765 -5.608 1.00 91.94 418 ASP A O 1
ATOM 3169 N N . PRO A 1 419 ? 14.165 -7.609 -6.679 1.00 92.06 419 PRO A N 1
ATOM 3170 C CA . PRO A 1 419 ? 14.372 -6.220 -7.084 1.00 92.06 419 PRO A CA 1
ATOM 3171 C C . PRO A 1 419 ? 14.477 -5.254 -5.892 1.00 92.06 419 PRO A C 1
ATOM 3173 O O . PRO A 1 419 ? 15.189 -4.254 -6.012 1.00 92.06 419 PRO A O 1
ATOM 3176 N N . ARG A 1 420 ? 13.871 -5.545 -4.725 1.00 88.25 420 ARG A N 1
ATOM 3177 C CA . ARG A 1 420 ? 14.050 -4.741 -3.495 1.00 88.25 420 ARG A CA 1
ATOM 3178 C C . ARG A 1 420 ? 15.445 -4.934 -2.883 1.00 88.25 420 ARG A C 1
ATOM 3180 O O . ARG A 1 420 ? 16.027 -3.962 -2.392 1.00 88.25 420 ARG A O 1
ATOM 3187 N N . ALA A 1 421 ? 16.005 -6.143 -2.926 1.00 85.06 421 ALA A N 1
ATOM 3188 C CA . ALA A 1 421 ? 17.377 -6.438 -2.514 1.00 85.06 421 ALA A CA 1
ATOM 3189 C C . ALA A 1 421 ? 18.398 -5.760 -3.432 1.00 85.06 421 ALA A C 1
ATOM 3191 O O . ALA A 1 421 ? 19.374 -5.207 -2.926 1.00 85.06 421 ALA A O 1
ATOM 3192 N N . GLY A 1 422 ? 18.149 -5.705 -4.744 1.00 81.56 422 GLY A N 1
ATOM 3193 C CA . GLY A 1 422 ? 18.997 -4.986 -5.704 1.00 81.56 422 GLY A CA 1
ATOM 3194 C C . GLY A 1 422 ? 19.248 -3.511 -5.351 1.00 81.56 422 GLY A C 1
ATOM 3195 O O . GLY A 1 422 ? 20.333 -2.984 -5.593 1.00 81.56 422 GLY A O 1
ATOM 3196 N N . LEU A 1 423 ? 18.296 -2.856 -4.683 1.00 82.69 423 LEU A N 1
ATOM 3197 C CA . LEU A 1 423 ? 18.422 -1.463 -4.228 1.00 82.69 423 LEU A CA 1
ATOM 3198 C C . LEU A 1 423 ? 19.249 -1.294 -2.937 1.00 82.69 423 LEU A C 1
ATOM 3200 O O . LEU A 1 423 ? 19.570 -0.171 -2.555 1.00 82.69 423 LEU A O 1
ATOM 3204 N N . LYS A 1 424 ? 19.527 -2.383 -2.205 1.00 79.06 424 LYS A N 1
ATOM 3205 C CA . LYS A 1 424 ? 20.022 -2.347 -0.810 1.00 79.06 424 LYS A CA 1
ATOM 3206 C C . LYS A 1 424 ? 21.230 -3.260 -0.549 1.00 79.06 424 LYS A C 1
ATOM 3208 O O . LYS A 1 424 ? 21.909 -3.091 0.461 1.00 79.06 424 LYS A O 1
ATOM 3213 N N . ASN A 1 425 ? 21.509 -4.219 -1.432 1.00 83.44 425 ASN A N 1
ATOM 3214 C CA . ASN A 1 425 ? 22.549 -5.234 -1.289 1.00 83.44 425 ASN A CA 1
ATOM 3215 C C . ASN A 1 425 ? 23.527 -5.178 -2.472 1.00 83.44 425 ASN A C 1
ATOM 3217 O O . ASN A 1 425 ? 23.197 -5.589 -3.583 1.00 83.44 425 ASN A O 1
ATOM 3221 N N . THR A 1 426 ? 24.765 -4.750 -2.219 1.00 84.94 426 THR A N 1
ATOM 3222 C CA . THR A 1 426 ? 25.816 -4.657 -3.247 1.00 84.94 426 THR A CA 1
ATOM 3223 C C . THR A 1 426 ? 26.282 -6.007 -3.801 1.00 84.94 426 THR A C 1
ATOM 3225 O O . THR A 1 426 ? 26.967 -6.029 -4.821 1.00 84.94 426 THR A O 1
ATOM 3228 N N . SER A 1 427 ? 25.900 -7.118 -3.163 1.00 86.56 427 SER A N 1
ATOM 3229 C CA . SER A 1 427 ? 26.156 -8.490 -3.622 1.00 86.56 427 SER A CA 1
ATOM 3230 C C . SER A 1 427 ? 24.993 -9.101 -4.420 1.00 86.56 427 SER A C 1
ATOM 3232 O O . SER A 1 427 ? 25.107 -10.245 -4.855 1.00 86.56 427 SER A O 1
ATOM 3234 N N . SER A 1 428 ? 23.874 -8.387 -4.594 1.00 89.88 428 SER A N 1
ATOM 3235 C CA . SER A 1 428 ? 22.793 -8.805 -5.499 1.00 89.88 428 SER A CA 1
ATOM 3236 C C . SER A 1 428 ? 23.241 -8.635 -6.960 1.00 89.88 428 SER A C 1
ATOM 3238 O O . SER A 1 428 ? 23.876 -7.620 -7.265 1.00 89.88 428 SER A O 1
ATOM 3240 N N . PRO A 1 429 ? 22.885 -9.535 -7.901 1.00 86.62 429 PRO A N 1
ATOM 3241 C CA . PRO A 1 429 ? 23.066 -9.261 -9.329 1.00 86.62 429 PRO A CA 1
ATOM 3242 C C . PRO A 1 429 ? 22.310 -7.993 -9.764 1.00 86.62 429 PRO A C 1
ATOM 3244 O O . PRO A 1 429 ? 22.767 -7.276 -10.652 1.00 86.62 429 PRO A O 1
ATOM 3247 N N . LEU A 1 430 ? 21.213 -7.654 -9.072 1.00 91.88 430 LEU A N 1
ATOM 3248 C CA . LEU A 1 430 ? 20.400 -6.465 -9.325 1.00 91.88 430 LEU A CA 1
ATOM 3249 C C . LEU A 1 430 ? 20.914 -5.203 -8.604 1.00 91.88 430 LEU A C 1
ATOM 3251 O O . LEU A 1 430 ? 20.203 -4.202 -8.540 1.00 91.88 430 LEU A O 1
ATOM 3255 N N . CYS A 1 431 ? 22.141 -5.226 -8.069 1.00 91.62 431 CYS A N 1
ATOM 3256 C CA . CYS A 1 431 ? 22.797 -4.086 -7.421 1.00 91.62 431 CYS A CA 1
ATOM 3257 C C . CYS A 1 431 ? 22.654 -2.794 -8.255 1.00 91.62 431 CYS A C 1
ATOM 3259 O O . CYS A 1 431 ? 23.172 -2.719 -9.374 1.00 91.62 431 CYS A O 1
ATOM 3261 N N . LEU A 1 432 ? 21.948 -1.796 -7.708 1.00 91.12 432 LEU A N 1
ATOM 3262 C CA . LEU A 1 432 ? 21.673 -0.483 -8.318 1.00 91.12 432 LEU A CA 1
ATOM 3263 C C . LEU A 1 432 ? 21.018 -0.561 -9.715 1.00 91.12 432 LEU A C 1
ATOM 3265 O O . LEU A 1 432 ? 21.335 0.223 -10.611 1.00 91.12 432 LEU A O 1
ATOM 3269 N N . TRP A 1 433 ? 20.113 -1.526 -9.929 1.00 94.12 433 TRP A N 1
ATOM 3270 C CA . TRP A 1 433 ? 19.403 -1.698 -11.205 1.00 94.12 433 TRP A CA 1
ATOM 3271 C C . TRP A 1 433 ? 18.639 -0.443 -11.654 1.00 94.12 433 TRP A C 1
ATOM 3273 O O . TRP A 1 433 ? 18.602 -0.150 -12.846 1.00 94.12 433 TRP A O 1
ATOM 3283 N N . ASN A 1 434 ? 18.080 0.323 -10.715 1.00 93.75 434 ASN A N 1
ATOM 3284 C CA . ASN A 1 434 ? 17.311 1.536 -10.986 1.00 93.75 434 ASN A CA 1
ATOM 3285 C C . ASN A 1 434 ? 18.195 2.699 -11.468 1.00 93.75 434 ASN A C 1
ATOM 3287 O O . ASN A 1 434 ? 17.846 3.362 -12.439 1.00 93.75 434 ASN A O 1
ATOM 3291 N N . GLU A 1 435 ? 19.363 2.915 -10.853 1.00 92.56 435 GLU A N 1
ATOM 3292 C CA . GLU A 1 435 ? 20.335 3.926 -11.299 1.00 92.56 435 GLU A CA 1
ATOM 3293 C C . GLU A 1 435 ? 20.877 3.596 -12.699 1.00 92.56 435 GLU A C 1
ATOM 3295 O O . GLU A 1 435 ? 21.003 4.475 -13.554 1.00 92.56 435 GLU A O 1
ATOM 3300 N N . LYS A 1 436 ? 21.136 2.308 -12.964 1.00 94.38 436 LYS A N 1
ATOM 3301 C CA . LYS A 1 436 ? 21.529 1.813 -14.291 1.00 94.38 436 LYS A CA 1
ATOM 3302 C C . LYS A 1 436 ? 20.424 2.039 -15.326 1.00 94.38 436 LYS A C 1
ATOM 3304 O O . LYS A 1 436 ? 20.714 2.562 -16.400 1.00 94.38 436 LYS A O 1
ATOM 3309 N N . LEU A 1 437 ? 19.173 1.702 -14.997 1.00 95.50 437 LEU A N 1
ATOM 3310 C CA . LEU A 1 437 ? 18.021 1.887 -15.886 1.00 95.50 437 LEU A CA 1
ATOM 3311 C C . LEU A 1 437 ? 17.810 3.370 -16.212 1.00 95.50 437 LEU A C 1
ATOM 3313 O O . LEU A 1 437 ? 17.666 3.719 -17.380 1.00 95.50 437 LEU A O 1
ATOM 3317 N N . LEU A 1 438 ? 17.902 4.247 -15.209 1.00 93.69 438 LEU A N 1
ATOM 3318 C CA . LEU A 1 438 ? 17.838 5.700 -15.372 1.00 93.69 438 LEU A CA 1
ATOM 3319 C C . LEU A 1 438 ? 18.944 6.243 -16.298 1.00 93.69 438 LEU A C 1
ATOM 3321 O O . LEU A 1 438 ? 18.705 7.185 -17.049 1.00 93.69 438 LEU A O 1
ATOM 3325 N N . SER A 1 439 ? 20.141 5.640 -16.296 1.00 93.19 439 SER A N 1
ATOM 3326 C CA . SER A 1 439 ? 21.223 6.049 -17.209 1.00 93.19 439 SER A CA 1
ATOM 3327 C C . SER A 1 439 ? 20.998 5.657 -18.677 1.00 93.19 439 SER A C 1
ATOM 3329 O O . SER A 1 439 ? 21.597 6.267 -19.561 1.00 93.19 439 SER A O 1
ATOM 3331 N N . VAL A 1 440 ? 20.134 4.667 -18.940 1.00 95.31 440 VAL A N 1
ATOM 3332 C CA . VAL A 1 440 ? 19.740 4.227 -20.293 1.00 95.31 440 VAL A CA 1
ATOM 3333 C C . VAL A 1 440 ? 18.460 4.938 -20.749 1.00 95.31 440 VAL A C 1
ATOM 3335 O O . VAL A 1 440 ? 18.349 5.342 -21.905 1.00 95.31 440 VAL A O 1
ATOM 3338 N N . LEU A 1 441 ? 17.511 5.139 -19.831 1.00 93.38 441 LEU A N 1
ATOM 3339 C CA . LEU A 1 441 ? 16.197 5.736 -20.065 1.00 93.38 441 LEU A CA 1
ATOM 3340 C C . LEU A 1 441 ? 16.044 7.034 -19.243 1.00 93.38 441 LEU A C 1
ATOM 3342 O O . LEU A 1 441 ? 15.333 7.048 -18.237 1.00 93.38 441 LEU A O 1
ATOM 3346 N N . PRO A 1 442 ? 16.665 8.156 -19.664 1.00 87.75 442 PRO A N 1
ATOM 3347 C CA . PRO A 1 442 ? 16.709 9.416 -18.904 1.00 87.75 442 PRO A CA 1
ATOM 3348 C C . PRO A 1 442 ? 15.375 10.190 -18.865 1.00 87.75 442 PRO A C 1
ATOM 3350 O O . PRO A 1 442 ? 15.345 11.354 -18.470 1.00 87.75 442 PRO A O 1
ATOM 3353 N N . TRP A 1 443 ? 14.285 9.570 -19.323 1.00 87.38 443 TRP A N 1
ATOM 3354 C CA . TRP A 1 443 ? 12.904 10.038 -19.169 1.00 87.38 443 TRP A CA 1
ATOM 3355 C C . TRP A 1 443 ? 12.186 9.381 -17.976 1.00 87.38 443 TRP A C 1
ATOM 3357 O O . TRP A 1 443 ? 11.124 9.852 -17.580 1.00 87.38 443 TRP A O 1
ATOM 3367 N N . LEU A 1 444 ? 12.771 8.333 -17.384 1.00 89.44 444 LEU A N 1
ATOM 3368 C CA . LEU A 1 444 ? 12.415 7.863 -16.044 1.00 89.44 444 LEU A CA 1
ATOM 3369 C C . LEU A 1 444 ? 12.940 8.852 -14.989 1.00 89.44 444 LEU A C 1
ATOM 3371 O O . LEU A 1 444 ? 13.785 9.700 -15.282 1.00 89.44 444 LEU A O 1
ATOM 3375 N N . ASN A 1 445 ? 12.467 8.747 -13.746 1.00 87.88 445 ASN A N 1
ATOM 3376 C CA . ASN A 1 445 ? 12.909 9.635 -12.665 1.00 87.88 445 ASN A CA 1
ATOM 3377 C C . ASN A 1 445 ? 12.990 8.957 -11.279 1.00 87.88 445 ASN A C 1
ATOM 3379 O O . ASN A 1 445 ? 12.691 7.775 -11.117 1.00 87.88 445 ASN A O 1
ATOM 3383 N N . MET A 1 446 ? 13.421 9.721 -10.271 1.00 87.62 446 MET A N 1
ATOM 3384 C CA . MET A 1 446 ? 13.506 9.317 -8.855 1.00 87.62 446 MET A CA 1
ATOM 3385 C C . MET A 1 446 ? 12.728 10.288 -7.938 1.00 87.62 446 MET A C 1
ATOM 3387 O O . MET A 1 446 ? 13.057 10.446 -6.764 1.00 87.62 446 MET A O 1
ATOM 3391 N N . GLU A 1 447 ? 11.715 10.970 -8.479 1.00 82.56 447 GLU A N 1
ATOM 3392 C CA . GLU A 1 447 ? 10.949 12.041 -7.831 1.00 82.56 447 GLU A CA 1
ATOM 3393 C C . GLU A 1 447 ? 9.451 11.665 -7.747 1.00 82.56 447 GLU A C 1
ATOM 3395 O O . GLU A 1 447 ? 8.655 12.113 -8.572 1.00 82.56 447 GLU A O 1
ATOM 3400 N N . PRO A 1 448 ? 9.018 10.867 -6.750 1.00 71.44 448 PRO A N 1
ATOM 3401 C CA . PRO A 1 448 ? 7.624 10.417 -6.635 1.00 71.44 448 PRO A CA 1
ATOM 3402 C C . PRO A 1 448 ? 6.645 11.565 -6.324 1.00 71.44 448 PRO A C 1
ATOM 3404 O O . PRO A 1 448 ? 5.463 11.468 -6.638 1.00 71.44 448 PRO A O 1
ATOM 3407 N N . ASP A 1 449 ? 7.139 12.676 -5.770 1.00 70.56 449 ASP A N 1
ATOM 3408 C CA . ASP A 1 449 ? 6.403 13.937 -5.586 1.00 70.56 449 ASP A CA 1
ATOM 3409 C C . ASP A 1 449 ? 6.528 14.903 -6.787 1.00 70.56 449 ASP A C 1
ATOM 3411 O O . ASP A 1 449 ? 5.973 16.005 -6.753 1.00 70.56 449 ASP A O 1
ATOM 3415 N N . GLY A 1 450 ? 7.282 14.521 -7.825 1.00 64.81 450 GLY A N 1
ATOM 3416 C CA . GLY A 1 450 ? 7.669 15.361 -8.960 1.00 64.81 450 GLY A CA 1
ATOM 3417 C C . GLY A 1 450 ? 6.540 15.665 -9.952 1.00 64.81 450 GLY A C 1
ATOM 3418 O O . GLY A 1 450 ? 5.368 15.362 -9.728 1.00 64.81 450 GLY A O 1
ATOM 3419 N N . GLN A 1 451 ? 6.900 16.290 -11.081 1.00 63.00 451 GLN A N 1
ATOM 3420 C CA . GLN A 1 451 ? 5.929 16.643 -12.133 1.00 63.00 451 GLN A CA 1
ATOM 3421 C C . GLN A 1 451 ? 5.375 15.412 -12.868 1.00 63.00 451 GLN A C 1
ATOM 3423 O O . GLN A 1 451 ? 4.211 15.413 -13.260 1.00 63.00 451 GLN A O 1
ATOM 3428 N N . ASP A 1 452 ? 6.183 14.360 -13.023 1.00 67.88 452 ASP A N 1
ATOM 3429 C CA . ASP A 1 452 ? 5.743 13.051 -13.506 1.00 67.88 452 ASP A CA 1
ATOM 3430 C C . ASP A 1 452 ? 5.951 12.002 -12.411 1.00 67.88 452 ASP A C 1
ATOM 3432 O O . ASP A 1 452 ? 7.058 11.506 -12.196 1.00 67.88 452 ASP A O 1
ATOM 3436 N N . ARG A 1 453 ? 4.862 11.657 -11.722 1.00 73.06 453 ARG A N 1
ATOM 3437 C CA . ARG A 1 453 ? 4.855 10.607 -10.696 1.00 73.06 453 ARG A CA 1
ATOM 3438 C C . ARG A 1 453 ? 4.809 9.197 -11.286 1.00 73.06 453 ARG A C 1
ATOM 3440 O O . ARG A 1 453 ? 5.140 8.239 -10.595 1.00 73.06 453 ARG A O 1
ATOM 3447 N N . SER A 1 454 ? 4.379 9.056 -12.540 1.00 71.44 454 SER A N 1
ATOM 3448 C CA . SER A 1 454 ? 4.044 7.764 -13.146 1.00 71.44 454 SER A CA 1
ATOM 3449 C C . SER A 1 454 ? 5.267 6.968 -13.602 1.00 71.44 454 SER A C 1
ATOM 3451 O O . SER A 1 454 ? 5.274 5.744 -13.488 1.00 71.44 454 SER A O 1
ATOM 3453 N N . LEU A 1 455 ? 6.322 7.661 -14.041 1.00 85.69 455 LEU A N 1
ATOM 3454 C CA . LEU A 1 455 ? 7.554 7.070 -14.580 1.00 85.69 455 LEU A CA 1
ATOM 3455 C C . LEU A 1 455 ? 8.737 7.141 -13.588 1.00 85.69 455 LEU A C 1
ATOM 3457 O O . LEU A 1 455 ? 9.905 7.199 -13.981 1.00 85.69 455 LEU A O 1
ATOM 3461 N N . ASN A 1 456 ? 8.440 7.144 -12.284 1.00 88.25 456 ASN A N 1
ATOM 3462 C CA . ASN A 1 456 ? 9.448 7.133 -11.220 1.00 88.25 456 ASN A CA 1
ATOM 3463 C C . ASN A 1 456 ? 9.937 5.700 -10.894 1.00 88.25 456 ASN A C 1
ATOM 3465 O O . ASN A 1 456 ? 9.241 4.729 -11.186 1.00 88.25 456 ASN A O 1
ATOM 3469 N N . LEU A 1 457 ? 11.113 5.554 -10.269 1.00 91.38 457 LEU A N 1
ATOM 3470 C CA . LEU A 1 457 ? 11.723 4.270 -9.866 1.00 91.38 457 LEU A CA 1
ATOM 3471 C C . LEU A 1 457 ? 11.962 4.139 -8.342 1.00 91.38 457 LEU A C 1
ATOM 3473 O O . LEU A 1 457 ? 12.836 3.383 -7.908 1.00 91.38 457 LEU A O 1
ATOM 3477 N N . VAL A 1 458 ? 11.226 4.881 -7.509 1.00 88.69 458 VAL A N 1
ATOM 3478 C CA . VAL A 1 458 ? 11.343 4.798 -6.044 1.00 88.69 458 VAL A CA 1
ATOM 3479 C C . VAL A 1 458 ? 10.536 3.604 -5.514 1.00 88.69 458 VAL A C 1
ATOM 3481 O O . VAL A 1 458 ? 9.332 3.537 -5.764 1.00 88.69 458 VAL A O 1
ATOM 3484 N N . PRO A 1 459 ? 11.158 2.661 -4.774 1.00 86.62 459 PRO A N 1
ATOM 3485 C CA . PRO A 1 459 ? 10.470 1.479 -4.258 1.00 86.62 459 PRO A CA 1
ATOM 3486 C C . PRO A 1 459 ? 9.316 1.858 -3.337 1.00 86.62 459 PRO A C 1
ATOM 3488 O O . PRO A 1 459 ? 9.410 2.833 -2.594 1.00 86.62 459 PRO A O 1
ATOM 3491 N N . ASP A 1 460 ? 8.255 1.055 -3.384 1.00 83.44 460 ASP A N 1
ATOM 3492 C CA . ASP A 1 460 ? 7.021 1.226 -2.605 1.00 83.44 460 ASP A CA 1
ATOM 3493 C C . ASP A 1 460 ? 6.234 2.528 -2.966 1.00 83.44 460 ASP A C 1
ATOM 3495 O O . ASP A 1 460 ? 5.185 2.810 -2.388 1.00 83.44 460 ASP A O 1
ATOM 3499 N N . CYS A 1 461 ? 6.706 3.283 -3.978 1.00 85.38 461 CYS A N 1
ATOM 3500 C CA . CYS A 1 461 ? 6.083 4.484 -4.562 1.00 85.38 461 CYS A CA 1
ATOM 3501 C C . CYS A 1 461 ? 6.059 4.481 -6.113 1.00 85.38 461 CYS A C 1
ATOM 3503 O O . CYS A 1 461 ? 5.777 5.512 -6.729 1.00 85.38 461 CYS A O 1
ATOM 3505 N N . SER A 1 462 ? 6.389 3.363 -6.768 1.00 90.31 462 SER A N 1
ATOM 3506 C CA . SER A 1 462 ? 6.533 3.262 -8.228 1.00 90.31 462 SER A CA 1
ATOM 3507 C C . SER A 1 462 ? 5.849 2.017 -8.778 1.00 90.31 462 SER A C 1
ATOM 3509 O O . SER A 1 462 ? 6.198 0.902 -8.385 1.00 90.31 462 SER A O 1
ATOM 3511 N N . ALA A 1 463 ? 4.987 2.221 -9.778 1.00 91.19 463 ALA A N 1
ATOM 3512 C CA . ALA A 1 463 ? 4.372 1.164 -10.577 1.00 91.19 463 ALA A CA 1
ATOM 3513 C C . ALA A 1 463 ? 5.408 0.199 -11.183 1.00 91.19 463 ALA A C 1
ATOM 3515 O O . ALA A 1 463 ? 5.209 -1.008 -11.159 1.00 91.19 463 ALA A O 1
ATOM 3516 N N . ILE A 1 464 ? 6.548 0.706 -11.671 1.00 93.94 464 ILE A N 1
ATOM 3517 C CA . ILE A 1 464 ? 7.616 -0.136 -12.234 1.00 93.94 464 ILE A CA 1
ATOM 3518 C C . ILE A 1 464 ? 8.225 -1.021 -11.136 1.00 93.94 464 ILE A C 1
ATOM 3520 O O . ILE A 1 464 ? 8.448 -2.209 -11.358 1.00 93.94 464 ILE A O 1
ATOM 3524 N N . THR A 1 465 ? 8.468 -0.476 -9.938 1.00 93.62 465 THR A N 1
ATOM 3525 C CA . THR A 1 465 ? 9.037 -1.268 -8.831 1.00 93.62 465 THR A CA 1
ATOM 3526 C C . THR A 1 465 ? 8.049 -2.288 -8.266 1.00 93.62 465 THR A C 1
ATOM 3528 O O . THR A 1 465 ? 8.439 -3.428 -8.032 1.00 93.62 465 THR A O 1
ATOM 3531 N N . GLU A 1 466 ? 6.783 -1.903 -8.092 1.00 93.06 466 GLU A N 1
ATOM 3532 C CA . GLU A 1 466 ? 5.697 -2.770 -7.627 1.00 93.06 466 GLU A CA 1
ATOM 3533 C C . GLU A 1 466 ? 5.501 -3.945 -8.582 1.00 93.06 466 GLU A C 1
ATOM 3535 O O . GLU A 1 466 ? 5.578 -5.103 -8.177 1.00 93.06 466 GLU A O 1
ATOM 3540 N N . GLU A 1 467 ? 5.395 -3.664 -9.879 1.00 95.50 467 GLU A N 1
ATOM 3541 C CA . GLU A 1 467 ? 5.178 -4.696 -10.885 1.00 95.50 467 GLU A CA 1
ATOM 3542 C C . GLU A 1 467 ? 6.381 -5.633 -11.068 1.00 95.50 467 GLU A C 1
ATOM 3544 O O . GLU A 1 467 ? 6.212 -6.795 -11.445 1.00 95.50 467 GLU A O 1
ATOM 3549 N N . MET A 1 468 ? 7.596 -5.187 -10.731 1.00 96.06 468 MET A N 1
ATOM 3550 C CA . MET A 1 468 ? 8.756 -6.077 -10.609 1.00 96.06 468 MET A CA 1
ATOM 3551 C C . MET A 1 468 ? 8.669 -6.975 -9.361 1.00 96.06 468 MET A C 1
ATOM 3553 O O . MET A 1 468 ? 9.037 -8.148 -9.437 1.00 96.06 468 MET A O 1
ATOM 3557 N N . ASN A 1 469 ? 8.139 -6.490 -8.233 1.00 94.38 469 ASN A N 1
ATOM 3558 C CA . ASN A 1 469 ? 7.910 -7.309 -7.032 1.00 94.38 469 ASN A CA 1
ATOM 3559 C C . ASN A 1 469 ? 6.808 -8.362 -7.267 1.00 94.38 469 ASN A C 1
ATOM 3561 O O . ASN A 1 469 ? 6.966 -9.527 -6.886 1.00 94.38 469 ASN A O 1
ATOM 3565 N N . THR A 1 470 ? 5.720 -7.965 -7.936 1.00 94.75 470 THR A N 1
ATOM 3566 C CA . THR A 1 470 ? 4.599 -8.823 -8.352 1.00 94.75 470 THR A CA 1
ATOM 3567 C C . THR A 1 470 ? 5.038 -9.900 -9.345 1.00 94.75 470 THR A C 1
ATOM 3569 O O . THR A 1 470 ? 4.616 -11.056 -9.221 1.00 94.75 470 THR A O 1
ATOM 3572 N N . ALA A 1 471 ? 5.914 -9.563 -10.299 1.00 96.50 471 ALA A N 1
ATOM 3573 C CA . ALA A 1 471 ? 6.527 -10.531 -11.209 1.00 96.50 471 ALA A CA 1
ATOM 3574 C C . ALA A 1 471 ? 7.484 -11.489 -10.482 1.00 96.50 471 ALA A C 1
ATOM 3576 O O . ALA A 1 471 ? 7.451 -12.699 -10.708 1.00 96.50 471 ALA A O 1
ATOM 3577 N N . TYR A 1 472 ? 8.305 -10.981 -9.557 1.00 96.44 472 TYR A N 1
ATOM 3578 C CA . TYR A 1 472 ? 9.196 -11.809 -8.740 1.00 96.44 472 TYR A CA 1
ATOM 3579 C C . TYR A 1 472 ? 8.439 -12.716 -7.750 1.00 96.44 472 TYR A C 1
ATOM 3581 O O . TYR A 1 472 ? 8.985 -13.721 -7.292 1.00 96.44 472 TYR A O 1
ATOM 3589 N N . ALA A 1 473 ? 7.180 -12.390 -7.441 1.00 95.12 473 ALA A N 1
ATOM 3590 C CA . ALA A 1 473 ? 6.345 -13.048 -6.442 1.00 95.12 473 ALA A CA 1
ATOM 3591 C C . ALA A 1 473 ? 7.031 -13.127 -5.064 1.00 95.12 473 ALA A C 1
ATOM 3593 O O . ALA A 1 473 ? 7.201 -14.210 -4.488 1.00 95.12 473 ALA A O 1
ATOM 3594 N N . TRP A 1 474 ? 7.404 -11.965 -4.510 1.00 91.19 474 TRP A N 1
ATOM 3595 C CA . TRP A 1 474 ? 7.896 -11.857 -3.133 1.00 91.19 474 TRP A CA 1
ATOM 3596 C C . TRP A 1 474 ? 7.306 -10.678 -2.339 1.00 91.19 474 TRP A C 1
ATOM 3598 O O . TRP A 1 474 ? 7.762 -9.542 -2.424 1.00 91.19 474 TRP A O 1
ATOM 3608 N N . HIS A 1 475 ? 6.356 -11.015 -1.463 1.00 86.44 475 HIS A N 1
ATOM 3609 C CA . HIS A 1 475 ? 5.862 -10.184 -0.361 1.00 86.44 475 HIS A CA 1
ATOM 3610 C C . HIS A 1 475 ? 5.261 -8.810 -0.736 1.00 86.44 475 HIS A C 1
ATOM 3612 O O . HIS A 1 475 ? 5.474 -7.841 -0.009 1.00 86.44 475 HIS A O 1
ATOM 3618 N N . ASP A 1 476 ? 4.455 -8.759 -1.800 1.00 89.38 476 ASP A N 1
ATOM 3619 C CA . ASP A 1 476 ? 3.690 -7.570 -2.217 1.00 89.38 476 ASP A CA 1
ATOM 3620 C C . ASP A 1 476 ? 2.163 -7.799 -2.287 1.00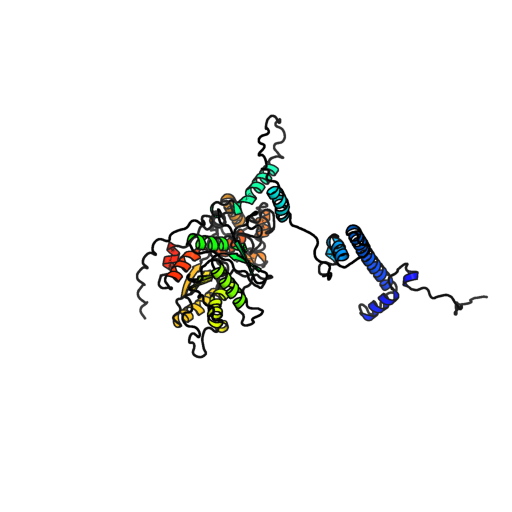 89.38 476 ASP A C 1
ATOM 3622 O O . ASP A 1 476 ? 1.697 -8.912 -2.035 1.00 89.38 476 ASP A O 1
ATOM 3626 N N . GLY A 1 477 ? 1.378 -6.764 -2.598 1.00 89.19 477 GLY A N 1
ATOM 3627 C CA . GLY A 1 477 ? -0.050 -6.908 -2.938 1.00 89.19 477 GLY A CA 1
ATOM 3628 C C . GLY A 1 477 ? -0.256 -7.609 -4.287 1.00 89.19 477 GLY A C 1
ATOM 3629 O O . GLY A 1 477 ? 0.632 -7.559 -5.132 1.00 89.19 477 GLY A O 1
ATOM 3630 N N . VAL A 1 478 ? -1.394 -8.293 -4.498 1.00 93.38 478 VAL A N 1
ATOM 3631 C CA . VAL A 1 478 ? -1.724 -8.893 -5.815 1.00 93.38 478 VAL A CA 1
ATOM 3632 C C . VAL A 1 478 ? -3.226 -8.838 -6.098 1.00 93.38 478 VAL A C 1
ATOM 3634 O O . VAL A 1 478 ? -3.993 -9.716 -5.691 1.00 93.38 478 VAL A O 1
ATOM 3637 N N . ALA A 1 479 ? -3.639 -7.841 -6.876 1.00 94.19 479 ALA A N 1
ATOM 3638 C CA . ALA A 1 479 ? -5.030 -7.571 -7.216 1.00 94.19 479 ALA A CA 1
ATOM 3639 C C . ALA A 1 479 ? -5.691 -8.676 -8.043 1.00 94.19 479 ALA A C 1
ATOM 3641 O O . ALA A 1 479 ? -6.913 -8.830 -7.972 1.00 94.19 479 ALA A O 1
ATOM 3642 N N . ASP A 1 480 ? -4.908 -9.456 -8.797 1.00 95.50 480 ASP A N 1
ATOM 3643 C CA . ASP A 1 480 ? -5.375 -10.487 -9.732 1.00 95.50 480 ASP A CA 1
ATOM 3644 C C . ASP A 1 480 ? -6.452 -11.409 -9.141 1.00 95.50 480 ASP A C 1
ATOM 3646 O O . ASP A 1 480 ? -7.323 -11.882 -9.867 1.00 95.50 480 ASP A O 1
ATOM 3650 N N . PHE A 1 481 ? -6.407 -11.676 -7.831 1.00 96.31 481 PHE A N 1
ATOM 3651 C CA . PHE A 1 481 ? -7.242 -12.678 -7.167 1.00 96.31 481 PHE A CA 1
ATOM 3652 C C . PHE A 1 481 ? -8.384 -12.115 -6.309 1.00 96.31 481 PHE A C 1
ATOM 3654 O O . PHE A 1 481 ? -9.132 -12.903 -5.721 1.00 96.31 481 PHE A O 1
ATOM 3661 N N . LEU A 1 482 ? -8.595 -10.791 -6.275 1.00 95.06 482 LEU A N 1
ATOM 3662 C CA . LEU A 1 482 ? -9.656 -10.182 -5.463 1.00 95.06 482 LEU A CA 1
ATOM 3663 C C . LEU A 1 482 ? -11.047 -10.740 -5.820 1.00 95.06 482 LEU A C 1
ATOM 3665 O O . LEU A 1 482 ? -11.783 -11.177 -4.933 1.00 95.06 482 LEU A O 1
ATOM 3669 N N . ARG A 1 483 ? -11.397 -10.792 -7.112 1.00 92.81 483 ARG A N 1
ATOM 3670 C CA . ARG A 1 483 ? -12.677 -11.343 -7.603 1.00 92.81 483 ARG A CA 1
ATOM 3671 C C . ARG A 1 483 ? -12.876 -12.832 -7.254 1.00 92.81 483 ARG A C 1
ATOM 3673 O O . ARG A 1 483 ? -13.902 -13.144 -6.641 1.00 92.81 483 ARG A O 1
ATOM 3680 N N . PRO A 1 484 ? -11.925 -13.751 -7.539 1.00 94.25 484 PRO A N 1
ATOM 3681 C CA . PRO A 1 484 ? -11.964 -15.132 -7.053 1.00 94.25 484 PRO A CA 1
ATOM 3682 C C . PRO A 1 484 ? -12.200 -15.257 -5.545 1.00 94.25 484 PRO A C 1
ATOM 3684 O O . PRO A 1 484 ? -13.069 -16.019 -5.116 1.00 94.25 484 PRO A O 1
ATOM 3687 N N . CYS A 1 485 ? -11.463 -14.490 -4.737 1.00 96.50 485 CYS A N 1
ATOM 3688 C CA . CYS A 1 485 ? -11.582 -14.532 -3.285 1.00 96.50 485 CYS A CA 1
ATOM 3689 C C . CYS A 1 485 ? -12.939 -13.999 -2.801 1.00 96.50 485 CYS A C 1
ATOM 3691 O O . CYS A 1 485 ? -13.552 -14.624 -1.937 1.00 96.50 485 CYS A O 1
ATOM 3693 N N . LEU A 1 486 ? -13.464 -12.912 -3.379 1.00 93.00 486 LEU A N 1
ATOM 3694 C CA . LEU A 1 486 ? -14.800 -12.400 -3.055 1.00 93.00 486 LEU A CA 1
ATOM 3695 C C . LEU A 1 486 ? -15.902 -13.408 -3.413 1.00 93.00 486 LEU A C 1
ATOM 3697 O O . LEU A 1 486 ? -16.755 -13.678 -2.571 1.00 93.00 486 LEU A O 1
ATOM 3701 N N . ALA A 1 487 ? -15.860 -14.027 -4.598 1.00 91.25 487 ALA A N 1
ATOM 3702 C CA . ALA A 1 487 ? -16.812 -15.074 -4.988 1.00 91.25 487 ALA A CA 1
ATOM 3703 C C . ALA A 1 487 ? -16.754 -16.298 -4.051 1.00 91.25 487 ALA A C 1
ATOM 3705 O O . ALA A 1 487 ? -17.785 -16.849 -3.653 1.00 91.25 487 ALA A O 1
ATOM 3706 N N . TRP A 1 488 ? -15.551 -16.699 -3.633 1.00 94.25 488 TRP A N 1
ATOM 3707 C CA . TRP A 1 488 ? -15.364 -17.787 -2.675 1.00 94.25 488 TRP A CA 1
ATOM 3708 C C . TRP A 1 488 ? -15.936 -17.438 -1.292 1.00 94.25 488 TRP A C 1
ATOM 3710 O O . TRP A 1 488 ? -16.677 -18.238 -0.715 1.00 94.25 488 TRP A O 1
ATOM 3720 N N . LEU A 1 489 ? -15.687 -16.225 -0.788 1.00 93.56 489 LEU A N 1
ATOM 3721 C CA . LEU A 1 489 ? -16.236 -15.748 0.487 1.00 93.56 489 LEU A CA 1
ATOM 3722 C C . LEU A 1 489 ? -17.768 -15.593 0.439 1.00 93.56 489 LEU A C 1
ATOM 3724 O O . LEU A 1 489 ? -18.439 -16.002 1.386 1.00 93.56 489 LEU A O 1
ATOM 3728 N N . GLN A 1 490 ? -18.335 -15.103 -0.672 1.00 88.75 490 GLN A N 1
ATOM 3729 C CA . GLN A 1 490 ? -19.788 -15.072 -0.914 1.00 88.75 490 GLN A CA 1
ATOM 3730 C C . GLN A 1 490 ? -20.419 -16.474 -0.856 1.00 88.75 490 GLN A C 1
ATOM 3732 O O . GLN A 1 490 ? -21.523 -16.628 -0.339 1.00 88.75 490 GLN A O 1
ATOM 3737 N N . SER A 1 491 ? -19.712 -17.509 -1.329 1.00 87.12 491 SER A N 1
ATOM 3738 C CA . SER A 1 491 ? -20.163 -18.909 -1.237 1.00 87.12 491 SER A CA 1
ATOM 3739 C C . SER A 1 491 ? -20.096 -19.504 0.182 1.00 87.12 491 SER A C 1
ATOM 3741 O O . SER A 1 491 ? -20.362 -20.691 0.363 1.00 87.12 491 SER A O 1
ATOM 3743 N N . GLY A 1 492 ? -19.680 -18.726 1.190 1.00 86.12 492 GLY A N 1
ATOM 3744 C CA . GLY A 1 492 ? -19.373 -19.231 2.531 1.00 86.12 492 GLY A CA 1
ATOM 3745 C C . GLY A 1 492 ? -18.142 -20.144 2.566 1.00 86.12 492 GLY A C 1
ATOM 3746 O O . GLY A 1 492 ? -17.991 -20.932 3.496 1.00 86.12 492 GLY A O 1
ATOM 3747 N N . GLY A 1 493 ? -17.281 -20.068 1.547 1.00 89.25 493 GLY A N 1
ATOM 3748 C CA . GLY A 1 493 ? -16.133 -20.951 1.352 1.00 89.25 493 GLY A CA 1
ATOM 3749 C C . GLY A 1 493 ? -16.465 -22.357 0.833 1.00 89.25 493 GLY A C 1
ATOM 3750 O O . GLY A 1 493 ? -15.661 -23.267 1.021 1.00 89.25 493 GLY A O 1
ATOM 3751 N N . ALA A 1 494 ? -17.637 -22.549 0.215 1.00 87.56 494 ALA A N 1
ATOM 3752 C CA . ALA A 1 494 ? -18.082 -23.834 -0.336 1.00 87.56 494 ALA A CA 1
ATOM 3753 C C . ALA A 1 494 ? -17.682 -24.069 -1.809 1.00 87.56 494 ALA A C 1
ATOM 3755 O O . ALA A 1 494 ? -17.730 -25.205 -2.278 1.00 87.56 494 ALA A O 1
ATOM 3756 N N . ALA A 1 495 ? -17.315 -23.018 -2.546 1.00 88.38 495 ALA A N 1
ATOM 3757 C CA . ALA A 1 495 ? -16.814 -23.123 -3.916 1.00 88.38 495 ALA A CA 1
ATOM 3758 C C . ALA A 1 495 ? -15.332 -23.552 -3.972 1.00 88.38 495 ALA A C 1
ATOM 3760 O O . ALA A 1 495 ? -14.580 -23.373 -3.015 1.00 88.38 495 ALA A O 1
ATOM 3761 N N . ASP A 1 496 ? -14.892 -24.062 -5.125 1.00 88.56 496 ASP A N 1
ATOM 3762 C CA . ASP A 1 496 ? -13.473 -24.304 -5.412 1.00 88.56 496 ASP A CA 1
ATOM 3763 C C . ASP A 1 496 ? -12.785 -22.974 -5.778 1.00 88.56 496 ASP A C 1
ATOM 3765 O O . ASP A 1 496 ? -13.065 -22.379 -6.823 1.00 88.56 496 ASP A O 1
ATOM 3769 N N . LEU A 1 497 ? -11.886 -22.493 -4.912 1.00 92.06 497 LEU A N 1
ATOM 3770 C CA . LEU A 1 497 ? -11.178 -21.223 -5.101 1.00 92.06 497 LEU A CA 1
ATOM 3771 C C . LEU A 1 497 ? -10.210 -21.251 -6.300 1.00 92.06 497 LEU A C 1
ATOM 3773 O O . LEU A 1 497 ? -9.993 -20.218 -6.929 1.00 92.06 497 LEU A O 1
ATOM 3777 N N . ARG A 1 498 ? -9.662 -22.416 -6.668 1.00 91.06 498 ARG A N 1
ATOM 3778 C CA . ARG A 1 498 ? -8.762 -22.569 -7.827 1.00 91.06 498 ARG A CA 1
ATOM 3779 C C . ARG A 1 498 ? -9.542 -22.526 -9.137 1.00 91.06 498 ARG A C 1
ATOM 3781 O O . ARG A 1 498 ? -9.082 -21.927 -10.106 1.00 91.06 498 ARG A O 1
ATOM 3788 N N . TYR A 1 499 ? -10.738 -23.114 -9.157 1.00 87.00 499 TYR A N 1
ATOM 3789 C CA . TYR A 1 499 ? -11.671 -22.979 -10.275 1.00 87.00 499 TYR A CA 1
ATOM 3790 C C . TYR A 1 499 ? -12.165 -21.534 -10.430 1.00 87.00 499 TYR A C 1
ATOM 3792 O O . TYR A 1 499 ? -12.211 -21.014 -11.542 1.00 87.00 499 TYR A O 1
ATOM 3800 N N . LEU A 1 500 ? -12.476 -20.850 -9.325 1.00 90.06 500 LEU A N 1
ATOM 3801 C CA . LEU A 1 500 ? -12.807 -19.423 -9.362 1.00 90.06 500 LEU A CA 1
ATOM 3802 C C . LEU A 1 500 ? -11.621 -18.585 -9.868 1.00 90.06 500 LEU A C 1
ATOM 3804 O O . LEU A 1 500 ? -11.818 -17.710 -10.707 1.00 90.06 500 LEU A O 1
ATOM 3808 N N . ALA A 1 501 ? -10.389 -18.888 -9.443 1.00 92.69 501 ALA A N 1
ATOM 3809 C CA . ALA A 1 501 ? -9.182 -18.231 -9.942 1.00 92.69 501 ALA A CA 1
ATOM 3810 C C . ALA A 1 501 ? -9.021 -18.384 -11.463 1.00 92.69 501 ALA A C 1
ATOM 3812 O O . ALA A 1 501 ? -8.852 -17.386 -12.156 1.00 92.69 501 ALA A O 1
ATOM 3813 N N . SER A 1 502 ? -9.182 -19.594 -12.013 1.00 88.69 502 SER A N 1
ATOM 3814 C CA . SER A 1 502 ? -9.079 -19.830 -13.465 1.00 88.69 502 SER A CA 1
ATOM 3815 C C . SER A 1 502 ? -10.213 -19.222 -14.306 1.00 88.69 502 SER A C 1
ATOM 3817 O O . SER A 1 502 ? -10.161 -19.282 -15.535 1.00 88.69 502 SER A O 1
ATOM 3819 N N . ARG A 1 503 ? -11.242 -18.648 -13.668 1.00 87.25 503 ARG A N 1
ATOM 3820 C CA . ARG A 1 503 ? -12.421 -18.062 -14.326 1.00 87.25 503 ARG A CA 1
ATOM 3821 C C . ARG A 1 503 ? -12.603 -16.563 -14.111 1.00 87.25 503 ARG A C 1
ATOM 3823 O O . ARG A 1 503 ? -13.296 -15.951 -14.917 1.00 87.25 503 ARG A O 1
ATOM 3830 N N . LEU A 1 504 ? -12.060 -16.011 -13.026 1.00 90.62 504 LEU A N 1
ATOM 3831 C CA . LEU A 1 504 ? -12.383 -14.666 -12.534 1.00 90.62 504 LEU A CA 1
ATOM 3832 C C . LEU A 1 504 ? -11.145 -13.825 -12.193 1.00 90.62 504 LEU A C 1
ATOM 3834 O O . LEU A 1 504 ? -11.307 -12.650 -11.866 1.00 90.62 504 LEU A O 1
ATOM 3838 N N . ALA A 1 505 ? -9.939 -14.408 -12.216 1.00 92.62 505 ALA A N 1
ATOM 3839 C CA . ALA A 1 505 ? -8.716 -13.653 -11.971 1.00 92.62 505 ALA A CA 1
ATOM 3840 C C . ALA A 1 505 ? -8.405 -12.697 -13.133 1.00 92.62 505 ALA A C 1
ATOM 3842 O O . ALA A 1 505 ? -8.682 -13.008 -14.293 1.00 92.62 505 ALA A O 1
ATOM 3843 N N . VAL A 1 506 ? -7.811 -11.545 -12.818 1.00 91.44 506 VAL A N 1
ATOM 3844 C CA . VAL A 1 506 ? -7.525 -10.478 -13.789 1.00 91.44 506 VAL A CA 1
ATOM 3845 C C . VAL A 1 506 ? -6.018 -10.277 -13.913 1.00 91.44 506 VAL A C 1
ATOM 3847 O O . VAL A 1 506 ? -5.365 -9.910 -12.947 1.00 91.44 506 VAL A O 1
ATOM 3850 N N . SER A 1 507 ? -5.454 -10.506 -15.100 1.00 86.69 507 SER A N 1
ATOM 3851 C CA . SER A 1 507 ? -4.020 -10.303 -15.365 1.00 86.69 507 SER A CA 1
ATOM 3852 C C . SER A 1 507 ? -3.694 -8.927 -15.956 1.00 86.69 507 SER A C 1
ATOM 3854 O O . SER A 1 507 ? -2.637 -8.376 -15.651 1.00 86.69 507 SER A O 1
ATOM 3856 N N . ASN A 1 508 ? -4.594 -8.382 -16.781 1.00 92.50 508 ASN A N 1
ATOM 3857 C CA . ASN A 1 508 ? -4.511 -7.039 -17.355 1.00 92.50 508 ASN A CA 1
ATOM 3858 C C . ASN A 1 508 ? -5.269 -6.064 -16.441 1.00 92.50 508 ASN A C 1
ATOM 3860 O O . ASN A 1 508 ? -6.500 -6.022 -16.445 1.00 92.50 508 ASN A O 1
ATOM 3864 N N . LEU A 1 509 ? -4.528 -5.333 -15.607 1.00 93.19 509 LEU A N 1
ATOM 3865 C CA . LEU A 1 509 ? -5.091 -4.359 -14.668 1.00 93.19 509 LEU A CA 1
ATOM 3866 C C . LEU A 1 509 ? -5.317 -2.985 -15.324 1.00 93.19 509 LEU A C 1
ATOM 3868 O O . LEU A 1 509 ? -6.142 -2.201 -14.844 1.00 93.19 509 LEU A O 1
ATOM 3872 N N . ALA A 1 510 ? -4.634 -2.704 -16.439 1.00 88.56 510 ALA A N 1
ATOM 3873 C CA . ALA A 1 510 ? -4.777 -1.457 -17.182 1.00 88.56 510 ALA A CA 1
ATOM 3874 C C . ALA A 1 510 ? -6.178 -1.305 -17.802 1.00 88.56 510 ALA A C 1
ATOM 3876 O O . ALA A 1 510 ? -6.716 -0.202 -17.830 1.00 88.56 510 ALA A O 1
ATOM 3877 N N . GLU A 1 511 ? -6.811 -2.402 -18.226 1.00 88.06 511 GLU A N 1
ATOM 3878 C CA . GLU A 1 511 ? -8.171 -2.406 -18.787 1.00 88.06 511 GLU A CA 1
ATOM 3879 C C . GLU A 1 511 ? -9.298 -2.366 -17.736 1.00 88.06 511 GLU A C 1
ATOM 3881 O O . GLU A 1 511 ? -10.453 -2.131 -18.094 1.00 88.06 511 GLU A O 1
ATOM 3886 N N . LEU A 1 512 ? -9.006 -2.544 -16.439 1.00 89.38 512 LEU A N 1
ATOM 3887 C CA . LEU A 1 512 ? -10.031 -2.527 -15.387 1.00 89.38 512 LEU A CA 1
ATOM 3888 C C . LEU A 1 512 ? -10.746 -1.169 -15.307 1.00 89.38 512 LEU A C 1
ATOM 3890 O O . LEU A 1 512 ? -10.107 -0.138 -15.079 1.00 89.38 512 LEU A O 1
ATOM 3894 N N . THR A 1 513 ? -12.076 -1.181 -15.405 1.00 86.25 513 THR A N 1
ATOM 3895 C CA . THR A 1 513 ? -12.935 0.009 -15.285 1.00 86.25 513 THR A CA 1
ATOM 3896 C C . THR A 1 513 ? -13.786 -0.022 -14.009 1.00 86.25 513 THR A C 1
ATOM 3898 O O . THR A 1 513 ? -13.721 -0.957 -13.210 1.00 86.25 513 THR A O 1
ATOM 3901 N N . MET A 1 514 ? -14.601 1.022 -13.829 1.00 82.44 514 MET A N 1
ATOM 3902 C CA . MET A 1 514 ? -15.610 1.138 -12.768 1.00 82.44 514 MET A CA 1
ATOM 3903 C C . MET A 1 514 ? -17.006 0.675 -13.215 1.00 82.44 514 MET A C 1
ATOM 3905 O O . MET A 1 514 ? -17.966 0.806 -12.454 1.00 82.44 514 MET A O 1
ATOM 3909 N N . GLU A 1 515 ? -17.160 0.223 -14.464 1.00 82.50 515 GLU A N 1
ATOM 3910 C CA . GLU A 1 515 ? -18.469 -0.142 -15.002 1.00 82.50 515 GLU A CA 1
ATOM 3911 C C . GLU A 1 515 ? -18.997 -1.397 -14.302 1.00 82.50 515 GLU A C 1
ATOM 3913 O O . GLU A 1 515 ? -18.246 -2.327 -13.998 1.00 82.50 515 GLU A O 1
ATOM 3918 N N . ARG A 1 516 ? -20.298 -1.406 -13.984 1.00 79.75 516 ARG A N 1
ATOM 3919 C CA . ARG A 1 516 ? -20.861 -2.446 -13.123 1.00 79.75 516 ARG A CA 1
ATOM 3920 C C . ARG A 1 516 ? -21.022 -3.758 -13.880 1.00 79.75 516 ARG A C 1
ATOM 3922 O O . ARG A 1 516 ? -22.047 -4.002 -14.517 1.00 79.75 516 ARG A O 1
ATOM 3929 N N . GLU A 1 517 ? -20.032 -4.624 -13.735 1.00 76.69 517 GLU A N 1
ATOM 3930 C CA . GLU A 1 517 ? -20.147 -6.033 -14.066 1.00 76.69 517 GLU A CA 1
ATOM 3931 C C . GLU A 1 517 ? -21.216 -6.674 -13.175 1.00 76.69 517 GLU A C 1
ATOM 3933 O O . GLU A 1 517 ? -21.081 -6.768 -11.953 1.00 76.69 517 GLU A O 1
ATOM 3938 N N . TYR A 1 518 ? -22.293 -7.145 -13.796 1.00 60.03 518 TYR A N 1
ATOM 3939 C CA . TYR A 1 518 ? -23.172 -8.120 -13.168 1.00 60.03 518 TYR A CA 1
ATOM 3940 C C . TYR A 1 518 ? -22.491 -9.482 -13.319 1.00 60.03 518 TYR A C 1
ATOM 3942 O O . TYR A 1 518 ? -22.430 -9.974 -14.448 1.00 60.03 518 TYR A O 1
ATOM 3950 N N . PRO A 1 519 ? -21.950 -10.094 -12.246 1.00 57.47 519 PRO A N 1
ATOM 3951 C CA . PRO A 1 519 ? -21.346 -11.411 -12.370 1.00 57.47 519 PRO A CA 1
ATOM 3952 C C . PRO A 1 519 ? -22.409 -12.397 -12.857 1.00 57.47 519 PRO A C 1
ATOM 3954 O O . PRO A 1 519 ? -23.505 -12.473 -12.291 1.00 57.47 519 PRO A O 1
ATOM 3957 N N . GLU A 1 520 ? -22.086 -13.159 -13.906 1.00 54.91 520 GLU A N 1
ATOM 3958 C CA . GLU A 1 520 ? -22.895 -14.313 -14.289 1.00 54.91 520 GLU A CA 1
ATOM 3959 C C . GLU A 1 520 ? -23.068 -15.231 -13.071 1.00 54.91 520 GLU A C 1
ATOM 3961 O O . GLU A 1 520 ? -22.164 -15.351 -12.237 1.00 54.91 520 GLU A O 1
ATOM 3966 N N . ALA A 1 521 ? -24.234 -15.876 -12.954 1.00 58.16 521 ALA A N 1
ATOM 3967 C CA . ALA A 1 521 ? -24.515 -16.772 -11.838 1.00 58.16 521 ALA A CA 1
ATOM 3968 C C . ALA A 1 521 ? -23.385 -17.807 -11.710 1.00 58.16 521 ALA A C 1
ATOM 3970 O O . ALA A 1 521 ? -23.134 -18.547 -12.664 1.00 58.16 521 ALA A O 1
ATOM 3971 N N . LEU A 1 522 ? -22.698 -17.808 -10.555 1.00 56.12 522 LEU A N 1
ATOM 3972 C CA . LEU A 1 522 ? -21.424 -18.511 -10.378 1.00 56.12 522 LEU A CA 1
ATOM 3973 C C . LEU A 1 522 ? -21.526 -19.947 -10.918 1.00 56.12 522 LEU A C 1
ATOM 3975 O O . LEU A 1 522 ? -22.391 -20.699 -10.452 1.00 56.12 522 LEU A O 1
ATOM 3979 N N . PRO A 1 523 ? -20.691 -20.330 -11.905 1.00 51.22 523 PRO A N 1
ATOM 3980 C CA . PRO A 1 523 ? -20.831 -21.612 -12.577 1.00 51.22 523 PRO A CA 1
ATOM 3981 C C . PRO A 1 523 ? -20.733 -22.751 -11.555 1.00 51.22 523 PRO A C 1
ATOM 3983 O O . PRO A 1 523 ? -19.868 -22.695 -10.673 1.00 51.22 523 PRO A O 1
ATOM 3986 N N . PRO A 1 524 ? -21.608 -23.772 -11.641 1.00 54.41 524 PRO A N 1
ATOM 3987 C CA . PRO A 1 524 ? -21.667 -24.832 -10.645 1.00 54.41 524 PRO A CA 1
ATOM 3988 C C . PRO A 1 524 ? -20.302 -25.507 -10.536 1.00 54.41 524 PRO A C 1
ATOM 3990 O O . PRO A 1 524 ? -19.733 -25.937 -11.543 1.00 54.41 524 PRO A O 1
ATOM 3993 N N . ALA A 1 525 ? -19.776 -25.572 -9.312 1.00 55.06 525 ALA A N 1
ATOM 3994 C CA . ALA A 1 525 ? -18.458 -26.135 -9.061 1.00 55.06 525 ALA A CA 1
ATOM 3995 C C . ALA A 1 525 ? -18.382 -27.582 -9.589 1.00 55.06 525 ALA A C 1
ATOM 3997 O O . ALA A 1 525 ? -19.355 -28.335 -9.446 1.00 55.06 525 ALA A O 1
ATOM 3998 N N . PRO A 1 526 ? -17.246 -27.996 -10.183 1.00 58.88 526 PRO A N 1
ATOM 3999 C CA . PRO A 1 526 ? -17.050 -29.392 -10.545 1.00 58.88 526 PRO A CA 1
ATOM 4000 C C . PRO A 1 526 ? -17.192 -30.277 -9.293 1.00 58.88 526 PRO A C 1
ATOM 4002 O O . PRO A 1 526 ? -16.826 -29.846 -8.194 1.00 58.88 526 PRO A O 1
ATOM 4005 N N . PRO A 1 527 ? -17.721 -31.509 -9.418 1.00 55.44 527 PRO A N 1
ATOM 4006 C CA . PRO A 1 527 ? -17.827 -32.413 -8.279 1.00 55.44 527 PRO A CA 1
ATOM 4007 C C . PRO A 1 527 ? -16.433 -32.647 -7.689 1.00 55.44 527 PRO A C 1
ATOM 4009 O O . PRO A 1 527 ? -15.495 -32.943 -8.432 1.00 55.44 527 PRO A O 1
ATOM 4012 N N . MET A 1 528 ? -16.300 -32.506 -6.364 1.00 48.75 528 MET A N 1
ATOM 4013 C CA . MET A 1 528 ? -15.005 -32.662 -5.697 1.00 48.75 528 MET A CA 1
ATOM 4014 C C . MET A 1 528 ? -14.367 -34.010 -6.067 1.00 48.75 528 MET A C 1
ATOM 4016 O O . MET A 1 528 ? -15.073 -35.027 -6.076 1.00 48.75 528 MET A O 1
ATOM 4020 N N . PRO A 1 529 ? -13.049 -34.052 -6.337 1.00 48.84 529 PRO A N 1
ATOM 4021 C CA . PRO A 1 529 ? -12.361 -35.316 -6.545 1.00 48.84 529 PRO A CA 1
ATOM 4022 C C . PRO A 1 529 ? -12.532 -36.206 -5.302 1.00 48.84 529 PRO A C 1
ATOM 4024 O O . PRO A 1 529 ? -12.561 -35.689 -4.178 1.00 48.84 529 PRO A O 1
ATOM 4027 N N . PRO A 1 530 ? -12.653 -37.536 -5.470 1.00 47.88 530 PRO A N 1
ATOM 4028 C CA . PRO A 1 530 ? -12.742 -38.441 -4.333 1.00 47.88 530 PRO A CA 1
ATOM 4029 C C . PRO A 1 530 ? -11.498 -38.292 -3.441 1.00 47.88 530 PRO A C 1
ATOM 4031 O O . PRO A 1 530 ? -10.410 -38.009 -3.956 1.00 47.88 530 PRO A O 1
ATOM 4034 N N . PRO A 1 531 ? -11.628 -38.485 -2.115 1.00 41.91 531 PRO A N 1
ATOM 4035 C CA . PRO A 1 531 ? -10.478 -38.439 -1.222 1.00 41.91 531 PRO A CA 1
ATOM 4036 C C . PRO A 1 531 ? -9.423 -39.467 -1.664 1.00 41.91 531 PRO A C 1
ATOM 4038 O O . PRO A 1 531 ? -9.790 -40.536 -2.166 1.00 41.91 531 PRO A O 1
ATOM 4041 N N . PRO A 1 532 ? -8.121 -39.174 -1.485 1.00 42.72 532 PRO A N 1
ATOM 4042 C CA . PRO A 1 532 ? -7.073 -40.134 -1.802 1.00 42.72 532 PRO A CA 1
ATOM 4043 C C . PRO A 1 532 ? -7.279 -41.428 -0.993 1.00 42.72 532 PRO A C 1
ATOM 4045 O O . PRO A 1 532 ? -7.733 -41.353 0.154 1.00 42.72 532 PRO A O 1
ATOM 4048 N N . PRO A 1 533 ? -6.960 -42.607 -1.559 1.00 54.41 533 PRO A N 1
ATOM 4049 C CA . PRO A 1 533 ? -7.010 -43.859 -0.811 1.00 54.41 533 PRO A CA 1
ATOM 4050 C C . PRO A 1 533 ? -6.055 -43.781 0.389 1.00 54.41 533 PRO A C 1
ATOM 4052 O O . PRO A 1 533 ? -4.901 -43.374 0.231 1.00 54.41 533 PRO A O 1
ATOM 4055 N N . GLY A 1 534 ? -6.573 -44.118 1.574 1.00 54.59 534 GLY A N 1
ATOM 4056 C CA . GLY A 1 534 ? -5.850 -44.087 2.854 1.00 54.59 534 GLY A CA 1
ATOM 4057 C C . GLY A 1 534 ? -5.307 -45.437 3.303 1.00 54.59 534 GLY A C 1
ATOM 4058 O O . GLY A 1 534 ? -5.538 -46.438 2.589 1.00 54.59 534 GLY A O 1
#

Sequence (534 aa):
MSGRGKGKTSGKKAVSKSSKAGLQFPVGRIARYLKKGRYAERIGAGAPVYLAAVLEYLAAEVLELAGNAARDNKKTRIIPRHIQLAVRNDEELSKLLAGVTIAEGGVLPNIHSLLRGFLSVSRSILSGEEPSLVASAGLSDVPPQTVQAVGSSVLAAALATWQLSVADAPSNKGLQPSILTMFERDHYYQFVFFHGCQHLAFHSWPYDPKNCPECLGLPEEVAHTKQALAWGYAALAVESKDKVKGCFSASGDPVLSDANEAALVVQSFLEKNDLLDKPIYVAGVSAGASFAVKLPKTLYSAGYTYKIAGVISEVNGIDWSSWGMVDSKGALRWKGFPPVAYVQMERGLKTAARIADNMPRLRALGIPSDMVEVPSRPINERWFSDRAPTISPEQSSAIVQALQELGVLDKEGWLADDPRAGLKNTSSPLCLWNEKLLSVLPWLNMEPDGQDRSLNLVPDCSAITEEMNTAYAWHDGVADFLRPCLAWLQSGGAADLRYLASRLAVSNLAELTMEREYPEALPPAPPMPPPPPG

Secondary structure (DSSP, 8-state):
---------S------TTTTTT-SS-HHHHHHHHHHTTSSS---SSHHHHHHHHHHHHHHHHHHHHHHHHHHTT-SS--HHHHHHHHHHSHHHHHHTTT---TT--------HHHHTHHHHHHHTTT-PPPP-----------S--TTSHHHHHHHHHHHTTTTHHHH-GGGTT----EEEETTEEEE-SS-EEPPTT--TTTTS--BTTTBTT----HHHHHHHHHHHHTTS---EE--S-TTT------SSTTT-THHHHHHHHHHHHHHTT-TTSPEEEEEBTHHHHHHTTHHHHHHHHT-SS-EEEEEEES----STTT--B-TTS-BSSSSPPPEEEEEETT-HHHHHHHHHHHHHHHHTT--EEEEEE------TTHHHHH-TTS-HHHHHHHHHHHHHTTSB-TTS-BSS-HHHHTT-TTSTTTTHHHHHHHH-TTSBS-TTSS--TTB--TTS-HHHHHHHHHHTSS---GGGHHHHHHHHHTTT-S-HHHHHHHH--S--TT--SS---PPPPPPPPPPPPPPP-

pLDDT: mean 82.18, std 19.03, range [26.11, 98.25]

Mean predicted aligned error: 16.15 Å

Nearest PDB structures (foldseek):
  8q3m-assembly1_CCC  TM=9.888E-01  e=1.253E-12  Homo sapiens
  5av8-assembly1_C  TM=9.899E-01  e=1.833E-12  Homo sapiens
  8oos-assembly1_O  TM=9.849E-01  e=1.557E-12  Homo sapiens
  7vz4-assembly1_G  TM=9.835E-01  e=1.833E-12  Homo sapiens
  8guk-assembly1_G  TM=9.694E-01  e=2.832E-12  Homo sapiens

Organism: NCBI:txid554055

Foldseek 3Di:
DCPPPDDDDPDDDDQAPCNVLVHPFRLVVQVVVCVVVCPDPDDDPCNSSVVRVVVRVVVVQLCVQLCVLCVVVVHNDRDLLSSLVSQCVDDVSCVVCVVPDRPVNDHDPDDDPLNVVVVVVVVCVVVPDDDDDDDDDDDDDDDPPDPDPPVVVVVVVVVLVLLCQQCPQPQQPPVAWDWDDDPNDIKTDFAAEQEAWLAFRLCLHTCDSVRCVPHQPALQSVLLQLVCLQQVGTGIRDFAPPPPISAADCAPDPVRHCLVVVLVVVVVRCVVVVNQPPAHEHEYFDRRLQNQLQNQVVCQVVVPSHGHLEYEREQADYDPVRRPQADPVLAGPDPPRHAYEYEHFPVSVVRVVRLVVVQVSCVVNVHQYDYDYQYAAAQDLCLLVLRPVSADSVNSNLLQVQCCVLVCADPRRGGPDQCVCLPPPCPGSSPPVVVSSCVSVVVAAQCCSDSRNARYDDASSYNVNQSSCSNRRYRGRHSQQSQLRVVCSVVSNPADSVVSSVPPGDSRSSNRHSHHDPDDDPPDHDDDDDDPDD

InterPro domains:
  IPR002119 Histone H2A [PR00620] (13-35)
  IPR002119 Histone H2A [PR00620] (42-57)
  IPR002119 Histone H2A [PR00620] (57-70)
  IPR002119 Histone H2A [PR00620] (71-85)
  IPR002119 Histone H2A [PR00620] (99-117)
  IPR002119 Histone H2A [PTHR23430] (7-115)
  IPR002119 Histone H2A [SM00414] (3-122)
  IPR007125 Core Histone H2A/H2B/H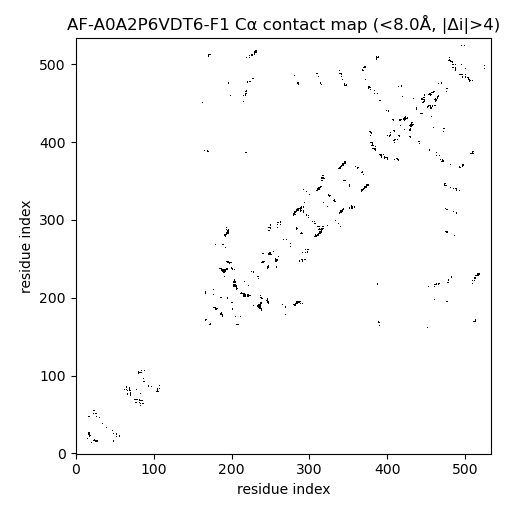3 domain [PF00125] (9-88)
  IPR009072 Histone-fold [G3DSA:1.10.20.10] (1-118)
  IPR009072 Histone-fold [SSF47113] (16-115)
  IPR032454 Histone H2A, C-terminal domain [PF16211] (91-115)
  IPR032458 Histone H2A conserved site [PS00046] (21-27)
  IPR061508 Histone H2A, histone fold [cd00074] (15-103)

Radius of gyration: 32.12 Å; Cα contacts (8 Å, |Δi|>4): 864; chains: 1; bounding box: 96×98×87 Å

Solvent-accessible surface area (backbone atoms only — not comparable to full-atom values): 30087 Å² total; per-residue (Å²): 134,89,82,76,70,89,69,84,75,83,89,74,79,84,80,48,67,18,70,76,68,79,42,90,42,60,21,69,56,46,45,49,48,52,61,73,68,55,82,51,100,73,82,60,88,58,56,28,48,54,55,28,53,54,55,45,48,59,50,47,55,52,49,50,43,9,45,50,43,13,50,77,70,75,34,98,60,76,50,49,39,21,42,38,52,29,36,66,76,35,68,69,50,29,61,77,41,59,95,59,84,61,73,81,18,81,74,80,96,76,78,56,76,79,69,54,58,65,68,54,52,70,53,50,74,75,67,75,71,81,86,80,86,83,78,89,86,84,94,75,91,79,83,98,81,72,85,86,71,53,62,66,57,52,49,51,52,53,50,65,65,45,63,47,35,50,43,69,24,80,36,41,56,88,72,72,75,47,81,50,77,53,95,96,41,63,23,34,57,54,32,52,31,27,49,29,56,64,36,56,28,45,31,38,34,53,28,22,89,87,79,34,69,82,25,64,33,36,41,42,45,28,35,42,31,28,54,35,32,10,61,69,44,54,34,14,26,48,55,55,80,36,87,89,45,25,38,43,32,72,53,93,49,78,88,68,20,42,54,65,59,53,51,51,53,52,47,56,51,26,63,78,68,79,41,66,89,52,86,36,53,35,34,18,18,43,38,9,6,37,26,42,76,46,42,60,58,50,37,71,71,74,66,54,91,61,63,59,53,20,32,35,21,23,33,26,36,55,65,71,84,80,62,69,58,49,48,99,84,69,46,68,74,62,82,84,64,47,29,38,35,34,40,34,30,61,67,23,56,80,25,46,54,27,37,67,57,43,39,61,54,36,45,75,70,74,24,39,51,52,69,48,75,38,64,59,46,60,53,50,45,50,50,50,24,34,31,31,58,66,38,48,58,67,56,20,31,53,52,42,53,52,35,36,76,70,58,41,21,46,98,82,18,39,64,81,58,60,70,74,46,7,72,76,33,86,85,37,88,33,42,48,48,61,64,54,46,36,74,75,42,76,84,45,47,80,39,62,87,47,88,56,39,69,52,13,60,41,75,79,62,12,49,64,44,48,53,50,34,47,27,59,9,51,70,52,66,71,38,36,46,52,57,14,45,50,55,22,37,73,51,65,48,73,52,56,51,64,63,32,38,81,73,49,43,49,83,54,40,25,74,46,37,60,63,73,52,76,77,72,80,77,73,81,66,77,82,76,78,77,78,78,91,128